Protein AF-0000000068389082 (afdb_homodimer)

Foldseek 3Di:
DPPPPPQPPVSVVVVVVCVVVVVVVVVVVVVVVVVVVCLVVVLVVQLLVLLLFFALDPVVSVQSSVLSSVLVVQLVVLVVVLVVCVVVDPDSVVSNVVSVVVSVVSCCVRRVVGTDNVLVVLQPDQCVVVVPQPVSVQAGRLVLQAVLLQCLLQLLLVLLLVVLQVLLLCLLPDDDPCSVVVLVVLVVLLPDDCLVCLVVLQVVCVVVVNFQHSVSVSVVLSVSLNSVLNNQLNVQLNPDDPCQLVVCVVVPDDSVCSCVPPRCVSSVLSSLQSSLVSSVCSLQDDSNQPRRNPRNSNHHLNPVLVSLQPRPPRRSSNNSSSSVVVSCVVNVVSCVVNVVSNVPDDDDDPPD/DPPPPPQPPVSVVVVVVCVVVVVVVVVVVVVVVVVVVCLVVVLVVQLLVLLLFFALDPVVSVLSSVLSSVLVVQLVVLVVVLVVCVVVDPDSVVSNVVSVVVSVVSCCVRRVVGTDNVLVVLQPDQCVVVVPQPVSVQAGRLVLQAVLLQCLLQLLLVLLLVVLQVLLLCLLPDDDPCSVVVLVVLVVLLPDDCLVCLVVLQVVCVVVVNFQHSVSVSVVLSVSLNSVLNNQLNVQLNPDDPCQLVVVVVVPDDSVCSCVPTRCVSSVLSSLQSSLVSSVCSLQDDSNQPRRNPRNSNHHLNPVLVSLQPRPPRRSSNNSSSSVVVSCVVNVVSCVVNVVSNVPDDDDDPPD

Sequence (704 aa):
MSLSHPATSADWKRLESRGFANRAGFLTAIILFLTVVSVPVLLPYLWLAVKSLTSSDDAVSRLVLWRSTGIAGVAYLGAIVIAILADRLRRPVFAWAALGLVVVILGGIGLFPHLTFENYRFLWNRDIAGTGTTRMDLLPSIWTALGSSLVFAISQTLIVTLVATPAAYALSRFAFAGRENFLRGLLLLHAFPALALTVAIFIQLHYMGLLNSLTGVVLVMSALELPFAIFVLKGFFDNVPWDIEMSAVTDGATRSQAFRMVVLPQVRGGLIAVATFTFLRGWEEYVFVQTLLIDKSHMTMSLYLFFVAQDNMGADYGMIAAVGVVYLLPVLILYTFTQKYITQMSFGGIKGMSLSHPATSADWKRLESRGFANRAGFLTAIILFLTVVSVPVLLPYLWLAVKSLTSSDDAVSRLVLWRSTGIAGVAYLGAIVIAILADRLRRPVFAWAALGLVVVILGGIGLFPHLTFENYRFLWNRDIAGTGTTRMDLLPSIWTALGSSLVFAISQTLIVTLVATPAAYALSRFAFAGRENFLRGLLLLHAFPALALTVAIFIQLHYMGLLNSLTGVVLVMSALELPFAIFVLKGFFDNVPWDIEMSAVTDGATRSQAFRMVVLPQVRGGLIAVATFTFLRGWEEYVFVQTLLIDKSHMTMSLYLFFVAQDNMGADYGMIAAVGVVYLLPVLILYTFTQKYITQMSFGGIKG

Solvent-accessible surface area (backbone atoms only — not comparable to full-atom values): 36382 Å² total; per-residue (Å²): 133,82,75,77,73,75,77,50,74,65,52,50,49,49,52,46,47,52,49,48,51,51,43,51,54,46,47,50,50,46,50,50,48,54,47,61,54,44,45,72,49,47,50,29,54,51,38,30,60,52,34,20,36,23,54,46,48,68,73,47,49,56,48,47,45,55,51,50,49,52,50,48,48,50,50,49,53,49,50,51,51,46,61,70,37,35,86,75,37,91,54,51,65,58,56,50,52,48,50,50,48,51,47,50,51,52,40,47,70,73,45,47,86,42,54,37,68,69,33,53,44,51,79,79,39,57,64,45,41,81,72,51,32,80,80,32,77,60,49,57,41,58,64,53,15,45,49,38,26,49,52,41,10,50,50,26,20,52,52,29,47,64,55,19,48,62,51,9,45,47,61,48,70,48,86,52,95,56,46,66,60,47,54,50,49,34,46,51,62,46,65,46,60,60,74,55,32,48,63,39,46,48,54,52,28,51,77,69,70,34,53,55,34,69,66,38,53,30,53,53,53,24,38,56,46,28,38,54,44,20,53,50,39,18,27,28,44,58,67,52,60,63,65,62,46,50,50,37,40,73,74,67,39,48,71,69,49,21,39,65,69,54,49,46,66,72,31,43,49,46,52,52,41,46,35,48,52,40,26,50,50,46,48,56,48,38,67,64,52,62,70,41,34,71,61,49,82,67,33,30,43,42,49,50,51,49,54,58,63,60,34,69,82,65,65,52,53,8,36,41,20,27,52,28,52,61,67,40,46,62,51,52,56,50,42,74,74,41,47,73,41,51,72,34,49,28,37,34,68,52,80,123,133,82,75,76,72,75,78,50,76,66,53,50,48,50,53,46,48,52,49,48,51,51,44,50,54,46,47,50,51,48,50,49,49,54,47,62,53,42,45,70,48,48,50,29,52,51,38,30,60,51,34,21,36,23,54,46,47,68,73,46,48,56,50,48,43,54,50,51,49,48,48,49,48,51,49,50,52,49,49,50,53,47,60,71,38,35,86,73,38,91,54,52,65,58,56,50,51,49,50,49,49,50,48,49,50,51,39,48,69,73,44,48,86,40,53,38,68,69,32,53,45,54,80,78,38,58,63,43,44,81,70,54,32,80,81,32,77,60,49,57,41,59,65,52,14,45,49,38,27,47,51,42,10,51,50,26,21,50,52,30,49,64,54,19,48,61,51,10,46,46,60,48,72,47,86,53,100,56,47,67,59,47,52,50,50,33,48,50,62,48,64,45,58,62,75,55,33,48,64,39,45,46,53,53,28,52,77,69,70,34,52,55,36,71,66,38,51,31,52,52,52,24,37,55,44,28,37,53,44,20,53,50,39,18,26,28,44,60,68,51,60,64,66,62,46,50,50,36,39,70,74,66,41,49,70,67,49,22,40,64,69,54,48,46,66,72,29,43,48,45,52,52,40,46,35,49,53,41,26,51,50,46,48,57,48,38,67,63,53,62,68,40,34,70,62,48,80,68,34,30,42,40,49,49,52,51,54,61,63,60,34,71,83,64,62,52,51,7,37,43,20,26,52,28,50,62,67,42,45,63,53,53,56,50,42,72,74,42,45,71,41,51,72,34,49,27,38,35,68,52,81,123

Organism: Agrobacterium fabrum (strain C58 / ATCC 33970) (NCBI:txid176299)

Secondary structure (DSSP, 8-state):
--------HHHHHHHHHHHHHHHHHHHHHHHHHHHHHHHHHHHHHHHHHHHTTB---HHHHHHHHHHHHHHHHHHHHHHHHHHHHTTT-S-HHHHHHHHHHHHHHHHHHHTGGGB-SGGGGGGT---GGGGT-GGGGGPPPHHHHHHHHHHHHHHHHHHHHHHHHHHHHHHHH---TTHHHHHHHHHHHHHS-GGGGHHHHHHHHHHHT-TT-HHHHHHHHHHHHHHHHHHHHHHHHHTS-HHHHHHHHHTT--HHHHIIIIIHHHTHHHHHHHHHHHHHHHHH--HHHHHH--SGGG--HHHHHHHHHH--SS--HHHHHHHHHHHHHHHHHHHHHHHHHHHTEEEEE---/--------HHHHHHHHHHHHHHHHHHHHHHHHHHHHHHHHHHHHHHHHHHHTTB---HHHHHHHHHHHHHHHHHHHHHHHHHHHHTTT-S-HHHHHHHHHHHHHHHHHHHTGGGB-SGGGGGGT---GGGGT-GGGGGPPPHHHHHHHHHHHHHHHHHHHHHHHHHHHHHHHH---TTHHHHHHHHHHHHHS-GGGGHHHHHHHHHHHT-TT-HHHHHHHHHHHHHHHHHHHHHHHHHTS-HHHHHHHHHTT--HHHHIIIIIHHHTHHHHHHHHHHHHHHHHH--HHHHHH--SGGG--HHHHHHHHHH--SS--HHHHHHHHHHHHHHHHHHHHHHHHHHHTEEEEE---

pLDDT: mean 79.7, std 14.55, range [27.28, 98.0]

Radius of gyration: 28.68 Å; Cα contacts (8 Å, |Δi|>4): 847; chains: 2; bounding box: 85×90×73 Å

InterPro domains:
  IPR000515 ABC transporter type 1, transmembrane domain MetI-like [PF00528] (182-342)
  IPR000515 ABC transporter type 1, transmembrane domain MetI-like [PS50928] (146-338)
  IPR000515 ABC transporter type 1, transmembrane domain MetI-like [cd06261] (146-332)
  IPR035906 MetI-like superfamily [G3DSA:1.10.3720.10] (89-340)
  IPR035906 MetI-like superfamily [SSF161098] (25-352)
  IPR050901 Binding-protein-dependent ABC transporter permease [PTHR32243] (28-352)

Nearest PDB structures (foldseek):
  8ja7-assembly1_B  TM=8.355E-01  e=4.838E-11  Mycobacterium tuberculosis H37Rv
  7cad-assembly1_B  TM=8.677E-01  e=1.241E-10  Mycolicibacterium smegmatis MC2 155
  3puv-assembly1_G  TM=8.610E-01  e=3.049E-10  Escherichia coli K-12
  8hpn-assembly1_B  TM=8.505E-01  e=1.551E-09  Mycolicibacterium smegmatis MC2 155
  8y5f-assembly1_C  TM=8.837E-01  e=1.812E-06  Escherichia coli

Structure (mmCIF, N/CA/C/O backbone):
data_AF-0000000068389082-model_v1
#
loop_
_entity.id
_entity.type
_entity.pdbx_description
1 polymer 'Maltose/maltodextrin transport system permease protein MalG'
#
loop_
_atom_site.group_PDB
_atom_site.id
_atom_site.type_symbol
_atom_site.label_atom_id
_atom_site.label_alt_id
_atom_site.label_comp_id
_atom_site.label_asym_id
_atom_site.label_entity_id
_atom_site.label_seq_id
_atom_site.pdbx_PDB_ins_code
_atom_site.Cartn_x
_atom_site.Cartn_y
_atom_site.Cartn_z
_atom_site.occupancy
_atom_site.B_iso_or_equiv
_atom_site.auth_seq_id
_atom_site.auth_comp_id
_atom_site.auth_asym_id
_atom_site.auth_atom_id
_atom_site.pdbx_PDB_model_num
ATOM 1 N N . MET A 1 1 ? -5.387 61.031 -9.57 1 27.34 1 MET A N 1
ATOM 2 C CA . MET A 1 1 ? -5.113 60.531 -8.227 1 27.34 1 MET A CA 1
ATOM 3 C C . MET A 1 1 ? -6.402 60.156 -7.508 1 27.34 1 MET A C 1
ATOM 5 O O . MET A 1 1 ? -7.008 61 -6.832 1 27.34 1 MET A O 1
ATOM 9 N N . SER A 1 2 ? -7.355 59.562 -8.18 1 34.84 2 SER A N 1
ATOM 10 C CA . SER A 1 2 ? -8.664 59.188 -7.652 1 34.84 2 SER A CA 1
ATOM 11 C C . SER A 1 2 ? -8.539 58.375 -6.371 1 34.84 2 SER A C 1
ATOM 13 O O . SER A 1 2 ? -7.879 57.344 -6.355 1 34.84 2 SER A O 1
ATOM 15 N N . LEU A 1 3 ? -8.578 59.031 -5.191 1 35.25 3 LEU A N 1
ATOM 16 C CA . LEU A 1 3 ? -8.625 58.531 -3.826 1 35.25 3 LEU A CA 1
ATOM 17 C C . LEU A 1 3 ? -9.641 57.406 -3.695 1 35.25 3 LEU A C 1
ATOM 19 O O . LEU A 1 3 ? -10.82 57.594 -4.016 1 35.25 3 LEU A O 1
ATOM 23 N N . SER A 1 4 ? -9.25 56.156 -3.982 1 42.22 4 SER A N 1
ATOM 24 C CA . SER A 1 4 ? -10.062 54.969 -3.621 1 42.22 4 SER A CA 1
ATOM 25 C C . SER A 1 4 ? -10.75 55.188 -2.275 1 42.22 4 SER A C 1
ATOM 27 O O . SER A 1 4 ? -10.102 55.5 -1.28 1 42.22 4 SER A O 1
ATOM 29 N N . HIS A 1 5 ? -11.969 55.688 -2.227 1 46.06 5 HIS A N 1
ATOM 30 C CA . HIS A 1 5 ? -12.82 55.875 -1.058 1 46.06 5 HIS A CA 1
ATOM 31 C C . HIS A 1 5 ? -12.703 54.719 -0.095 1 46.06 5 HIS A C 1
ATOM 33 O O . HIS A 1 5 ? -12.695 53.562 -0.521 1 46.06 5 HIS A O 1
ATOM 39 N N . PRO A 1 6 ? -12.188 54.906 1.162 1 48.5 6 PRO A N 1
ATOM 40 C CA . PRO A 1 6 ? -12.125 53.875 2.207 1 48.5 6 PRO A CA 1
ATOM 41 C C . PRO A 1 6 ? -13.43 53.094 2.342 1 48.5 6 PRO A C 1
ATOM 43 O O . PRO A 1 6 ? -14.516 53.688 2.172 1 48.5 6 PRO A O 1
ATOM 46 N N . ALA A 1 7 ? -13.43 51.844 2.021 1 54.16 7 ALA A N 1
ATOM 47 C CA . ALA A 1 7 ? -14.602 51 2.217 1 54.16 7 ALA A CA 1
ATOM 48 C C . ALA A 1 7 ? -15.367 51.406 3.471 1 54.16 7 ALA A C 1
ATOM 50 O O . ALA A 1 7 ? -14.773 51.594 4.535 1 54.16 7 ALA A O 1
ATOM 51 N N . THR A 1 8 ? -16.516 52 3.434 1 53.84 8 THR A N 1
ATOM 52 C CA . THR A 1 8 ? -17.375 52.375 4.539 1 53.84 8 THR A CA 1
ATOM 53 C C . THR A 1 8 ? -17.703 51.156 5.422 1 53.84 8 THR A C 1
ATOM 55 O O . THR A 1 8 ? -17.516 50.031 5 1 53.84 8 THR A O 1
ATOM 58 N N . SER A 1 9 ? -18.031 51.312 6.793 1 55.94 9 SER A N 1
ATOM 59 C CA . SER A 1 9 ? -18.391 50.312 7.793 1 55.94 9 SER A CA 1
ATOM 60 C C . SER A 1 9 ? -19.406 49.312 7.234 1 55.94 9 SER A C 1
ATOM 62 O O . SER A 1 9 ? -19.375 48.125 7.562 1 55.94 9 SER A O 1
ATOM 64 N N . ALA A 1 10 ? -20.297 49.844 6.457 1 59.59 10 ALA A N 1
ATOM 65 C CA . ALA A 1 10 ? -21.328 49 5.859 1 59.59 10 ALA A CA 1
ATOM 66 C C . ALA A 1 10 ? -20.734 48.062 4.824 1 59.59 10 ALA A C 1
ATOM 68 O O . ALA A 1 10 ? -21.156 46.906 4.707 1 59.59 10 ALA A O 1
ATOM 69 N N . ASP A 1 11 ? -19.781 48.531 4.121 1 52.41 11 ASP A N 1
ATOM 70 C CA . ASP A 1 11 ? -19.125 47.719 3.104 1 52.41 11 ASP A CA 1
ATOM 71 C C . ASP A 1 11 ? -18.312 46.594 3.742 1 52.41 11 ASP A C 1
ATOM 73 O O . ASP A 1 11 ? -18.297 45.469 3.234 1 52.41 11 ASP A O 1
ATOM 77 N N . TRP A 1 12 ? -17.719 46.938 4.859 1 52.19 12 TRP A N 1
ATOM 78 C CA . TRP A 1 12 ? -16.969 45.906 5.594 1 52.19 12 TRP A CA 1
ATOM 79 C C . TRP A 1 12 ? -17.906 44.844 6.141 1 52.19 12 TRP A C 1
ATOM 81 O O . TRP A 1 12 ? -17.578 43.656 6.117 1 52.19 12 TRP A O 1
ATOM 91 N N . LYS A 1 13 ? -19.047 45.312 6.648 1 53.75 13 LYS A N 1
ATOM 92 C CA . LYS A 1 13 ? -20 44.344 7.172 1 53.75 13 LYS A CA 1
ATOM 93 C C . LYS A 1 13 ? -20.516 43.406 6.07 1 53.75 13 LYS A C 1
ATOM 95 O O . LYS A 1 13 ? -20.703 42.219 6.297 1 53.75 13 LYS A O 1
ATOM 100 N N . ARG A 1 14 ? -20.812 43.938 4.953 1 53.16 14 ARG A N 1
ATOM 101 C CA . ARG A 1 14 ? -21.266 43.094 3.834 1 53.16 14 ARG A CA 1
ATOM 102 C C . ARG A 1 14 ? -20.156 42.156 3.391 1 53.16 14 ARG A C 1
ATOM 104 O O . ARG A 1 14 ? -20.438 41 3.066 1 53.16 14 ARG A O 1
ATOM 111 N N . LEU A 1 15 ? -18.969 42.656 3.328 1 50.78 15 LEU A N 1
ATOM 112 C CA . LEU A 1 15 ? -17.844 41.812 2.965 1 50.78 15 LEU A CA 1
ATOM 113 C C . LEU A 1 15 ? -17.625 40.719 4.012 1 50.78 15 LEU A C 1
ATOM 115 O O . LEU A 1 15 ? -17.328 39.562 3.674 1 50.78 15 LEU A O 1
ATOM 119 N N . GLU A 1 16 ? -17.891 41.094 5.242 1 51.22 16 GLU A N 1
ATOM 120 C CA . GLU A 1 16 ? -17.797 40.125 6.316 1 51.22 16 GLU A CA 1
ATOM 121 C C . GLU A 1 16 ? -18.922 39.094 6.215 1 51.22 16 GLU A C 1
ATOM 123 O O . GLU A 1 16 ? -18.703 37.906 6.426 1 51.22 16 GLU A O 1
ATOM 128 N N . SER A 1 17 ? -20.141 39.625 6.07 1 50.88 17 SER A N 1
ATOM 129 C CA . SER A 1 17 ? -21.281 38.688 5.965 1 50.88 17 SER A CA 1
ATOM 130 C C . SER A 1 17 ? -21.125 37.781 4.766 1 50.88 17 SER A C 1
ATOM 132 O O . SER A 1 17 ? -21.469 36.594 4.848 1 50.88 17 SER A O 1
ATOM 134 N N . ARG A 1 18 ? -20.844 38.25 3.635 1 49.91 18 ARG A N 1
ATOM 135 C CA . ARG A 1 18 ? -20.562 37.438 2.465 1 49.91 18 ARG A CA 1
ATOM 136 C C . ARG A 1 18 ? -19.422 36.469 2.742 1 49.91 18 ARG A C 1
ATOM 138 O O . ARG A 1 18 ? -19.406 35.344 2.229 1 49.91 18 ARG A O 1
ATOM 145 N N . GLY A 1 19 ? -18.562 36.906 3.514 1 50.09 19 GLY A N 1
ATOM 146 C CA . GLY A 1 19 ? -17.469 36.062 3.957 1 50.09 19 GLY A CA 1
ATOM 147 C C . GLY A 1 19 ? -17.938 34.875 4.777 1 50.09 19 GLY A C 1
ATOM 148 O O . GLY A 1 19 ? -17.5 33.75 4.551 1 50.09 19 GLY A O 1
ATOM 149 N N . PHE A 1 20 ? -18.891 35.25 5.691 1 50.97 20 PHE A N 1
ATOM 150 C CA . PHE A 1 20 ? -19.438 34.219 6.551 1 50.97 20 PHE A CA 1
ATOM 151 C C . PHE A 1 20 ? -20.344 33.281 5.754 1 50.97 20 PHE A C 1
ATOM 153 O O . PHE A 1 20 ? -20.297 32.062 5.953 1 50.97 20 PHE A O 1
ATOM 160 N N . ALA A 1 21 ? -21.281 33.875 4.973 1 49 21 ALA A N 1
ATOM 161 C CA . ALA A 1 21 ? -22.188 33.062 4.152 1 49 21 ALA A CA 1
ATOM 162 C C . ALA A 1 21 ? -21.406 32.156 3.205 1 49 21 ALA A C 1
ATOM 164 O O . ALA A 1 21 ? -21.766 31 2.998 1 49 21 ALA A O 1
ATOM 165 N N . ASN A 1 22 ? -20.406 32.656 2.633 1 55.09 22 ASN A N 1
ATOM 166 C CA . ASN A 1 22 ? -19.531 31.906 1.734 1 55.09 22 ASN A CA 1
ATOM 167 C C . ASN A 1 22 ? -18.781 30.812 2.477 1 55.09 22 ASN A C 1
ATOM 169 O O . ASN A 1 22 ? -18.609 29.703 1.954 1 55.09 22 ASN A O 1
ATOM 173 N N . ARG A 1 23 ? -18.672 31.172 3.695 1 58.38 23 ARG A N 1
ATOM 174 C CA . ARG A 1 23 ? -18.047 30.156 4.531 1 58.38 23 ARG A CA 1
ATOM 175 C C . ARG A 1 23 ? -19.016 29.016 4.836 1 58.38 23 ARG A C 1
ATOM 177 O O . ARG A 1 23 ? -18.641 27.844 4.777 1 58.38 23 ARG A O 1
ATOM 184 N N . ALA A 1 24 ? -20.312 29.516 5.137 1 58.16 24 ALA A N 1
ATOM 185 C CA . ALA A 1 24 ? -21.328 28.516 5.473 1 58.16 24 ALA A CA 1
ATOM 186 C C . ALA A 1 24 ? -21.625 27.625 4.27 1 58.16 24 ALA A C 1
ATOM 188 O O . ALA A 1 24 ? -21.75 26.406 4.41 1 58.16 24 ALA A O 1
ATOM 189 N N . GLY A 1 25 ? -21.812 28.281 3.131 1 58.28 25 GLY A N 1
ATOM 190 C CA . GLY A 1 25 ? -22.062 27.516 1.926 1 58.28 25 GLY A CA 1
ATOM 191 C C . GLY A 1 25 ? -20.906 26.594 1.564 1 58.28 25 GLY A C 1
ATOM 192 O O . GLY A 1 25 ? -21.125 25.438 1.205 1 58.28 25 GLY A O 1
ATOM 193 N N . PHE A 1 26 ? -19.844 27.062 1.808 1 62.34 26 PHE A N 1
ATOM 194 C CA . PHE A 1 26 ? -18.656 26.281 1.497 1 62.34 26 PHE A CA 1
ATOM 195 C C . PHE A 1 26 ? -18.516 25.109 2.467 1 62.34 26 PHE A C 1
ATOM 197 O O . PHE A 1 26 ? -18.203 23.984 2.057 1 62.34 26 PHE A O 1
ATOM 204 N N . LEU A 1 27 ? -18.828 25.422 3.648 1 64.44 27 LEU A N 1
ATOM 205 C CA . LEU A 1 27 ? -18.781 24.344 4.645 1 64.44 27 LEU A CA 1
ATOM 206 C C . LEU A 1 27 ? -19.797 23.266 4.328 1 64.44 27 LEU A C 1
ATOM 208 O O . LEU A 1 27 ? -19.5 22.062 4.445 1 64.44 27 LEU A O 1
ATOM 212 N N . THR A 1 28 ? -20.953 23.719 3.932 1 63.44 28 THR A N 1
ATOM 213 C CA . THR A 1 28 ? -21.969 22.75 3.572 1 63.44 28 THR A CA 1
ATOM 214 C C . THR A 1 28 ? -21.531 21.922 2.369 1 63.44 28 THR A C 1
ATOM 216 O O . THR A 1 28 ? -21.719 20.703 2.348 1 63.44 28 THR A O 1
ATOM 219 N N . ALA A 1 29 ? -21.016 22.562 1.498 1 63.97 29 ALA A N 1
ATOM 220 C CA . ALA A 1 29 ? -20.562 21.875 0.291 1 63.97 29 ALA A CA 1
ATOM 221 C C . ALA A 1 29 ? -19.453 20.891 0.606 1 63.97 29 ALA A C 1
ATOM 223 O O . ALA A 1 29 ? -19.438 19.781 0.073 1 63.97 29 ALA A O 1
ATOM 224 N N . ILE A 1 30 ? -18.672 21.266 1.533 1 67.75 30 ILE A N 1
ATOM 225 C CA . ILE A 1 30 ? -17.547 20.422 1.874 1 67.75 30 ILE A CA 1
ATOM 226 C C . ILE A 1 30 ? -18.016 19.203 2.66 1 67.75 30 ILE A C 1
ATOM 228 O O . ILE A 1 30 ? -17.547 18.078 2.432 1 67.75 30 ILE A O 1
ATOM 232 N N . ILE A 1 31 ? -18.891 19.5 3.467 1 65.5 31 ILE A N 1
ATOM 233 C CA . ILE A 1 31 ? -19.438 18.391 4.258 1 65.5 31 ILE A CA 1
ATOM 234 C C . ILE A 1 31 ? -20.172 17.406 3.346 1 65.5 31 ILE A C 1
ATOM 236 O O . ILE A 1 31 ? -20.016 16.203 3.484 1 65.5 31 ILE A O 1
ATOM 240 N N . LEU A 1 32 ? -20.859 17.953 2.447 1 66.44 32 LEU A N 1
ATOM 241 C CA . LEU A 1 32 ? -21.562 17.109 1.482 1 66.44 32 LEU A CA 1
ATOM 242 C C . LEU A 1 32 ? -20.562 16.312 0.643 1 66.44 32 LEU A C 1
ATOM 244 O O . LEU A 1 32 ? -20.781 15.125 0.394 1 66.44 32 LEU A O 1
ATOM 248 N N . PHE A 1 33 ? -19.625 16.984 0.322 1 67.5 33 PHE A N 1
ATOM 249 C CA . PHE A 1 33 ? -18.609 16.344 -0.507 1 67.5 33 PHE A CA 1
ATOM 250 C C . PHE A 1 33 ? -17.922 15.211 0.254 1 67.5 33 PHE A C 1
ATOM 252 O O . PHE A 1 33 ? -17.797 14.094 -0.254 1 67.5 33 PHE A O 1
ATOM 259 N N . LEU A 1 34 ? -17.578 15.516 1.453 1 66.94 34 LEU A N 1
ATOM 260 C CA . LEU A 1 34 ? -16.891 14.523 2.266 1 66.94 34 LEU A CA 1
ATOM 261 C C . LEU A 1 34 ? -17.828 13.344 2.58 1 66.94 34 LEU A C 1
ATOM 263 O O . LEU A 1 34 ? -17.375 12.195 2.633 1 66.94 34 LEU A O 1
ATOM 267 N N . THR A 1 35 ? -19.031 13.703 2.672 1 68.62 35 THR A N 1
ATOM 268 C CA . THR A 1 35 ? -20.016 12.664 2.918 1 68.62 35 THR A CA 1
ATOM 269 C C . THR A 1 35 ? -20.156 11.75 1.703 1 68.62 35 THR A C 1
ATOM 271 O O . THR A 1 35 ? -20.141 10.523 1.835 1 68.62 35 THR A O 1
ATOM 274 N N . VAL A 1 36 ? -20.25 12.289 0.607 1 69.75 36 VAL A N 1
ATOM 275 C CA . VAL A 1 36 ? -20.453 11.531 -0.624 1 69.75 36 VAL A CA 1
ATOM 276 C C . VAL A 1 36 ? -19.25 10.633 -0.878 1 69.75 36 VAL A C 1
ATOM 278 O O . VAL A 1 36 ? -19.391 9.484 -1.287 1 69.75 36 VAL A O 1
ATOM 281 N N . VAL A 1 37 ? -18.156 11.141 -0.496 1 68.44 37 VAL A N 1
ATOM 282 C CA . VAL A 1 37 ? -16.922 10.422 -0.757 1 68.44 37 VAL A CA 1
ATOM 283 C C . VAL A 1 37 ? -16.781 9.25 0.216 1 68.44 37 VAL A C 1
ATOM 285 O O . VAL A 1 37 ? -16.203 8.219 -0.123 1 68.44 37 VAL A O 1
ATOM 288 N N . SER A 1 38 ? -17.375 9.375 1.342 1 73.06 38 SER A N 1
ATOM 289 C CA . SER A 1 38 ? -17.203 8.367 2.383 1 73.06 38 SER A CA 1
ATOM 290 C C . SER A 1 38 ? -18.234 7.246 2.242 1 73.06 38 SER A C 1
ATOM 292 O O . SER A 1 38 ? -18.016 6.137 2.734 1 73.06 38 SER A O 1
ATOM 294 N N . VAL A 1 39 ? -19.344 7.492 1.562 1 75.12 39 VAL A N 1
ATOM 295 C CA . VAL A 1 39 ? -20.469 6.566 1.502 1 75.12 39 VAL A CA 1
ATOM 296 C C . VAL A 1 39 ? -20.047 5.27 0.823 1 75.12 39 VAL A C 1
ATOM 298 O O . VAL A 1 39 ? -20.281 4.18 1.351 1 75.12 39 VAL A O 1
ATOM 301 N N . PRO A 1 40 ? -19.391 5.375 -0.252 1 75.88 40 PRO A N 1
ATOM 302 C CA . PRO A 1 40 ? -19.047 4.121 -0.925 1 75.88 40 PRO A CA 1
ATOM 303 C C . PRO A 1 40 ? -18.078 3.264 -0.105 1 75.88 40 PRO A C 1
ATOM 305 O O . PRO A 1 40 ? -18.031 2.045 -0.289 1 75.88 40 PRO A O 1
ATOM 308 N N . VAL A 1 41 ? -17.344 3.811 0.741 1 76.12 41 VAL A N 1
ATOM 309 C CA . VAL A 1 41 ? -16.391 3.076 1.568 1 76.12 41 VAL A CA 1
ATOM 310 C C . VAL A 1 41 ? -17.109 2.502 2.791 1 76.12 41 VAL A C 1
ATOM 312 O O . VAL A 1 41 ? -16.844 1.365 3.193 1 76.12 41 VAL A O 1
ATOM 315 N N . LEU A 1 42 ? -18.047 3.225 3.324 1 81.06 42 LEU A N 1
ATOM 316 C CA . LEU A 1 42 ? -18.688 2.857 4.578 1 81.06 42 LEU A CA 1
ATOM 317 C C . LEU A 1 42 ? -19.75 1.786 4.352 1 81.06 42 LEU A C 1
ATOM 319 O O . LEU A 1 42 ? -19.984 0.938 5.215 1 81.06 42 LEU A O 1
ATOM 323 N N . LEU A 1 43 ? -20.312 1.758 3.217 1 83.38 43 LEU A N 1
ATOM 324 C CA . LEU A 1 43 ? -21.422 0.853 2.951 1 83.38 43 LEU A CA 1
ATOM 325 C C . LEU A 1 43 ? -20.969 -0.602 3.025 1 83.38 43 LEU A C 1
ATOM 327 O O . LEU A 1 43 ? -21.609 -1.424 3.684 1 83.38 43 LEU A O 1
ATOM 331 N N . PRO A 1 44 ? -19.844 -0.925 2.375 1 86.25 44 PRO A N 1
ATOM 332 C CA . PRO A 1 44 ? -19.406 -2.318 2.477 1 86.25 44 PRO A CA 1
ATOM 333 C C . PRO A 1 44 ? -19.062 -2.725 3.908 1 86.25 44 PRO A C 1
ATOM 335 O O . PRO A 1 44 ? -19.297 -3.869 4.305 1 86.25 44 PRO A O 1
ATOM 338 N N . TYR A 1 45 ? -18.531 -1.84 4.617 1 86.12 45 TYR A N 1
ATOM 339 C CA . TYR A 1 45 ? -18.203 -2.152 6.004 1 86.12 45 TYR A CA 1
ATOM 340 C C . TYR A 1 45 ? -19.469 -2.365 6.828 1 86.12 45 TYR A C 1
ATOM 342 O O . TYR A 1 45 ? -19.531 -3.264 7.672 1 86.12 45 TYR A O 1
ATOM 350 N N . LEU A 1 46 ? -20.391 -1.5 6.613 1 85.38 46 LEU A N 1
ATOM 351 C CA . LEU A 1 46 ? -21.672 -1.637 7.316 1 85.38 46 LEU A CA 1
ATOM 352 C C . LEU A 1 46 ? -22.344 -2.959 6.965 1 85.38 46 LEU A C 1
ATOM 354 O O . LEU A 1 46 ? -22.859 -3.645 7.844 1 85.38 46 LEU A O 1
ATOM 358 N N . TRP A 1 47 ? -22.328 -3.287 5.766 1 86.5 47 TRP A N 1
ATOM 359 C CA . TRP A 1 47 ? -22.906 -4.555 5.336 1 86.5 47 TRP A CA 1
ATOM 360 C C . TRP A 1 47 ? -22.219 -5.73 6.016 1 86.5 47 TRP A C 1
ATOM 362 O O . TRP A 1 47 ? -22.875 -6.664 6.48 1 86.5 47 TRP A O 1
ATOM 372 N N . LEU A 1 48 ? -20.969 -5.637 5.977 1 87.94 48 LEU A N 1
ATOM 373 C CA . LEU A 1 48 ? -20.172 -6.703 6.578 1 87.94 48 LEU A CA 1
ATOM 374 C C . LEU A 1 48 ? -20.531 -6.883 8.047 1 87.94 48 LEU A C 1
ATOM 376 O O . LEU A 1 48 ? -20.734 -8.008 8.508 1 87.94 48 LEU A O 1
ATOM 380 N N . ALA A 1 49 ? -20.641 -5.844 8.773 1 88.38 49 ALA A N 1
ATOM 381 C CA . ALA A 1 49 ? -20.938 -5.887 10.203 1 88.38 49 ALA A CA 1
ATOM 382 C C . ALA A 1 49 ? -22.344 -6.422 10.453 1 88.38 49 ALA A C 1
ATOM 384 O O . ALA A 1 49 ? -22.547 -7.281 11.312 1 88.38 49 ALA A O 1
ATOM 385 N N . VAL A 1 50 ? -23.297 -5.988 9.695 1 88.56 50 VAL A N 1
ATOM 386 C CA . VAL A 1 50 ? -24.688 -6.367 9.898 1 88.56 50 VAL A CA 1
ATOM 387 C C . VAL A 1 50 ? -24.906 -7.797 9.406 1 88.56 50 VAL A C 1
ATOM 389 O O . VAL A 1 50 ? -25.578 -8.594 10.078 1 88.56 50 VAL A O 1
ATOM 392 N N . LYS A 1 51 ? -24.328 -8.102 8.297 1 89 51 LYS A N 1
ATOM 393 C CA . LYS A 1 51 ? -24.5 -9.438 7.73 1 89 51 LYS A CA 1
ATOM 394 C C . LYS A 1 51 ? -23.875 -10.5 8.617 1 89 51 LYS A C 1
ATOM 396 O O . LYS A 1 51 ? -24.359 -11.633 8.68 1 89 51 LYS A O 1
ATOM 401 N N . SER A 1 52 ? -22.812 -10.195 9.234 1 90.94 52 SER A N 1
ATOM 402 C CA . SER A 1 52 ? -22.172 -11.156 10.125 1 90.94 52 SER A CA 1
ATOM 403 C C . SER A 1 52 ? -23.094 -11.555 11.273 1 90.94 52 SER A C 1
ATOM 405 O O . SER A 1 52 ? -22.906 -12.609 11.891 1 90.94 52 SER A O 1
ATOM 407 N N . LEU A 1 53 ? -24.141 -10.719 11.523 1 91.81 53 LEU A N 1
ATOM 408 C CA . LEU A 1 53 ? -25.031 -10.953 12.656 1 91.81 53 LEU A CA 1
ATOM 409 C C . LEU A 1 53 ? -26.438 -11.297 12.188 1 91.81 53 LEU A C 1
ATOM 411 O O . LEU A 1 53 ? -27.375 -11.297 12.977 1 91.81 53 LEU A O 1
ATOM 415 N N . THR A 1 54 ? -26.562 -11.523 10.906 1 89.44 54 THR A N 1
ATOM 416 C CA . THR A 1 54 ? -27.891 -11.867 10.391 1 89.44 54 THR A CA 1
ATOM 417 C C . THR A 1 54 ? -27.844 -13.188 9.625 1 89.44 54 THR A C 1
ATOM 419 O O . THR A 1 54 ? -26.766 -13.68 9.281 1 89.44 54 THR A O 1
ATOM 422 N N . SER A 1 55 ? -29.016 -13.688 9.359 1 85.56 55 SER A N 1
ATOM 423 C CA . SER A 1 55 ? -29.125 -14.992 8.711 1 85.56 55 SER A CA 1
ATOM 424 C C . SER A 1 55 ? -28.531 -14.969 7.309 1 85.56 55 SER A C 1
ATOM 426 O O . SER A 1 55 ? -28.562 -13.938 6.637 1 85.56 55 SER A O 1
ATOM 428 N N . SER A 1 56 ? -27.984 -16.062 6.863 1 78.31 56 SER A N 1
ATOM 429 C CA . SER A 1 56 ? -27.219 -16.188 5.629 1 78.31 56 SER A CA 1
ATOM 430 C C . SER A 1 56 ? -28.141 -16.375 4.426 1 78.31 56 SER A C 1
ATOM 432 O O . SER A 1 56 ? -27.672 -16.484 3.291 1 78.31 56 SER A O 1
ATOM 434 N N . ASP A 1 57 ? -29.312 -16.25 4.621 1 75.19 57 ASP A N 1
ATOM 435 C CA . ASP A 1 57 ? -30.25 -16.422 3.516 1 75.19 57 ASP A CA 1
ATOM 436 C C . ASP A 1 57 ? -30.109 -15.289 2.502 1 75.19 57 ASP A C 1
ATOM 438 O O . ASP A 1 57 ? -29.922 -14.133 2.877 1 75.19 57 ASP A O 1
ATOM 442 N N . ASP A 1 58 ? -30.109 -15.641 1.231 1 72.44 58 ASP A N 1
ATOM 443 C CA . ASP A 1 58 ? -29.906 -14.703 0.137 1 72.44 58 ASP A CA 1
ATOM 444 C C . ASP A 1 58 ? -30.922 -13.555 0.207 1 72.44 58 ASP A C 1
ATOM 446 O O . ASP A 1 58 ? -30.562 -12.391 0.003 1 72.44 58 ASP A O 1
ATOM 450 N N . ALA A 1 59 ? -32.125 -13.945 0.453 1 70.94 59 ALA A N 1
ATOM 451 C CA . ALA A 1 59 ? -33.156 -12.922 0.536 1 70.94 59 ALA A CA 1
ATOM 452 C C . ALA A 1 59 ? -32.875 -11.938 1.666 1 70.94 59 ALA A C 1
ATOM 454 O O . ALA A 1 59 ? -33.094 -10.734 1.52 1 70.94 59 ALA A O 1
ATOM 455 N N . VAL A 1 60 ? -32.312 -12.414 2.631 1 74.44 60 VAL A N 1
ATOM 456 C CA . VAL A 1 60 ? -32 -11.586 3.793 1 74.44 60 VAL A CA 1
ATOM 457 C C . VAL A 1 60 ? -30.797 -10.703 3.492 1 74.44 60 VAL A C 1
ATOM 459 O O . VAL A 1 60 ? -30.719 -9.562 3.959 1 74.44 60 VAL A O 1
ATOM 462 N N . SER A 1 61 ? -29.984 -11.219 2.643 1 74.81 61 SER A N 1
ATOM 463 C CA . SER A 1 61 ? -28.781 -10.445 2.324 1 74.81 61 SER A CA 1
ATOM 464 C C . SER A 1 61 ? -29.141 -9.172 1.562 1 74.81 61 SER A C 1
ATOM 466 O O . SER A 1 61 ? -28.562 -8.109 1.806 1 74.81 61 SER A O 1
ATOM 468 N N . ARG A 1 62 ? -30.016 -9.281 0.701 1 76.25 62 ARG A N 1
ATOM 469 C CA . ARG A 1 62 ? -30.469 -8.109 -0.039 1 76.25 62 ARG A CA 1
ATOM 470 C C . ARG A 1 62 ? -31.188 -7.129 0.879 1 76.25 62 ARG A C 1
ATOM 472 O O . ARG A 1 62 ? -30.953 -5.922 0.815 1 76.25 62 ARG A O 1
ATOM 479 N N . LEU A 1 63 ? -31.953 -7.684 1.655 1 76.06 63 LEU A N 1
ATOM 480 C CA . LEU A 1 63 ? -32.719 -6.871 2.586 1 76.06 63 LEU A CA 1
ATOM 481 C C . LEU A 1 63 ? -31.812 -6.145 3.562 1 76.06 63 LEU A C 1
ATOM 483 O O . LEU A 1 63 ? -32 -4.953 3.824 1 76.06 63 LEU A O 1
ATOM 487 N N . VAL A 1 64 ? -30.844 -6.824 3.998 1 78.06 64 VAL A N 1
ATOM 488 C CA . VAL A 1 64 ? -29.938 -6.277 4.992 1 78.06 64 VAL A CA 1
ATOM 489 C C . VAL A 1 64 ? -29.109 -5.145 4.371 1 78.06 64 VAL A C 1
ATOM 491 O O . VAL A 1 64 ? -28.859 -4.129 5.023 1 78.06 64 VAL A O 1
ATOM 494 N N . LEU A 1 65 ? -28.766 -5.316 3.139 1 78.12 65 LEU A N 1
ATOM 495 C CA . LEU A 1 65 ? -28.016 -4.27 2.467 1 78.12 65 LEU A CA 1
ATOM 496 C C . LEU A 1 65 ? -28.812 -2.98 2.383 1 78.12 65 LEU A C 1
ATOM 498 O O . LEU A 1 65 ? -28.344 -1.918 2.789 1 78.12 65 LEU A O 1
ATOM 502 N N . TRP A 1 66 ? -29.953 -3.053 1.934 1 82.06 66 TRP A N 1
ATOM 503 C CA . TRP A 1 66 ? -30.781 -1.868 1.71 1 82.06 66 TRP A CA 1
ATOM 504 C C . TRP A 1 66 ? -31.25 -1.273 3.033 1 82.06 66 TRP A C 1
ATOM 506 O O . TRP A 1 66 ? -31.25 -0.053 3.207 1 82.06 66 TRP A O 1
ATOM 516 N N . ARG A 1 67 ? -31.594 -2.133 3.92 1 82.06 67 ARG A N 1
ATOM 517 C CA . ARG A 1 67 ? -32.062 -1.636 5.203 1 82.06 67 ARG A CA 1
ATOM 518 C C . ARG A 1 67 ? -30.953 -1.006 6.012 1 82.06 67 ARG A C 1
ATOM 520 O O . ARG A 1 67 ? -31.141 0.036 6.645 1 82.06 67 ARG A O 1
ATOM 527 N N . SER A 1 68 ? -29.859 -1.66 5.992 1 82.94 68 SER A N 1
ATOM 528 C CA . SER A 1 68 ? -28.734 -1.079 6.719 1 82.94 68 SER A CA 1
ATOM 529 C C . SER A 1 68 ? -28.312 0.251 6.105 1 82.94 68 SER A C 1
ATOM 531 O O . SER A 1 68 ? -27.969 1.193 6.824 1 82.94 68 SER A O 1
ATOM 533 N N . THR A 1 69 ? -28.312 0.317 4.836 1 81.5 69 THR A N 1
ATOM 534 C CA . THR A 1 69 ? -27.984 1.564 4.156 1 81.5 69 THR A CA 1
ATOM 535 C C . THR A 1 69 ? -29 2.652 4.5 1 81.5 69 THR A C 1
ATOM 537 O O . THR A 1 69 ? -28.625 3.805 4.73 1 81.5 69 THR A O 1
ATOM 540 N N . GLY A 1 70 ? -30.203 2.27 4.457 1 83.12 70 GLY A N 1
ATOM 541 C CA . GLY A 1 70 ? -31.234 3.219 4.84 1 83.12 70 GLY A CA 1
ATOM 542 C C . GLY A 1 70 ? -31.078 3.736 6.258 1 83.12 70 GLY A C 1
ATOM 543 O O . GLY A 1 70 ? -31.203 4.938 6.5 1 83.12 70 GLY A O 1
ATOM 544 N N . ILE A 1 71 ? -30.859 2.887 7.137 1 84.38 71 ILE A N 1
ATOM 545 C CA . ILE A 1 71 ? -30.672 3.254 8.539 1 84.38 71 ILE A CA 1
ATOM 546 C C . ILE A 1 71 ? -29.438 4.145 8.68 1 84.38 71 ILE A C 1
ATOM 548 O O . ILE A 1 71 ? -29.469 5.145 9.398 1 84.38 71 ILE A O 1
ATOM 552 N N . ALA A 1 72 ? -28.406 3.748 8.023 1 81.62 72 ALA A N 1
ATOM 553 C CA . ALA A 1 72 ? -27.188 4.562 8.055 1 81.62 72 ALA A CA 1
ATOM 554 C C . ALA A 1 72 ? -27.453 5.957 7.496 1 81.62 72 ALA A C 1
ATOM 556 O O . ALA A 1 72 ? -26.891 6.945 7.988 1 81.62 72 ALA A O 1
ATOM 557 N N . GLY A 1 73 ? -28.219 5.953 6.496 1 81.81 73 GLY A N 1
ATOM 558 C CA . GLY A 1 73 ? -28.594 7.238 5.938 1 81.81 73 GLY A CA 1
ATOM 559 C C . GLY A 1 73 ? -29.328 8.125 6.93 1 81.81 73 GLY A C 1
ATOM 560 O O . GLY A 1 73 ? -29.047 9.312 7.039 1 81.81 73 GLY A O 1
ATOM 561 N N . VAL A 1 74 ? -30.234 7.535 7.637 1 82.62 74 VAL A N 1
ATOM 562 C CA . VAL A 1 74 ? -30.984 8.258 8.656 1 82.62 74 VAL A CA 1
ATOM 563 C C . VAL A 1 74 ? -30.047 8.734 9.758 1 82.62 74 VAL A C 1
ATOM 565 O O . VAL A 1 74 ? -30.141 9.883 10.203 1 82.62 74 VAL A O 1
ATOM 568 N N . ALA A 1 75 ? -29.219 7.863 10.148 1 81.56 75 ALA A N 1
ATOM 569 C CA . ALA A 1 75 ? -28.25 8.211 11.188 1 81.56 75 ALA A CA 1
ATOM 570 C C . ALA A 1 75 ? -27.359 9.359 10.742 1 81.56 75 ALA A C 1
ATOM 572 O O . ALA A 1 75 ? -27.125 10.305 11.508 1 81.56 75 ALA A O 1
ATOM 573 N N . TYR A 1 76 ? -26.906 9.266 9.609 1 77 76 TYR A N 1
ATOM 574 C CA . TYR A 1 76 ? -26 10.281 9.094 1 77 76 TYR A CA 1
ATOM 575 C C . TYR A 1 76 ? -26.719 11.625 8.945 1 77 76 TYR A C 1
ATOM 577 O O . TYR A 1 76 ? -26.188 12.656 9.359 1 77 76 TYR A O 1
ATOM 585 N N . LEU A 1 77 ? -27.828 11.609 8.297 1 79.25 77 LEU A N 1
ATOM 586 C CA . LEU A 1 77 ? -28.609 12.82 8.133 1 79.25 77 LEU A CA 1
ATOM 587 C C . LEU A 1 77 ? -28.984 13.414 9.484 1 79.25 77 LEU A C 1
ATOM 589 O O . LEU A 1 77 ? -28.953 14.633 9.672 1 79.25 77 LEU A O 1
ATOM 593 N N . GLY A 1 78 ? -29.406 12.531 10.352 1 79.94 78 GLY A N 1
ATOM 594 C CA . GLY A 1 78 ? -29.719 12.992 11.695 1 79.94 78 GLY A CA 1
ATOM 595 C C . GLY A 1 78 ? -28.531 13.656 12.375 1 79.94 78 GLY A C 1
ATOM 596 O O . GLY A 1 78 ? -28.688 14.688 13.039 1 79.94 78 GLY A O 1
ATOM 597 N N . ALA A 1 79 ? -27.391 13.078 12.234 1 76.62 79 ALA A N 1
ATOM 598 C CA . ALA A 1 79 ? -26.188 13.625 12.836 1 76.62 79 ALA A CA 1
ATOM 599 C C . ALA A 1 79 ? -25.859 15 12.258 1 76.62 79 ALA A C 1
ATOM 601 O O . ALA A 1 79 ? -25.453 15.906 12.984 1 76.62 79 ALA A O 1
ATOM 602 N N . ILE A 1 80 ? -26.031 15.156 11.023 1 73.12 80 ILE A N 1
ATOM 603 C CA . ILE A 1 80 ? -25.766 16.422 10.352 1 73.12 80 ILE A CA 1
ATOM 604 C C . ILE A 1 80 ? -26.734 17.484 10.883 1 73.12 80 ILE A C 1
ATOM 606 O O . ILE A 1 80 ? -26.328 18.609 11.172 1 73.12 80 ILE A O 1
ATOM 610 N N . VAL A 1 81 ? -27.938 17.078 10.969 1 76.38 81 VAL A N 1
ATOM 611 C CA . VAL A 1 81 ? -28.953 18 11.453 1 76.38 81 VAL A CA 1
ATOM 612 C C . VAL A 1 81 ? -28.625 18.438 12.875 1 76.38 81 VAL A C 1
ATOM 614 O O . VAL A 1 81 ? -28.703 19.625 13.203 1 76.38 81 VAL A O 1
ATOM 617 N N . ILE A 1 82 ? -28.25 17.547 13.688 1 77.94 82 ILE A N 1
ATOM 618 C CA . ILE A 1 82 ? -27.922 17.859 15.07 1 77.94 82 ILE A CA 1
ATOM 619 C C . ILE A 1 82 ? -26.688 18.766 15.109 1 77.94 82 ILE A C 1
ATOM 621 O O . ILE A 1 82 ? -26.625 19.703 15.898 1 77.94 82 ILE A O 1
ATOM 625 N N . ALA A 1 83 ? -25.75 18.469 14.312 1 70.31 83 ALA A N 1
ATOM 626 C CA . ALA A 1 83 ? -24.516 19.25 14.281 1 70.31 83 ALA A CA 1
ATOM 627 C C . ALA A 1 83 ? -24.797 20.688 13.852 1 70.31 83 ALA A C 1
ATOM 629 O O . ALA A 1 83 ? -24.203 21.641 14.375 1 70.31 83 ALA A O 1
ATOM 630 N N . ILE A 1 84 ? -25.641 20.844 12.953 1 69.56 84 ILE A N 1
ATOM 631 C CA . ILE A 1 84 ? -26 22.156 12.438 1 69.56 84 ILE A CA 1
ATOM 632 C C . ILE A 1 84 ? -26.781 22.922 13.492 1 69.56 84 ILE A C 1
ATOM 634 O O . ILE A 1 84 ? -26.578 24.125 13.688 1 69.56 84 ILE A O 1
ATOM 638 N N . LEU A 1 85 ? -27.562 22.141 14.156 1 73.12 85 LEU A N 1
ATOM 639 C CA . LEU A 1 85 ? -28.438 22.781 15.117 1 73.12 85 LEU A CA 1
ATOM 640 C C . LEU A 1 85 ? -27.812 22.812 16.5 1 73.12 85 LEU A C 1
ATOM 642 O O . LEU A 1 85 ? -28.453 23.234 17.469 1 73.12 85 LEU A O 1
ATOM 646 N N . ALA A 1 86 ? -26.656 22.234 16.562 1 68.62 86 ALA A N 1
ATOM 647 C CA . ALA A 1 86 ? -26.016 22.047 17.859 1 68.62 86 ALA A CA 1
ATOM 648 C C . ALA A 1 86 ? -25.984 23.344 18.656 1 68.62 86 ALA A C 1
ATOM 650 O O . ALA A 1 86 ? -26.188 23.328 19.875 1 68.62 86 ALA A O 1
ATOM 651 N N . ASP A 1 87 ? -25.672 24.484 17.953 1 67.44 87 ASP A N 1
ATOM 652 C CA . ASP A 1 87 ? -25.578 25.75 18.656 1 67.44 87 ASP A CA 1
ATOM 653 C C . ASP A 1 87 ? -26.953 26.188 19.172 1 67.44 87 ASP A C 1
ATOM 655 O O . ASP A 1 87 ? -27.047 26.938 20.156 1 67.44 87 ASP A O 1
ATOM 659 N N . ARG A 1 88 ? -27.922 25.703 18.5 1 70.25 88 ARG A N 1
ATOM 660 C CA . ARG A 1 88 ? -29.266 26.125 18.859 1 70.25 88 ARG A CA 1
ATOM 661 C C . ARG A 1 88 ? -29.891 25.172 19.891 1 70.25 88 ARG A C 1
ATOM 663 O O . ARG A 1 88 ? -30.859 25.516 20.547 1 70.25 88 ARG A O 1
ATOM 670 N N . LEU A 1 89 ? -29.266 24.016 19.891 1 70.31 89 LEU A N 1
ATOM 671 C CA . LEU A 1 89 ? -29.828 22.984 20.766 1 70.31 89 LEU A CA 1
ATOM 672 C C . LEU A 1 89 ? -29.359 23.188 22.203 1 70.31 89 LEU A C 1
ATOM 674 O O . LEU A 1 89 ? -28.188 23.516 22.438 1 70.31 89 LEU A O 1
ATOM 678 N N . ARG A 1 90 ? -30.234 23.438 23.125 1 66.88 90 ARG A N 1
ATOM 679 C CA . ARG A 1 90 ? -29.953 23.656 24.547 1 66.88 90 ARG A CA 1
ATOM 680 C C . ARG A 1 90 ? -29.094 22.516 25.109 1 66.88 90 ARG A C 1
ATOM 682 O O . ARG A 1 90 ? -28.172 22.766 25.891 1 66.88 90 ARG A O 1
ATOM 689 N N . ARG A 1 91 ? -29.469 21.297 24.766 1 78.44 91 ARG A N 1
ATOM 690 C CA . ARG A 1 91 ? -28.734 20.125 25.266 1 78.44 91 ARG A CA 1
ATOM 691 C C . ARG A 1 9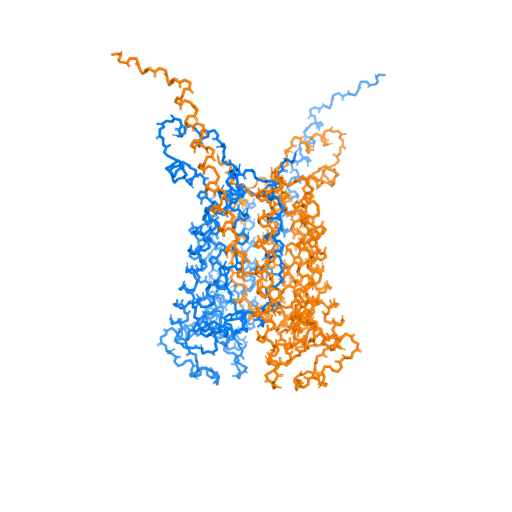1 ? -28.406 19.172 24.125 1 78.44 91 ARG A C 1
ATOM 693 O O . ARG A 1 91 ? -29.125 18.203 23.891 1 78.44 91 ARG A O 1
ATOM 700 N N . PRO A 1 92 ? -27.375 19.328 23.453 1 79.38 92 PRO A N 1
ATOM 701 C CA . PRO A 1 92 ? -27.031 18.5 22.297 1 79.38 92 PRO A CA 1
ATOM 702 C C . PRO A 1 92 ? -26.844 17.031 22.625 1 79.38 92 PRO A C 1
ATOM 704 O O . PRO A 1 92 ? -27.062 16.156 21.781 1 79.38 92 PRO A O 1
ATOM 707 N N . VAL A 1 93 ? -26.656 16.797 23.906 1 80.88 93 VAL A N 1
ATOM 708 C CA . VAL A 1 93 ? -26.453 15.414 24.312 1 80.88 93 VAL A CA 1
ATOM 709 C C . VAL A 1 93 ? -27.766 14.648 24.188 1 80.88 93 VAL A C 1
ATOM 711 O O . VAL A 1 93 ? -27.781 13.477 23.781 1 80.88 93 VAL A O 1
ATOM 714 N N . PHE A 1 94 ? -28.797 15.352 24.5 1 85.69 94 PHE A N 1
ATOM 715 C CA . PHE A 1 94 ? -30.094 14.688 24.422 1 85.69 94 PHE A CA 1
ATOM 716 C C . PHE A 1 94 ? -30.484 14.422 22.969 1 85.69 94 PHE A C 1
ATOM 718 O O . PHE A 1 94 ? -31.109 13.406 22.672 1 85.69 94 PHE A O 1
ATOM 725 N N . ALA A 1 95 ? -30.109 15.297 22.078 1 85.06 95 ALA A N 1
ATOM 726 C CA . ALA A 1 95 ? -30.391 15.102 20.656 1 85.06 95 ALA A CA 1
ATOM 727 C C . ALA A 1 95 ? -29.594 13.914 20.109 1 85.06 95 ALA A C 1
ATOM 729 O O . ALA A 1 95 ? -30.125 13.133 19.312 1 85.06 95 ALA A O 1
ATOM 730 N N . TRP A 1 96 ? -28.469 13.758 20.594 1 85.69 96 TRP A N 1
ATOM 731 C CA . TRP A 1 96 ? -27.656 12.625 20.172 1 85.69 96 TRP A CA 1
ATOM 732 C C . TRP A 1 96 ? -28.219 11.312 20.703 1 85.69 96 TRP A C 1
ATOM 734 O O . TRP A 1 96 ? -28.234 10.305 19.984 1 85.69 96 TRP A O 1
ATOM 744 N N . ALA A 1 97 ? -28.609 11.367 21.906 1 88.19 97 ALA A N 1
ATOM 745 C CA . ALA A 1 97 ? -29.203 10.18 22.5 1 88.19 97 ALA A CA 1
ATOM 746 C C . ALA A 1 97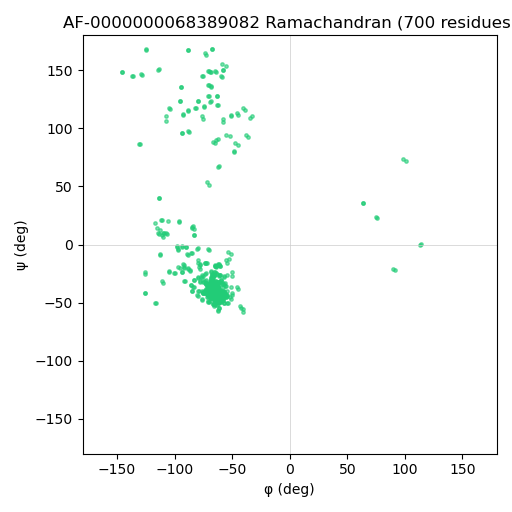 ? -30.484 9.789 21.766 1 88.19 97 ALA A C 1
ATOM 748 O O . ALA A 1 97 ? -30.75 8.602 21.562 1 88.19 97 ALA A O 1
ATOM 749 N N . ALA A 1 98 ? -31.25 10.797 21.406 1 89.25 98 ALA A N 1
ATOM 750 C CA . ALA A 1 98 ? -32.469 10.539 20.672 1 89.25 98 ALA A CA 1
ATOM 751 C C . ALA A 1 98 ? -32.188 9.922 19.312 1 89.25 98 ALA A C 1
ATOM 753 O O . ALA A 1 98 ? -32.875 8.984 18.875 1 89.25 98 ALA A O 1
ATOM 754 N N . LEU A 1 99 ? -31.25 10.414 18.688 1 87.88 99 LEU A N 1
ATOM 755 C CA . LEU A 1 99 ? -30.844 9.844 17.406 1 87.88 99 LEU A CA 1
ATOM 756 C C . LEU A 1 99 ? -30.391 8.398 17.562 1 87.88 99 LEU A C 1
ATOM 758 O O . LEU A 1 99 ? -30.719 7.543 16.75 1 87.88 99 LEU A O 1
ATOM 762 N N . GLY A 1 100 ? -29.594 8.211 18.562 1 87.69 100 GLY A N 1
ATOM 763 C CA . GLY A 1 100 ? -29.172 6.848 18.844 1 87.69 100 GLY A CA 1
ATOM 764 C C . GLY A 1 100 ? -30.344 5.895 19.062 1 87.69 100 GLY A C 1
ATOM 765 O O . GLY A 1 100 ? -30.328 4.77 18.547 1 87.69 100 GLY A O 1
ATOM 766 N N . LEU A 1 101 ? -31.25 6.418 19.781 1 89 101 LEU A N 1
ATOM 767 C CA . LEU A 1 101 ? -32.438 5.613 20.047 1 89 101 LEU A CA 1
ATOM 768 C C . LEU A 1 101 ? -33.188 5.316 18.766 1 89 101 LEU A C 1
ATOM 770 O O . LEU A 1 101 ? -33.688 4.203 18.562 1 89 101 LEU A O 1
ATOM 774 N N . VAL A 1 102 ? -33.344 6.258 17.938 1 89.31 102 VAL A N 1
ATOM 775 C CA . VAL A 1 102 ? -34.031 6.078 16.656 1 89.31 102 VAL A CA 1
ATOM 776 C C . VAL A 1 102 ? -33.312 5.016 15.836 1 89.31 102 VAL A C 1
ATOM 778 O O . VAL A 1 102 ? -33.938 4.148 15.227 1 89.31 102 VAL A O 1
ATOM 781 N N . VAL A 1 103 ? -32.062 5.066 15.836 1 87.62 103 VAL A N 1
ATOM 782 C CA . VAL A 1 103 ? -31.266 4.133 15.062 1 87.62 103 VAL A CA 1
ATOM 783 C C . VAL A 1 103 ? -31.422 2.721 15.617 1 87.62 103 VAL A C 1
ATOM 785 O O . VAL A 1 103 ? -31.562 1.761 14.852 1 87.62 103 VAL A O 1
ATOM 788 N N . VAL A 1 104 ? -31.438 2.645 16.891 1 86 104 VAL A N 1
ATOM 789 C CA . VAL A 1 104 ? -31.594 1.35 17.547 1 86 104 VAL A CA 1
ATOM 790 C C . VAL A 1 104 ? -32.969 0.777 17.234 1 86 104 VAL A C 1
ATOM 792 O O . VAL A 1 104 ? -33.125 -0.421 16.984 1 86 104 VAL A O 1
ATOM 795 N N . ILE A 1 105 ? -33.938 1.607 17.281 1 88.56 105 ILE A N 1
ATOM 796 C CA . ILE A 1 105 ? -35.312 1.184 17.016 1 88.56 105 ILE A CA 1
ATOM 797 C C . ILE A 1 105 ? -35.438 0.739 15.555 1 88.56 105 ILE A C 1
ATOM 799 O O . ILE A 1 105 ? -36 -0.312 15.266 1 88.56 105 ILE A O 1
ATOM 803 N N . LEU A 1 106 ? -34.906 1.521 14.695 1 87.12 106 LEU A N 1
ATOM 804 C CA . LEU A 1 106 ? -34.938 1.148 13.281 1 87.12 106 LEU A CA 1
ATOM 805 C C . LEU A 1 106 ? -34.188 -0.161 13.055 1 87.12 106 LEU A C 1
ATOM 807 O O . LEU A 1 106 ? -34.625 -1.008 12.273 1 87.12 106 LEU A O 1
ATOM 811 N N . GLY A 1 107 ? -33.094 -0.313 13.68 1 83.88 107 GLY A N 1
ATOM 812 C CA . GLY A 1 107 ? -32.344 -1.558 13.617 1 83.88 107 GLY A CA 1
ATOM 813 C C . GLY A 1 107 ? -33.094 -2.738 14.195 1 83.88 107 GLY A C 1
ATOM 814 O O . GLY A 1 107 ? -33.062 -3.84 13.641 1 83.88 107 GLY A O 1
ATOM 815 N N . GLY A 1 108 ? -33.688 -2.463 15.305 1 81.81 108 GLY A N 1
ATOM 816 C CA . GLY A 1 108 ? -34.469 -3.488 15.953 1 81.81 108 GLY A CA 1
ATOM 817 C C . GLY A 1 108 ? -35.594 -4.004 15.078 1 81.81 108 GLY A C 1
ATOM 818 O O . GLY A 1 108 ? -35.812 -5.215 14.984 1 81.81 108 GLY A O 1
ATOM 819 N N . ILE A 1 109 ? -36.219 -3.092 14.375 1 81.31 109 ILE A N 1
ATOM 820 C CA . ILE A 1 109 ? -37.375 -3.443 13.523 1 81.31 109 ILE A CA 1
ATOM 821 C C . ILE A 1 109 ? -36.844 -4.055 12.219 1 81.31 109 ILE A C 1
ATOM 823 O O . ILE A 1 109 ? -37.406 -5.051 11.742 1 81.31 109 ILE A O 1
ATOM 827 N N . GLY A 1 110 ? -35.906 -3.564 11.766 1 80.75 110 GLY A N 1
ATOM 828 C CA . GLY A 1 110 ? -35.5 -3.928 10.422 1 80.75 110 GLY A CA 1
ATOM 829 C C . GLY A 1 110 ? -34.469 -5.055 10.398 1 80.75 110 GLY A C 1
ATOM 830 O O . GLY A 1 110 ? -34.438 -5.84 9.453 1 80.75 110 GLY A O 1
ATOM 831 N N . LEU A 1 111 ? -33.719 -5.242 11.492 1 84 111 LEU A N 1
ATOM 832 C CA . LEU A 1 111 ? -32.594 -6.148 11.422 1 84 111 LEU A CA 1
ATOM 833 C C . LEU A 1 111 ? -32.656 -7.215 12.516 1 84 111 LEU A C 1
ATOM 835 O O . LEU A 1 111 ? -32.25 -8.352 12.305 1 84 111 LEU A O 1
ATOM 839 N N . PHE A 1 112 ? -33.312 -6.969 13.555 1 81.81 112 PHE A N 1
ATOM 840 C CA . PHE A 1 112 ? -33.281 -7.82 14.734 1 81.81 112 PHE A CA 1
ATOM 841 C C . PHE A 1 112 ? -34 -9.141 14.469 1 81.81 112 PHE A C 1
ATOM 843 O O . PHE A 1 112 ? -33.562 -10.188 14.953 1 81.81 112 PHE A O 1
ATOM 850 N N . PRO A 1 113 ? -35.062 -9.141 13.688 1 82.56 113 PRO A N 1
ATOM 851 C CA . PRO A 1 113 ? -35.719 -10.422 13.422 1 82.56 113 PRO A CA 1
ATOM 852 C C . PRO A 1 113 ? -34.812 -11.414 12.703 1 82.56 113 PRO A C 1
ATOM 854 O O . PRO A 1 113 ? -35.062 -12.625 12.742 1 82.56 113 PRO A O 1
ATOM 857 N N . HIS A 1 114 ? -33.844 -10.969 12.172 1 86 114 HIS A N 1
ATOM 858 C CA . HIS A 1 114 ? -32.938 -11.828 11.406 1 86 114 HIS A CA 1
ATOM 859 C C . HIS A 1 114 ? -31.609 -12.023 12.125 1 86 114 HIS A C 1
ATOM 861 O O . HIS A 1 114 ? -30.656 -12.562 11.555 1 86 114 HIS A O 1
ATOM 867 N N . LEU A 1 115 ? -31.547 -11.594 13.352 1 88.62 115 LEU A N 1
ATOM 868 C CA . LEU A 1 115 ? -30.297 -11.664 14.102 1 88.62 115 LEU A CA 1
ATOM 869 C C . LEU A 1 115 ? -29.953 -13.109 14.445 1 88.62 115 LEU A C 1
ATOM 871 O O . LEU A 1 115 ? -30.828 -13.898 14.805 1 88.62 115 LEU A O 1
ATOM 875 N N . THR A 1 116 ? -28.781 -13.523 14.133 1 89.81 116 THR A N 1
ATOM 876 C CA . THR A 1 116 ? -28.266 -14.844 14.492 1 89.81 116 THR A CA 1
ATOM 877 C C . THR A 1 116 ? -26.766 -14.789 14.773 1 89.81 116 THR A C 1
ATOM 879 O O . THR A 1 116 ? -26.062 -13.93 14.242 1 89.81 116 THR A O 1
ATOM 882 N N . PHE A 1 117 ? -26.344 -15.633 15.664 1 90.38 117 PHE A N 1
ATOM 883 C CA . PHE A 1 117 ? -24.922 -15.734 15.969 1 90.38 117 PHE A CA 1
ATOM 884 C C . PHE A 1 117 ? -24.328 -17.016 15.398 1 90.38 117 PHE A C 1
ATOM 886 O O . PHE A 1 117 ? -23.156 -17.344 15.641 1 90.38 117 PHE A O 1
ATOM 893 N N . GLU A 1 118 ? -25.125 -17.672 14.602 1 88.19 118 GLU A N 1
ATOM 894 C CA . GLU A 1 118 ? -24.719 -18.969 14.039 1 88.19 118 GLU A CA 1
ATOM 895 C C . GLU A 1 118 ? -23.578 -18.781 13.047 1 88.19 118 GLU A C 1
ATOM 897 O O . GLU A 1 118 ? -22.812 -19.719 12.789 1 88.19 118 GLU A O 1
ATOM 902 N N . ASN A 1 119 ? -23.5 -17.547 12.5 1 89.25 119 ASN A N 1
ATOM 903 C CA . ASN A 1 119 ? -22.438 -17.281 11.531 1 89.25 119 ASN A CA 1
ATOM 904 C C . ASN A 1 119 ? -21.047 -17.391 12.164 1 89.25 119 ASN A C 1
ATOM 906 O O . ASN A 1 119 ? -20.047 -17.531 11.453 1 89.25 119 ASN A O 1
ATOM 910 N N . TYR A 1 120 ? -21.031 -17.297 13.5 1 91 120 TYR A N 1
ATOM 911 C CA . TYR A 1 120 ? -19.75 -17.312 14.211 1 91 120 TYR A CA 1
ATOM 912 C C . TYR A 1 120 ? -19.422 -18.719 14.703 1 91 120 TYR A C 1
ATOM 914 O O . TYR A 1 120 ? -18.547 -18.906 15.547 1 91 120 TYR A O 1
ATOM 922 N N . ARG A 1 121 ? -19.984 -19.734 14.172 1 86.94 121 ARG A N 1
ATOM 923 C CA . ARG A 1 121 ? -19.797 -21.125 14.578 1 86.94 121 ARG A CA 1
ATOM 924 C C . ARG A 1 121 ? -18.391 -21.594 14.273 1 86.94 121 ARG A C 1
ATOM 926 O O . ARG A 1 121 ? -17.891 -22.516 14.922 1 86.94 121 ARG A O 1
ATOM 933 N N . PHE A 1 122 ? -17.766 -20.953 13.266 1 85.12 122 PHE A N 1
ATOM 934 C CA . PHE A 1 122 ? -16.422 -21.359 12.852 1 85.12 122 PHE A CA 1
ATOM 935 C C . PHE A 1 122 ? -15.422 -21.125 13.969 1 85.12 122 PHE A C 1
ATOM 937 O O . PHE A 1 122 ? -14.32 -21.672 13.945 1 85.12 122 PHE A O 1
ATOM 944 N N . LEU A 1 123 ? -15.703 -20.312 14.945 1 87.81 123 LEU A N 1
ATOM 945 C CA . LEU A 1 123 ? -14.812 -20.031 16.062 1 87.81 123 LEU A CA 1
ATOM 946 C C . LEU A 1 123 ? -14.641 -21.266 16.953 1 87.81 123 LEU A C 1
ATOM 948 O O . LEU A 1 123 ? -13.602 -21.438 17.578 1 87.81 123 LEU A O 1
ATOM 952 N N . TRP A 1 124 ? -15.617 -22.031 17 1 83.19 124 TRP A N 1
ATOM 953 C CA . TRP A 1 124 ? -15.586 -23.188 17.906 1 83.19 124 TRP A CA 1
ATOM 954 C C . TRP A 1 124 ? -15.5 -24.484 17.109 1 83.19 124 TRP A C 1
ATOM 956 O O . TRP A 1 124 ? -15.047 -25.5 17.641 1 83.19 124 TRP A O 1
ATOM 966 N N . ASN A 1 125 ? -16.047 -24.594 15.922 1 72 125 ASN A N 1
ATOM 967 C CA . ASN A 1 125 ? -16.047 -25.812 15.125 1 72 125 ASN A CA 1
ATOM 968 C C . ASN A 1 125 ? -15.086 -25.703 13.938 1 72 125 ASN A C 1
ATOM 970 O O . ASN A 1 125 ? -15.086 -24.703 13.219 1 72 125 ASN A O 1
ATOM 974 N N . ARG A 1 126 ? -14.008 -26.469 14.031 1 62.69 126 ARG A N 1
ATOM 975 C CA . ARG A 1 126 ? -13.055 -26.469 12.922 1 62.69 126 ARG A CA 1
ATOM 976 C C . ARG A 1 126 ? -13.742 -26.797 11.602 1 62.69 126 ARG A C 1
ATOM 978 O O . ARG A 1 126 ? -13.273 -26.406 10.539 1 62.69 126 ARG A O 1
ATOM 985 N N . ASP A 1 127 ? -14.727 -27.828 11.781 1 51.81 127 ASP A N 1
ATOM 986 C CA . ASP A 1 127 ? -15.328 -28.391 10.578 1 51.81 127 ASP A CA 1
ATOM 987 C C . ASP A 1 127 ? -16.078 -27.328 9.789 1 51.81 127 ASP A C 1
ATOM 989 O O . ASP A 1 127 ? -17.281 -27.109 10 1 51.81 127 ASP A O 1
ATOM 993 N N . ILE A 1 128 ? -15.32 -26.516 9.328 1 51.69 128 ILE A N 1
ATOM 994 C CA . ILE A 1 128 ? -16.047 -25.688 8.383 1 51.69 128 ILE A CA 1
ATOM 995 C C . ILE A 1 128 ? -16.719 -26.562 7.324 1 51.69 128 ILE A C 1
ATOM 997 O O . ILE A 1 128 ? -17.297 -26.047 6.363 1 51.69 128 ILE A O 1
ATOM 1001 N N . ALA A 1 129 ? -16.312 -27.906 7.262 1 46.09 129 ALA A N 1
ATOM 1002 C CA . ALA A 1 129 ? -16.969 -28.906 6.418 1 46.09 129 ALA A CA 1
ATOM 1003 C C . ALA A 1 129 ? -18.484 -28.734 6.438 1 46.09 129 ALA A C 1
ATOM 1005 O O . ALA A 1 129 ? -19.156 -28.953 5.426 1 46.09 129 ALA A O 1
ATOM 1006 N N . GLY A 1 130 ? -18.969 -28.766 7.574 1 43.09 130 GLY A N 1
ATOM 1007 C CA . GLY A 1 130 ? -20.422 -28.641 7.543 1 43.09 130 GLY A CA 1
ATOM 1008 C C . GLY A 1 130 ? -20.891 -27.469 6.719 1 43.09 130 GLY A C 1
ATOM 1009 O O . GLY A 1 130 ? -22.109 -27.266 6.555 1 43.09 130 GLY A O 1
ATOM 1010 N N . THR A 1 131 ? -20.094 -26.578 6.652 1 42.16 131 THR A N 1
ATOM 1011 C CA . THR A 1 131 ? -20.672 -25.391 6.023 1 42.16 131 THR A CA 1
ATOM 1012 C C . THR A 1 131 ? -20.594 -25.484 4.504 1 42.16 131 THR A C 1
ATOM 1014 O O . THR A 1 131 ? -20.906 -24.531 3.795 1 42.16 131 THR A O 1
ATOM 1017 N N . GLY A 1 132 ? -20.344 -26.75 3.951 1 41.75 132 GLY A N 1
ATOM 1018 C CA . GLY A 1 132 ? -20.516 -27.047 2.541 1 41.75 132 GLY A CA 1
ATOM 1019 C C . GLY A 1 132 ? -19.25 -26.844 1.725 1 41.75 132 GLY A C 1
ATOM 1020 O O . GLY A 1 132 ? -19.281 -26.859 0.493 1 41.75 132 GLY A O 1
ATOM 1021 N N . THR A 1 133 ? -18.359 -26.109 2.158 1 45.81 133 THR A N 1
ATOM 1022 C CA . THR A 1 133 ? -17.328 -25.844 1.154 1 45.81 133 THR A CA 1
ATOM 1023 C C . THR A 1 133 ? -16.422 -27.047 0.98 1 45.81 133 THR A C 1
ATOM 1025 O O . THR A 1 133 ? -16.047 -27.703 1.96 1 45.81 133 THR A O 1
ATOM 1028 N N . THR A 1 134 ? -16.469 -27.812 -0.109 1 45.66 134 THR A N 1
ATOM 1029 C CA . THR A 1 134 ? -15.617 -28.938 -0.492 1 45.66 134 THR A CA 1
ATOM 1030 C C . THR A 1 134 ? -14.156 -28.625 -0.203 1 45.66 134 THR A C 1
ATOM 1032 O O . THR A 1 134 ? -13.359 -29.531 0.036 1 45.66 134 THR A O 1
ATOM 1035 N N . ARG A 1 135 ? -13.578 -27.625 -0.633 1 47.91 135 ARG A N 1
ATOM 1036 C CA . ARG A 1 135 ? -12.148 -27.359 -0.509 1 47.91 135 ARG A CA 1
ATOM 1037 C C . ARG A 1 135 ? -11.773 -27.062 0.937 1 47.91 135 ARG A C 1
ATOM 1039 O O . ARG A 1 135 ? -10.594 -26.859 1.249 1 47.91 135 ARG A O 1
ATOM 1046 N N . MET A 1 136 ? -12.703 -26.969 1.909 1 49.22 136 MET A N 1
ATOM 1047 C CA . MET A 1 136 ? -12.695 -26.625 3.324 1 49.22 136 MET A CA 1
ATOM 1048 C C . MET A 1 136 ? -12.07 -27.734 4.164 1 49.22 136 MET A C 1
ATOM 1050 O O . MET A 1 136 ? -11.594 -27.484 5.273 1 49.22 136 MET A O 1
ATOM 1054 N N . ASP A 1 137 ? -12.289 -28.891 3.686 1 53.09 137 ASP A N 1
ATOM 1055 C CA . ASP A 1 137 ? -11.695 -29.938 4.504 1 53.09 137 ASP A CA 1
ATOM 1056 C C . ASP A 1 137 ? -10.211 -29.672 4.734 1 53.09 137 ASP A C 1
ATOM 1058 O O . ASP A 1 137 ? -9.617 -30.219 5.668 1 53.09 137 ASP A O 1
ATOM 1062 N N . LEU A 1 138 ? -9.859 -28.641 4.004 1 62.19 138 LEU A N 1
ATOM 1063 C CA . LEU A 1 138 ? -8.414 -28.469 4.082 1 62.19 138 LEU A CA 1
ATOM 1064 C C . LEU A 1 138 ? -8.062 -27.141 4.766 1 62.19 138 LEU A C 1
ATOM 1066 O O . LEU A 1 138 ? -6.887 -26.797 4.895 1 62.19 138 LEU A O 1
ATOM 1070 N N . LEU A 1 139 ? -9.219 -26.594 5.43 1 75.44 139 LEU A N 1
ATOM 1071 C CA . LEU A 1 139 ? -8.867 -25.328 6.062 1 75.44 139 LEU A CA 1
ATOM 1072 C C . LEU A 1 139 ? -8.484 -25.547 7.523 1 75.44 139 LEU A C 1
ATOM 1074 O O . LEU A 1 139 ? -9.133 -26.328 8.234 1 75.44 139 LEU A O 1
ATOM 1078 N N . PRO A 1 140 ? -7.461 -24.953 7.965 1 80.31 140 PRO A N 1
ATOM 1079 C CA . PRO A 1 140 ? -7.121 -24.984 9.391 1 80.31 140 PRO A CA 1
ATOM 1080 C C . PRO A 1 140 ? -8.125 -24.219 10.258 1 80.31 140 PRO A C 1
ATOM 1082 O O . PRO A 1 140 ? -9.07 -23.625 9.734 1 80.31 140 PRO A O 1
ATOM 1085 N N . SER A 1 141 ? -7.984 -24.438 11.602 1 84.25 141 SER A N 1
ATOM 1086 C CA . SER A 1 141 ? -8.789 -23.609 12.5 1 84.25 141 SER A CA 1
ATOM 1087 C C . SER A 1 141 ? -8.523 -22.125 12.289 1 84.25 141 SER A C 1
ATOM 1089 O O . SER A 1 141 ? -7.43 -21.75 11.859 1 84.25 141 SER A O 1
ATOM 1091 N N . ILE A 1 142 ? -9.57 -21.375 12.555 1 89.31 142 ILE A N 1
ATOM 1092 C CA . ILE A 1 142 ? -9.43 -19.922 12.406 1 89.31 142 ILE A CA 1
ATOM 1093 C C . ILE A 1 142 ? -8.328 -19.422 13.328 1 89.31 142 ILE A C 1
ATOM 1095 O O . ILE A 1 142 ? -7.613 -18.469 12.984 1 89.31 142 ILE A O 1
ATOM 1099 N N . TRP A 1 143 ? -8.141 -20.062 14.406 1 90.5 143 TRP A N 1
ATOM 1100 C CA . TRP A 1 143 ? -7.141 -19.641 15.375 1 90.5 143 TRP A CA 1
ATOM 1101 C C . TRP A 1 143 ? -5.73 -19.891 14.852 1 90.5 143 TRP A C 1
ATOM 1103 O O . TRP A 1 143 ? -4.812 -19.109 15.125 1 90.5 143 TRP A O 1
ATOM 1113 N N . THR A 1 144 ? -5.586 -20.984 14.133 1 88.94 144 THR A N 1
ATOM 1114 C CA . THR A 1 144 ? -4.301 -21.25 13.5 1 88.94 144 THR A CA 1
ATOM 1115 C C . THR A 1 144 ? -3.994 -20.203 12.438 1 88.94 144 THR A C 1
ATOM 1117 O O . THR A 1 144 ? -2.865 -19.719 12.344 1 88.94 144 THR A O 1
ATOM 1120 N N . ALA A 1 145 ? -4.996 -19.875 11.648 1 91.75 145 ALA A N 1
ATOM 1121 C CA . ALA A 1 145 ? -4.824 -18.859 10.617 1 91.75 145 ALA A CA 1
ATOM 1122 C C . ALA A 1 145 ? -4.512 -17.5 11.234 1 91.75 145 ALA A C 1
ATOM 1124 O O . ALA A 1 145 ? -3.639 -16.781 10.75 1 91.75 145 ALA A O 1
ATOM 1125 N N . LEU A 1 146 ? -5.242 -17.203 12.305 1 94 146 LEU A N 1
ATOM 1126 C CA . LEU A 1 146 ? -5.008 -15.961 13.016 1 94 146 LEU A CA 1
ATOM 1127 C C . LEU A 1 146 ? -3.598 -15.922 13.602 1 94 146 LEU A C 1
ATOM 1129 O O . LEU A 1 146 ? -2.9 -14.914 13.492 1 94 146 LEU A O 1
ATOM 1133 N N . GLY A 1 147 ? -3.217 -16.984 14.203 1 94 147 GLY A N 1
ATOM 1134 C CA . GLY A 1 147 ? -1.881 -17.078 14.766 1 94 147 GLY A CA 1
ATOM 1135 C C . GLY A 1 147 ? -0.783 -16.922 13.734 1 94 147 GLY A C 1
ATOM 1136 O O . GLY A 1 147 ? 0.179 -16.188 13.945 1 94 147 GLY A O 1
ATOM 1137 N N . SER A 1 148 ? -0.936 -17.609 12.617 1 93.94 148 SER A N 1
ATOM 1138 C CA . SER A 1 148 ? 0.045 -17.5 11.539 1 93.94 148 SER A CA 1
ATOM 1139 C C . SER A 1 148 ? 0.141 -16.078 11.008 1 93.94 148 SER A C 1
ATOM 1141 O O . SER A 1 148 ? 1.237 -15.586 10.734 1 93.94 148 SER A O 1
ATOM 1143 N N . SER A 1 149 ? -1.006 -15.445 10.867 1 96.12 149 SER A N 1
ATOM 1144 C CA . SER A 1 149 ? -1.031 -14.07 10.383 1 96.12 149 SER A CA 1
ATOM 1145 C C . SER A 1 149 ? -0.339 -13.125 11.359 1 96.12 149 SER A C 1
ATOM 1147 O O . SER A 1 149 ? 0.413 -12.242 10.945 1 96.12 149 SER A O 1
ATOM 1149 N N . LEU A 1 150 ? -0.616 -13.336 12.641 1 96.69 150 LEU A N 1
ATOM 1150 C CA . LEU A 1 150 ? -0.017 -12.469 13.648 1 96.69 150 LEU A CA 1
ATOM 1151 C C . LEU A 1 150 ? 1.492 -12.672 13.719 1 96.69 150 LEU A C 1
ATOM 1153 O O . LEU A 1 150 ? 2.252 -11.703 13.766 1 96.69 150 LEU A O 1
ATOM 1157 N N . VAL A 1 151 ? 1.871 -13.891 13.711 1 96.38 151 VAL A N 1
ATOM 1158 C CA . VAL A 1 151 ? 3.301 -14.18 13.734 1 96.38 151 VAL A CA 1
ATOM 1159 C C . VAL A 1 151 ? 3.975 -13.562 12.508 1 96.38 151 VAL A C 1
ATOM 1161 O O . VAL A 1 151 ? 5.031 -12.945 12.617 1 96.38 151 VAL A O 1
ATOM 1164 N N . PHE A 1 152 ? 3.357 -13.711 11.383 1 96.75 152 PHE A N 1
ATOM 1165 C CA . PHE A 1 152 ? 3.871 -13.172 10.133 1 96.75 152 PHE A CA 1
ATOM 1166 C C . PHE A 1 152 ? 3.979 -11.648 10.195 1 96.75 152 PHE A C 1
ATOM 1168 O O . PHE A 1 152 ? 5.059 -11.086 10.016 1 96.75 152 PHE A O 1
ATOM 1175 N N . ALA A 1 153 ? 2.934 -11.016 10.516 1 97.25 153 ALA A N 1
ATOM 1176 C CA . ALA A 1 153 ? 2.879 -9.555 10.484 1 97.25 153 ALA A CA 1
ATOM 1177 C C . ALA A 1 153 ? 3.785 -8.953 11.555 1 97.25 153 ALA A C 1
ATOM 1179 O O . ALA A 1 153 ? 4.473 -7.961 11.297 1 97.25 153 ALA A O 1
ATOM 1180 N N . ILE A 1 154 ? 3.822 -9.539 12.727 1 97.69 154 ILE A N 1
ATOM 1181 C CA . ILE A 1 154 ? 4.641 -9.016 13.82 1 97.69 154 ILE A CA 1
ATOM 1182 C C . ILE A 1 154 ? 6.117 -9.227 13.5 1 97.69 154 ILE A C 1
ATOM 1184 O O . ILE A 1 154 ? 6.938 -8.328 13.711 1 97.69 154 ILE A O 1
ATOM 1188 N N . SER A 1 155 ? 6.441 -10.406 13.023 1 98 155 SER A N 1
ATOM 1189 C CA . SER A 1 155 ? 7.832 -10.695 12.695 1 98 155 SER A CA 1
ATOM 1190 C C . SER A 1 155 ? 8.352 -9.758 11.609 1 98 155 SER A C 1
ATOM 1192 O O . SER A 1 155 ? 9.438 -9.195 11.734 1 98 155 SER A O 1
ATOM 1194 N N . GLN A 1 156 ? 7.586 -9.625 10.586 1 97.12 156 GLN A N 1
ATOM 1195 C CA . GLN A 1 156 ? 7.988 -8.719 9.516 1 97.12 156 GLN A CA 1
ATOM 1196 C C . GLN A 1 156 ? 8.156 -7.293 10.031 1 97.12 156 GLN A C 1
ATOM 1198 O O . GLN A 1 156 ? 9.094 -6.594 9.641 1 97.12 156 GLN A O 1
ATOM 1203 N N . THR A 1 157 ? 7.207 -6.863 10.859 1 97.81 157 THR A N 1
ATOM 1204 C CA . THR A 1 157 ? 7.254 -5.516 11.406 1 97.81 157 THR A CA 1
ATOM 1205 C C . THR A 1 157 ? 8.523 -5.312 12.234 1 97.81 157 THR A C 1
ATOM 1207 O O . THR A 1 157 ? 9.203 -4.289 12.094 1 97.81 157 THR A O 1
ATOM 1210 N N . LEU A 1 158 ? 8.867 -6.266 13.039 1 98 158 LEU A N 1
ATOM 1211 C CA . LEU A 1 158 ? 10.062 -6.188 13.875 1 98 158 LEU A CA 1
ATOM 1212 C C . LEU A 1 158 ? 11.32 -6.133 13.023 1 98 158 LEU A C 1
ATOM 1214 O O . LEU A 1 158 ? 12.188 -5.285 13.242 1 98 158 LEU A O 1
ATOM 1218 N N . ILE A 1 159 ? 11.398 -6.941 12.07 1 96.06 159 ILE A N 1
ATOM 1219 C CA . ILE A 1 159 ? 12.586 -7.004 11.219 1 96.06 159 ILE A CA 1
ATOM 1220 C C . ILE A 1 159 ? 12.742 -5.691 10.453 1 96.06 159 ILE A C 1
ATOM 1222 O O . ILE A 1 159 ? 13.82 -5.094 10.445 1 96.06 159 ILE A O 1
ATOM 1226 N N . VAL A 1 160 ? 11.656 -5.242 9.836 1 96 160 VAL A N 1
ATOM 1227 C CA . VAL A 1 160 ? 11.703 -4.051 9 1 96 160 VAL A CA 1
ATOM 1228 C C . VAL A 1 160 ? 12.039 -2.83 9.852 1 96 160 VAL A C 1
ATOM 1230 O O . VAL A 1 160 ? 12.891 -2.023 9.484 1 96 160 VAL A O 1
ATOM 1233 N N . THR A 1 161 ? 11.398 -2.701 11.008 1 96.69 161 THR A N 1
ATOM 1234 C CA . THR A 1 161 ? 11.633 -1.547 11.867 1 96.69 161 THR A CA 1
ATOM 1235 C C . THR A 1 161 ? 13.055 -1.565 12.422 1 96.69 161 THR A C 1
ATOM 1237 O O . THR A 1 161 ? 13.742 -0.539 12.422 1 96.69 161 THR A O 1
ATOM 1240 N N . LEU A 1 162 ? 13.539 -2.691 12.82 1 94.19 162 LEU A N 1
ATOM 1241 C CA . LEU A 1 162 ? 14.867 -2.816 13.422 1 94.19 162 LEU A CA 1
ATOM 1242 C C . LEU A 1 162 ? 15.953 -2.562 12.383 1 94.19 162 LEU A C 1
ATOM 1244 O O . LEU A 1 162 ? 16.984 -1.969 12.695 1 94.19 162 LEU A O 1
ATOM 1248 N N . VAL A 1 163 ? 15.719 -2.975 11.195 1 91.69 163 VAL A N 1
ATOM 1249 C CA . VAL A 1 163 ? 16.734 -2.836 10.156 1 91.69 163 VAL A CA 1
ATOM 1250 C C . VAL A 1 163 ? 16.641 -1.444 9.531 1 91.69 163 VAL A C 1
ATOM 1252 O O . VAL A 1 163 ? 17.672 -0.813 9.266 1 91.69 163 VAL A O 1
ATOM 1255 N N . ALA A 1 164 ? 15.453 -0.975 9.336 1 93.25 164 ALA A N 1
ATOM 1256 C CA . ALA A 1 164 ? 15.266 0.311 8.664 1 93.25 164 ALA A CA 1
ATOM 1257 C C . ALA A 1 164 ? 15.75 1.461 9.547 1 93.25 164 ALA A C 1
ATOM 1259 O O . ALA A 1 164 ? 16.219 2.48 9.039 1 93.25 164 ALA A O 1
ATOM 1260 N N . THR A 1 165 ? 15.609 1.325 10.844 1 93.69 165 THR A N 1
ATOM 1261 C CA . THR A 1 165 ? 15.906 2.42 11.758 1 93.69 165 THR A CA 1
ATOM 1262 C C . THR A 1 165 ? 17.375 2.814 11.672 1 93.69 165 THR A C 1
ATOM 1264 O O . THR A 1 165 ? 17.703 3.963 11.359 1 93.69 165 THR A O 1
ATOM 1267 N N . PRO A 1 166 ? 18.344 1.935 11.898 1 88.62 166 PRO A N 1
ATOM 1268 C CA . PRO A 1 166 ? 19.734 2.35 11.758 1 88.62 166 PRO A CA 1
ATOM 1269 C C . PRO A 1 166 ? 20.094 2.76 10.328 1 88.62 166 PRO A C 1
ATOM 1271 O O . PRO A 1 166 ? 20.938 3.639 10.133 1 88.62 166 PRO A O 1
ATOM 1274 N N . ALA A 1 167 ? 19.469 2.137 9.32 1 87.06 167 ALA A N 1
ATOM 1275 C CA . ALA A 1 167 ? 19.734 2.502 7.93 1 87.06 167 ALA A CA 1
ATOM 1276 C C . ALA A 1 167 ? 19.281 3.928 7.645 1 87.06 167 ALA A C 1
ATOM 1278 O O . ALA A 1 167 ? 20.016 4.711 7.035 1 87.06 167 ALA A O 1
ATOM 1279 N N . ALA A 1 168 ? 18.094 4.207 8.07 1 89.62 168 ALA A N 1
ATOM 1280 C CA . ALA A 1 168 ? 17.547 5.543 7.867 1 89.62 168 ALA A CA 1
ATOM 1281 C C . ALA A 1 168 ? 18.359 6.594 8.609 1 89.62 168 ALA A C 1
ATOM 1283 O O . ALA A 1 168 ? 18.609 7.684 8.086 1 89.62 168 ALA A O 1
ATOM 1284 N N . TYR A 1 169 ? 18.766 6.305 9.805 1 88.81 169 TYR A N 1
ATOM 1285 C CA . TYR A 1 169 ? 19.609 7.195 10.594 1 88.81 169 TYR A CA 1
ATOM 1286 C C . TYR A 1 169 ? 20.922 7.488 9.867 1 88.81 169 TYR A C 1
ATOM 1288 O O . TYR A 1 169 ? 21.344 8.641 9.781 1 88.81 169 TYR A O 1
ATOM 1296 N N . ALA A 1 170 ? 21.484 6.453 9.414 1 83.94 170 ALA A N 1
ATOM 1297 C CA . ALA A 1 170 ? 22.75 6.602 8.703 1 83.94 170 ALA A CA 1
ATOM 1298 C C . ALA A 1 170 ? 22.578 7.453 7.445 1 83.94 170 ALA A C 1
ATOM 1300 O O . ALA A 1 170 ? 23.406 8.312 7.148 1 83.94 170 ALA A O 1
ATOM 1301 N N . LEU A 1 171 ? 21.562 7.242 6.766 1 83.69 171 LEU A N 1
ATOM 1302 C CA . LEU A 1 171 ? 21.312 7.973 5.527 1 83.69 171 LEU A CA 1
ATOM 1303 C C . LEU A 1 171 ? 21 9.438 5.816 1 83.69 171 LEU A C 1
ATOM 1305 O O . LEU A 1 171 ? 21.281 10.312 4.992 1 83.69 171 LEU A O 1
ATOM 1309 N N . SER A 1 172 ? 20.406 9.633 6.914 1 85.69 172 SER A N 1
ATOM 1310 C CA . SER A 1 172 ? 20.094 11.008 7.312 1 85.69 172 SER A CA 1
ATOM 1311 C C . SER A 1 172 ? 21.344 11.75 7.75 1 85.69 172 SER A C 1
ATOM 1313 O O . SER A 1 172 ? 21.516 12.93 7.418 1 85.69 172 SER A O 1
ATOM 1315 N N . ARG A 1 173 ? 22.203 11.18 8.461 1 82.44 173 ARG A N 1
ATOM 1316 C CA . ARG A 1 173 ? 23.297 11.859 9.125 1 82.44 173 ARG A CA 1
ATOM 1317 C C . ARG A 1 173 ? 24.547 11.883 8.25 1 82.44 173 ARG A C 1
ATOM 1319 O O . ARG A 1 173 ? 25.359 12.812 8.328 1 82.44 173 ARG A O 1
ATOM 1326 N N . PHE A 1 174 ? 24.656 10.922 7.52 1 73.69 174 PHE A N 1
ATOM 1327 C CA . PHE A 1 174 ? 25.906 10.852 6.797 1 73.69 174 PHE A CA 1
ATOM 1328 C C . PHE A 1 174 ? 25.719 11.266 5.34 1 73.69 174 PHE A C 1
ATOM 1330 O O . PHE A 1 174 ? 24.844 10.75 4.656 1 73.69 174 PHE A O 1
ATOM 1337 N N . ALA A 1 175 ? 26.375 12.32 5.035 1 66.81 175 ALA A N 1
ATOM 1338 C CA . ALA A 1 175 ? 26.328 12.828 3.668 1 66.81 175 ALA A CA 1
ATOM 1339 C C . ALA A 1 175 ? 27.406 12.18 2.801 1 66.81 175 ALA A C 1
ATOM 1341 O O . ALA A 1 175 ? 28.594 12.219 3.133 1 66.81 175 ALA A O 1
ATOM 1342 N N . PHE A 1 176 ? 27.062 11.211 2.1 1 64.5 176 PHE A N 1
ATOM 1343 C CA . PHE A 1 176 ? 28.016 10.688 1.137 1 64.5 176 PHE A CA 1
ATOM 1344 C C . PHE A 1 176 ? 27.531 10.914 -0.29 1 64.5 176 PHE A C 1
ATOM 1346 O O . PHE A 1 176 ? 26.359 11.195 -0.513 1 64.5 176 PHE A O 1
ATOM 1353 N N . ALA A 1 177 ? 28.359 11.07 -1.371 1 60.44 177 ALA A N 1
ATOM 1354 C CA . ALA A 1 177 ? 28.109 11.484 -2.748 1 60.44 177 ALA A CA 1
ATOM 1355 C C . ALA A 1 177 ? 27.031 10.633 -3.393 1 60.44 177 ALA A C 1
ATOM 1357 O O . ALA A 1 177 ? 26.234 11.125 -4.199 1 60.44 177 ALA A O 1
ATOM 1358 N N . GLY A 1 178 ? 26.797 9.422 -2.992 1 66.56 178 GLY A N 1
ATOM 1359 C CA . GLY A 1 178 ? 25.828 8.531 -3.619 1 66.56 178 GLY A CA 1
ATOM 1360 C C . GLY A 1 178 ? 24.562 8.344 -2.793 1 66.56 178 GLY A C 1
ATOM 1361 O O . GLY A 1 178 ? 23.719 7.516 -3.129 1 66.56 178 GLY A O 1
ATOM 1362 N N . ARG A 1 179 ? 24.391 9.281 -1.935 1 73 179 ARG A N 1
ATOM 1363 C CA . ARG A 1 179 ? 23.297 9.117 -0.997 1 73 179 ARG A CA 1
ATOM 1364 C C . ARG A 1 179 ? 21.953 9.312 -1.693 1 73 179 ARG A C 1
ATOM 1366 O O . ARG A 1 179 ? 21.031 8.5 -1.547 1 73 179 ARG A O 1
ATOM 1373 N N . GLU A 1 180 ? 21.938 10.32 -2.461 1 72.44 180 GLU A N 1
ATOM 1374 C CA . GLU A 1 180 ? 20.688 10.641 -3.152 1 72.44 180 GLU A CA 1
ATOM 1375 C C . GLU A 1 180 ? 20.344 9.562 -4.18 1 72.44 180 GLU A C 1
ATOM 1377 O O . GLU A 1 180 ? 19.172 9.18 -4.312 1 72.44 180 GLU A O 1
ATOM 1382 N N . ASN A 1 181 ? 21.344 9.141 -4.848 1 72.81 181 ASN A N 1
ATOM 1383 C CA . ASN A 1 181 ? 21.109 8.086 -5.84 1 72.81 181 ASN A CA 1
ATOM 1384 C C . ASN A 1 181 ? 20.688 6.781 -5.18 1 72.81 181 ASN A C 1
ATOM 1386 O O . ASN A 1 181 ? 19.859 6.043 -5.738 1 72.81 181 ASN A O 1
ATOM 1390 N N . PHE A 1 182 ? 21.219 6.57 -4.09 1 73.75 182 PHE A N 1
ATOM 1391 C CA . PHE A 1 182 ? 20.828 5.367 -3.363 1 73.75 182 PHE A CA 1
ATOM 1392 C C . PHE A 1 182 ? 19.375 5.438 -2.922 1 73.75 182 PHE A C 1
ATOM 1394 O O . PHE A 1 182 ? 18.625 4.477 -3.084 1 73.75 182 PHE A O 1
ATOM 1401 N N . LEU A 1 183 ? 19.047 6.547 -2.43 1 74.44 183 LEU A N 1
ATOM 1402 C CA . LEU A 1 183 ? 17.688 6.719 -1.967 1 74.44 183 LEU A CA 1
ATOM 1403 C C . LEU A 1 183 ? 16.703 6.602 -3.125 1 74.44 183 LEU A C 1
ATOM 1405 O O . LEU A 1 183 ? 15.664 5.941 -3.002 1 74.44 183 LEU A O 1
ATOM 1409 N N . ARG A 1 184 ? 17.062 7.141 -4.199 1 76.62 184 ARG A N 1
ATOM 1410 C CA . ARG A 1 184 ? 16.219 7.055 -5.398 1 76.62 184 ARG A CA 1
ATOM 1411 C C . ARG A 1 184 ? 16.109 5.609 -5.879 1 76.62 184 ARG A C 1
ATOM 1413 O O . ARG A 1 184 ? 15.031 5.176 -6.293 1 76.62 184 ARG A O 1
ATOM 1420 N N . GLY A 1 185 ? 17.188 4.961 -5.836 1 77.75 185 GLY A N 1
ATOM 1421 C CA . GLY A 1 185 ? 17.188 3.562 -6.23 1 77.75 185 GLY A CA 1
ATOM 1422 C C . GLY A 1 185 ? 16.312 2.691 -5.344 1 77.75 185 GLY A C 1
ATOM 1423 O O . GLY A 1 185 ? 15.594 1.822 -5.84 1 77.75 185 GLY A O 1
ATOM 1424 N N . LEU A 1 186 ? 16.391 3.004 -4.082 1 74.19 186 LEU A N 1
ATOM 1425 C CA . LEU A 1 186 ? 15.57 2.248 -3.139 1 74.19 186 LEU A CA 1
ATOM 1426 C C . LEU A 1 186 ? 14.086 2.447 -3.424 1 74.19 186 LEU A C 1
ATOM 1428 O O . LEU A 1 186 ? 13.32 1.483 -3.439 1 74.19 186 LEU A O 1
ATOM 1432 N N . LEU A 1 187 ? 13.727 3.611 -3.705 1 75.44 187 LEU A N 1
ATOM 1433 C CA . LEU A 1 187 ? 12.328 3.93 -3.941 1 75.44 187 LEU A CA 1
ATOM 1434 C C . LEU A 1 187 ? 11.844 3.332 -5.262 1 75.44 187 LEU A C 1
ATOM 1436 O O . LEU A 1 187 ? 10.695 2.914 -5.375 1 75.44 187 LEU A O 1
ATOM 1440 N N . LEU A 1 188 ? 12.789 3.322 -6.176 1 77.31 188 LEU A N 1
ATOM 1441 C CA . LEU A 1 188 ? 12.461 2.689 -7.449 1 77.31 188 LEU A CA 1
ATOM 1442 C C . LEU A 1 188 ? 12.172 1.203 -7.258 1 77.31 188 LEU A C 1
ATOM 1444 O O . LEU A 1 188 ? 11.203 0.679 -7.812 1 77.31 188 LEU A O 1
ATOM 1448 N N . LEU A 1 189 ? 12.969 0.646 -6.465 1 74.69 189 LEU A N 1
ATOM 1449 C CA . LEU A 1 189 ? 12.805 -0.782 -6.219 1 74.69 189 LEU A CA 1
ATOM 1450 C C . LEU A 1 189 ? 11.484 -1.057 -5.504 1 74.69 189 LEU A C 1
ATOM 1452 O O . LEU A 1 189 ? 10.836 -2.076 -5.754 1 74.69 189 LEU A O 1
ATOM 1456 N N . HIS A 1 190 ? 11.086 -0.189 -4.672 1 75.38 190 HIS A N 1
ATOM 1457 C CA . HIS A 1 190 ? 9.836 -0.363 -3.939 1 75.38 190 HIS A CA 1
ATOM 1458 C C . HIS A 1 190 ? 8.633 -0.099 -4.836 1 75.38 190 HIS A C 1
ATOM 1460 O O . HIS A 1 190 ? 7.582 -0.731 -4.68 1 75.38 190 HIS A O 1
ATOM 1466 N N . ALA A 1 191 ? 8.812 0.804 -5.77 1 75.19 191 ALA A N 1
ATOM 1467 C CA . ALA A 1 191 ? 7.711 1.195 -6.648 1 75.19 191 ALA A CA 1
ATOM 1468 C C . ALA A 1 191 ? 7.387 0.087 -7.645 1 75.19 191 ALA A C 1
ATOM 1470 O O . ALA A 1 191 ? 6.293 0.058 -8.211 1 75.19 191 ALA A O 1
ATOM 1471 N N . PHE A 1 192 ? 8.266 -0.819 -7.785 1 79.69 192 PHE A N 1
ATOM 1472 C CA . PHE A 1 192 ? 8.062 -1.908 -8.734 1 79.69 192 PHE A CA 1
ATOM 1473 C C . PHE A 1 192 ? 6.973 -2.852 -8.25 1 79.69 192 PHE A C 1
ATOM 1475 O O . PHE A 1 192 ? 6.883 -3.146 -7.055 1 79.69 192 PHE A O 1
ATOM 1482 N N . PRO A 1 193 ? 6.137 -3.248 -9.172 1 83.06 193 PRO A N 1
ATOM 1483 C CA . PRO A 1 193 ? 5.062 -4.172 -8.805 1 83.06 193 PRO A CA 1
ATOM 1484 C C . PRO A 1 193 ? 5.586 -5.52 -8.312 1 83.06 193 PRO A C 1
ATOM 1486 O O . PRO A 1 193 ? 6.223 -6.254 -9.07 1 83.06 193 PRO A O 1
ATOM 1489 N N . ALA A 1 194 ? 5.25 -5.793 -7.18 1 83 194 ALA A N 1
ATOM 1490 C CA . ALA A 1 194 ? 5.773 -6.984 -6.516 1 83 194 ALA A CA 1
ATOM 1491 C C . ALA A 1 194 ? 5.23 -8.258 -7.16 1 83 194 ALA A C 1
ATOM 1493 O O . ALA A 1 194 ? 5.887 -9.297 -7.141 1 83 194 ALA A O 1
ATOM 1494 N N . LEU A 1 195 ? 4.047 -8.117 -7.73 1 85.12 195 LEU A N 1
ATOM 1495 C CA . LEU A 1 195 ? 3.441 -9.281 -8.359 1 85.12 195 LEU A CA 1
ATOM 1496 C C . LEU A 1 195 ? 4.355 -9.852 -9.445 1 85.12 195 LEU A C 1
ATOM 1498 O O . LEU A 1 195 ? 4.406 -11.07 -9.641 1 85.12 195 LEU A O 1
ATOM 1502 N N . ALA A 1 196 ? 5.043 -8.984 -10.07 1 85.75 196 ALA A N 1
ATOM 1503 C CA . ALA A 1 196 ? 5.934 -9.398 -11.148 1 85.75 196 ALA A CA 1
ATOM 1504 C C . ALA A 1 196 ? 7.066 -10.273 -10.625 1 85.75 196 ALA A C 1
ATOM 1506 O O . ALA A 1 196 ? 7.672 -11.039 -11.375 1 85.75 196 ALA A O 1
ATOM 1507 N N . LEU A 1 197 ? 7.258 -10.203 -9.383 1 88.94 197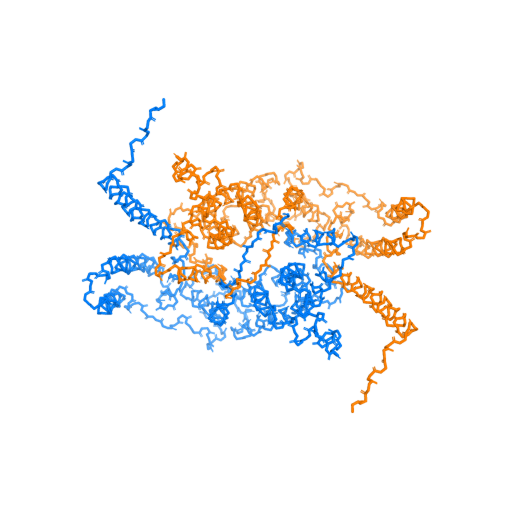 LEU A N 1
ATOM 1508 C CA . LEU A 1 197 ? 8.414 -10.867 -8.797 1 88.94 197 LEU A CA 1
ATOM 1509 C C . LEU A 1 197 ? 8.023 -12.227 -8.219 1 88.94 197 LEU A C 1
ATOM 1511 O O . LEU A 1 197 ? 8.883 -12.977 -7.75 1 88.94 197 LEU A O 1
ATOM 1515 N N . THR A 1 198 ? 6.793 -12.508 -8.305 1 87.5 198 THR A N 1
ATOM 1516 C CA . THR A 1 198 ? 6.281 -13.68 -7.602 1 87.5 198 THR A CA 1
ATOM 1517 C C . THR A 1 198 ? 6.988 -14.945 -8.078 1 87.5 198 THR A C 1
ATOM 1519 O O . THR A 1 198 ? 7.469 -15.734 -7.258 1 87.5 198 THR A O 1
ATOM 1522 N N . VAL A 1 199 ? 7.121 -15.086 -9.336 1 83.38 199 VAL A N 1
ATOM 1523 C CA . VAL A 1 199 ? 7.707 -16.312 -9.875 1 83.38 199 VAL A CA 1
ATOM 1524 C C . VAL A 1 199 ? 9.203 -16.344 -9.586 1 83.38 199 VAL A C 1
ATOM 1526 O O . VAL A 1 199 ? 9.75 -17.375 -9.203 1 83.38 199 VAL A O 1
ATOM 1529 N N . ALA A 1 200 ? 9.828 -15.203 -9.773 1 85.12 200 ALA A N 1
ATOM 1530 C CA . ALA A 1 200 ? 11.258 -15.125 -9.477 1 85.12 200 ALA A CA 1
ATOM 1531 C C . ALA A 1 200 ? 11.531 -15.453 -8.008 1 85.12 200 ALA A C 1
ATOM 1533 O O . ALA A 1 200 ? 12.461 -16.203 -7.699 1 85.12 200 ALA A O 1
ATOM 1534 N N . ILE A 1 201 ? 10.75 -14.953 -7.176 1 89.12 201 ILE A N 1
ATOM 1535 C CA . ILE A 1 201 ? 10.906 -15.188 -5.742 1 89.12 201 ILE A CA 1
ATOM 1536 C C . ILE A 1 201 ? 10.625 -16.656 -5.426 1 89.12 201 ILE A C 1
ATOM 1538 O O . ILE A 1 201 ? 11.305 -17.25 -4.59 1 89.12 201 ILE A O 1
ATOM 1542 N N . PHE A 1 202 ? 9.641 -17.203 -6.098 1 87.94 202 PHE A N 1
ATOM 1543 C CA . PHE A 1 202 ? 9.328 -18.625 -5.934 1 87.94 202 PHE A CA 1
ATOM 1544 C C . PHE A 1 202 ? 10.539 -19.484 -6.242 1 87.94 202 PHE A C 1
ATOM 1546 O O . PHE A 1 202 ? 10.914 -20.359 -5.449 1 87.94 202 PHE A O 1
ATOM 1553 N N . ILE A 1 203 ? 11.094 -19.219 -7.34 1 82.69 203 ILE A N 1
ATOM 1554 C CA . ILE A 1 203 ? 12.242 -20 -7.793 1 82.69 203 ILE A CA 1
ATOM 1555 C C . ILE A 1 203 ? 13.414 -19.797 -6.84 1 82.69 203 ILE A C 1
ATOM 1557 O O . ILE A 1 203 ? 14.086 -20.75 -6.461 1 82.69 203 ILE A O 1
ATOM 1561 N N . GLN A 1 204 ? 13.633 -18.594 -6.441 1 83.62 204 GLN A N 1
ATOM 1562 C CA . GLN A 1 204 ? 14.719 -18.297 -5.512 1 83.62 204 GLN A CA 1
ATOM 1563 C C . GLN A 1 204 ? 14.523 -19.047 -4.191 1 83.62 204 GLN A C 1
ATOM 1565 O O . GLN A 1 204 ? 15.453 -19.672 -3.686 1 83.62 204 GLN A O 1
ATOM 1570 N N . LEU A 1 205 ? 13.383 -18.953 -3.654 1 87.94 205 LEU A N 1
ATOM 1571 C CA . LEU A 1 205 ? 13.117 -19.609 -2.377 1 87.94 205 LEU A CA 1
ATOM 1572 C C . LEU A 1 205 ? 13.188 -21.125 -2.516 1 87.94 205 LEU A C 1
ATOM 1574 O O . LEU A 1 205 ? 13.602 -21.812 -1.586 1 87.94 205 LEU A O 1
ATOM 1578 N N . HIS A 1 206 ? 12.703 -21.578 -3.674 1 85.56 206 HIS A N 1
ATOM 1579 C CA . HIS A 1 206 ? 12.805 -23.016 -3.941 1 85.56 206 HIS A CA 1
ATOM 1580 C C . HIS A 1 206 ? 14.242 -23.5 -3.83 1 85.56 206 HIS A C 1
ATOM 1582 O O . HIS A 1 206 ? 14.523 -24.469 -3.113 1 85.56 206 HIS A O 1
ATOM 1588 N N . TYR A 1 207 ? 15.156 -22.766 -4.398 1 80.44 207 TYR A N 1
ATOM 1589 C CA . TYR A 1 207 ? 16.547 -23.188 -4.422 1 80.44 207 TYR A CA 1
ATOM 1590 C C . TYR A 1 207 ? 17.219 -22.922 -3.076 1 80.44 207 TYR A C 1
ATOM 1592 O O . TYR A 1 207 ? 18.203 -23.594 -2.729 1 80.44 207 TYR A O 1
ATOM 1600 N N . MET A 1 208 ? 16.703 -22.062 -2.232 1 84.31 208 MET A N 1
ATOM 1601 C CA . MET A 1 208 ? 17.25 -21.766 -0.911 1 84.31 208 MET A CA 1
ATOM 1602 C C . MET A 1 208 ? 16.656 -22.703 0.141 1 84.31 208 MET A C 1
ATOM 1604 O O . MET A 1 208 ? 17.094 -22.703 1.292 1 84.31 208 MET A O 1
ATOM 1608 N N . GLY A 1 209 ? 15.688 -23.469 -0.208 1 89.12 209 GLY A N 1
ATOM 1609 C CA . GLY A 1 209 ? 15.023 -24.375 0.72 1 89.12 209 GLY A CA 1
ATOM 1610 C C . GLY A 1 209 ? 14.094 -23.656 1.682 1 89.12 209 GLY A C 1
ATOM 1611 O O . GLY A 1 209 ? 13.844 -24.156 2.787 1 89.12 209 GLY A O 1
ATOM 1612 N N . LEU A 1 210 ? 13.648 -22.5 1.27 1 91.06 210 LEU A N 1
ATOM 1613 C CA . LEU A 1 210 ? 12.797 -21.719 2.148 1 91.06 210 LEU A CA 1
ATOM 1614 C C . LEU A 1 210 ? 11.367 -21.656 1.614 1 91.06 210 LEU A C 1
ATOM 1616 O O . LEU A 1 210 ? 10.523 -20.953 2.164 1 91.06 210 LEU A O 1
ATOM 1620 N N . LEU A 1 211 ? 11.094 -22.438 0.562 1 90 211 LEU A N 1
ATOM 1621 C CA . LEU A 1 211 ? 9.742 -22.516 0.028 1 90 211 LEU A CA 1
ATOM 1622 C C . LEU A 1 211 ? 8.805 -23.219 1.001 1 90 211 LEU A C 1
ATOM 1624 O O . LEU A 1 211 ? 9.25 -24.062 1.786 1 90 211 LEU A O 1
ATOM 1628 N N . ASN A 1 212 ? 7.566 -22.828 0.984 1 91.25 212 ASN A N 1
ATOM 1629 C CA . ASN A 1 212 ? 6.527 -23.438 1.816 1 91.25 212 ASN A CA 1
ATOM 1630 C C . ASN A 1 212 ? 6.816 -23.234 3.303 1 91.25 212 ASN A C 1
ATOM 1632 O O . ASN A 1 212 ? 6.703 -24.172 4.09 1 91.25 212 ASN A O 1
ATOM 1636 N N . SER A 1 213 ? 7.328 -22.156 3.582 1 91.25 213 SER A N 1
ATOM 1637 C CA . SER A 1 213 ? 7.59 -21.797 4.973 1 91.25 213 SER A CA 1
ATOM 1638 C C . SER A 1 213 ? 7.203 -20.359 5.25 1 91.25 213 SER A C 1
ATOM 1640 O O . SER A 1 213 ? 7.414 -19.469 4.41 1 91.25 213 SER A O 1
ATOM 1642 N N . LEU A 1 214 ? 6.711 -20.188 6.492 1 91.81 214 LEU A N 1
ATOM 1643 C CA . LEU A 1 214 ? 6.332 -18.828 6.895 1 91.81 214 LEU A CA 1
ATOM 1644 C C . LEU A 1 214 ? 7.559 -17.938 6.992 1 91.81 214 LEU A C 1
ATOM 1646 O O . LEU A 1 214 ? 7.484 -16.734 6.691 1 91.81 214 LEU A O 1
ATOM 1650 N N . THR A 1 215 ? 8.664 -18.516 7.348 1 92.62 215 THR A N 1
ATOM 1651 C CA . THR A 1 215 ? 9.906 -17.75 7.461 1 92.62 215 THR A CA 1
ATOM 1652 C C . THR A 1 215 ? 10.32 -17.188 6.102 1 92.62 215 THR A C 1
ATOM 1654 O O . THR A 1 215 ? 10.766 -16.047 6.012 1 92.62 215 THR A O 1
ATOM 1657 N N . GLY A 1 216 ? 10.164 -18.016 5.082 1 92.12 216 GLY A N 1
ATOM 1658 C CA . GLY A 1 216 ? 10.469 -17.531 3.744 1 92.12 216 GLY A CA 1
ATOM 1659 C C . GLY A 1 216 ? 9.625 -16.344 3.33 1 92.12 216 GLY A C 1
ATOM 1660 O O . GLY A 1 216 ? 10.148 -15.359 2.793 1 92.12 216 GLY A O 1
ATOM 1661 N N . VAL A 1 217 ? 8.367 -16.406 3.631 1 93.06 217 VAL A N 1
ATOM 1662 C CA . VAL A 1 217 ? 7.453 -15.328 3.27 1 93.06 217 VAL A CA 1
ATOM 1663 C C . VAL A 1 217 ? 7.797 -14.078 4.07 1 93.06 217 VAL A C 1
ATOM 1665 O O . VAL A 1 217 ? 7.816 -12.969 3.523 1 93.06 217 VAL A O 1
ATOM 1668 N N . VAL A 1 218 ? 8.109 -14.258 5.336 1 95.25 218 VAL A N 1
ATOM 1669 C CA . VAL A 1 218 ? 8.461 -13.141 6.211 1 95.25 218 VAL A CA 1
ATOM 1670 C C . VAL A 1 218 ? 9.695 -12.43 5.664 1 95.25 218 VAL A C 1
ATOM 1672 O O . VAL A 1 218 ? 9.719 -11.195 5.578 1 95.25 218 VAL A O 1
ATOM 1675 N N . LEU A 1 219 ? 10.633 -13.156 5.281 1 92.19 219 LEU A N 1
ATOM 1676 C CA . LEU A 1 219 ? 11.883 -12.586 4.797 1 92.19 219 LEU A CA 1
ATOM 1677 C C . LEU A 1 219 ? 11.656 -11.828 3.49 1 92.19 219 LEU A C 1
ATOM 1679 O O . LEU A 1 219 ? 12.18 -10.727 3.311 1 92.19 219 LEU A O 1
ATOM 1683 N N . VAL A 1 220 ? 10.898 -12.422 2.635 1 90.94 220 VAL A N 1
ATOM 1684 C CA . VAL A 1 220 ? 10.609 -11.805 1.344 1 90.94 220 VAL A CA 1
ATOM 1685 C C . VAL A 1 220 ? 9.867 -10.484 1.554 1 90.94 220 VAL A C 1
ATOM 1687 O O . VAL A 1 220 ? 10.273 -9.445 1.026 1 90.94 220 VAL A O 1
ATOM 1690 N N . MET A 1 221 ? 8.859 -10.539 2.354 1 93.25 221 MET A N 1
ATOM 1691 C CA . MET A 1 221 ? 8.023 -9.359 2.566 1 93.25 221 MET A CA 1
ATOM 1692 C C . MET A 1 221 ? 8.797 -8.281 3.316 1 93.25 221 MET A C 1
ATOM 1694 O O . MET A 1 221 ? 8.594 -7.086 3.082 1 93.25 221 MET A O 1
ATOM 1698 N N . SER A 1 222 ? 9.633 -8.68 4.203 1 93.88 222 SER A N 1
ATOM 1699 C CA . SER A 1 222 ? 10.477 -7.715 4.898 1 93.88 222 SER A CA 1
ATOM 1700 C C . SER A 1 222 ? 11.406 -6.996 3.928 1 93.88 222 SER A C 1
ATOM 1702 O O . SER A 1 222 ? 11.531 -5.77 3.967 1 93.88 222 SER A O 1
ATOM 1704 N N . ALA A 1 223 ? 12.008 -7.762 3.094 1 89.44 223 ALA A N 1
ATOM 1705 C CA . ALA A 1 223 ? 12.938 -7.188 2.123 1 89.44 223 ALA A CA 1
ATOM 1706 C C . ALA A 1 223 ? 12.227 -6.191 1.207 1 89.44 223 ALA A C 1
ATOM 1708 O O . ALA A 1 223 ? 12.766 -5.121 0.908 1 89.44 223 ALA A O 1
ATOM 1709 N N . LEU A 1 224 ? 11.062 -6.535 0.833 1 89.25 224 LEU A N 1
ATOM 1710 C CA . LEU A 1 224 ? 10.32 -5.711 -0.118 1 89.25 224 LEU A CA 1
ATOM 1711 C C . LEU A 1 224 ? 9.82 -4.43 0.544 1 89.25 224 LEU A C 1
ATOM 1713 O O . LEU A 1 224 ? 9.609 -3.42 -0.129 1 89.25 224 LEU A O 1
ATOM 1717 N N . GLU A 1 225 ? 9.656 -4.465 1.842 1 91.5 225 GLU A N 1
ATOM 1718 C CA . GLU A 1 225 ? 9.102 -3.32 2.561 1 91.5 225 GLU A CA 1
ATOM 1719 C C . GLU A 1 225 ? 10.211 -2.396 3.061 1 91.5 225 GLU A C 1
ATOM 1721 O O . GLU A 1 225 ? 9.961 -1.23 3.371 1 91.5 225 GLU A O 1
ATOM 1726 N N . LEU A 1 226 ? 11.414 -2.797 3.117 1 90.12 226 LEU A N 1
ATOM 1727 C CA . LEU A 1 226 ? 12.523 -2.088 3.742 1 90.12 226 LEU A CA 1
ATOM 1728 C C . LEU A 1 226 ? 12.781 -0.758 3.043 1 90.12 226 LEU A C 1
ATOM 1730 O O . LEU A 1 226 ? 12.945 0.273 3.701 1 90.12 226 LEU A O 1
ATOM 1734 N N . PRO A 1 227 ? 12.82 -0.746 1.703 1 85.69 227 PRO A N 1
ATOM 1735 C CA . PRO A 1 227 ? 13.117 0.529 1.045 1 85.69 227 PRO A CA 1
ATOM 1736 C C . PRO A 1 227 ? 12.141 1.637 1.438 1 85.69 227 PRO A C 1
ATOM 1738 O O . PRO A 1 227 ? 12.562 2.762 1.724 1 85.69 227 PRO A O 1
ATOM 1741 N N . PHE A 1 228 ? 10.938 1.326 1.521 1 85.94 228 PHE A N 1
ATOM 1742 C CA . PHE A 1 228 ? 9.938 2.316 1.899 1 85.94 228 PHE A CA 1
ATOM 1743 C C . PHE A 1 228 ? 10.109 2.738 3.354 1 85.94 228 PHE A C 1
ATOM 1745 O O . PHE A 1 228 ? 10.039 3.926 3.672 1 85.94 228 PHE A O 1
ATOM 1752 N N . ALA A 1 229 ? 10.289 1.788 4.18 1 90.62 229 ALA A N 1
ATOM 1753 C CA . ALA A 1 229 ? 10.469 2.078 5.598 1 90.62 229 ALA A CA 1
ATOM 1754 C C . ALA A 1 229 ? 11.695 2.967 5.824 1 90.62 229 ALA A C 1
ATOM 1756 O O . ALA A 1 229 ? 11.641 3.914 6.613 1 90.62 229 ALA A O 1
ATOM 1757 N N . ILE A 1 230 ? 12.758 2.662 5.168 1 88.19 230 ILE A N 1
ATOM 1758 C CA . ILE A 1 230 ? 13.977 3.445 5.293 1 88.19 230 ILE A CA 1
ATOM 1759 C C . ILE A 1 230 ? 13.727 4.875 4.816 1 88.19 230 ILE A C 1
ATOM 1761 O O . ILE A 1 230 ? 14.133 5.836 5.473 1 88.19 230 ILE A O 1
ATOM 1765 N N . PHE A 1 231 ? 13.086 4.934 3.77 1 83.94 231 PHE A N 1
ATOM 1766 C CA . PHE A 1 231 ? 12.805 6.234 3.178 1 83.94 231 PHE A CA 1
ATOM 1767 C C . PHE A 1 231 ? 11.977 7.094 4.125 1 83.94 231 PHE A C 1
ATOM 1769 O O . PHE A 1 231 ? 12.289 8.258 4.355 1 83.94 231 PHE A O 1
ATOM 1776 N N . VAL A 1 232 ? 10.906 6.562 4.648 1 84.81 232 VAL A N 1
ATOM 1777 C CA . VAL A 1 232 ? 10.008 7.293 5.539 1 84.81 232 VAL A CA 1
ATOM 1778 C C . VAL A 1 232 ? 10.75 7.691 6.812 1 84.81 232 VAL A C 1
ATOM 1780 O O . VAL A 1 232 ? 10.703 8.852 7.23 1 84.81 232 VAL A O 1
ATOM 1783 N N . LEU A 1 233 ? 11.484 6.793 7.383 1 90.25 233 LEU A N 1
ATOM 1784 C CA . LEU A 1 233 ? 12.188 7.062 8.633 1 90.25 233 LEU A CA 1
ATOM 1785 C C . LEU A 1 233 ? 13.312 8.078 8.414 1 90.25 233 LEU A C 1
ATOM 1787 O O . LEU A 1 233 ? 13.602 8.883 9.305 1 90.25 233 LEU A O 1
ATOM 1791 N N . LYS A 1 234 ? 13.93 7.949 7.316 1 88.06 234 LYS A N 1
ATOM 1792 C CA . LYS A 1 234 ? 14.945 8.953 7.008 1 88.06 234 LYS A CA 1
ATOM 1793 C C . LYS A 1 234 ? 14.359 10.359 7.066 1 88.06 234 LYS A C 1
ATOM 1795 O O . LYS A 1 234 ? 15 11.281 7.566 1 88.06 234 LYS A O 1
ATOM 1800 N N . GLY A 1 235 ? 13.18 10.492 6.516 1 84.44 235 GLY A N 1
ATOM 1801 C CA . GLY A 1 235 ? 12.508 11.781 6.59 1 84.44 235 GLY A CA 1
ATOM 1802 C C . GLY A 1 235 ? 12.305 12.266 8.016 1 84.44 235 GLY A C 1
ATOM 1803 O O . GLY A 1 235 ? 12.516 13.438 8.312 1 84.44 235 GLY A O 1
ATOM 1804 N N . PHE A 1 236 ? 11.969 11.406 8.859 1 87.5 236 PHE A N 1
ATOM 1805 C CA . PHE A 1 236 ? 11.781 11.75 10.266 1 87.5 236 PHE A CA 1
ATOM 1806 C C . PHE A 1 236 ? 13.109 12.109 10.914 1 87.5 236 PHE A C 1
ATOM 1808 O O . PHE A 1 236 ? 13.18 13.047 11.711 1 87.5 236 PHE A O 1
ATOM 1815 N N . PHE A 1 237 ? 14.125 11.406 10.586 1 90.31 237 PHE A N 1
ATOM 1816 C CA . PHE A 1 237 ? 15.438 11.688 11.148 1 90.31 237 PHE A CA 1
ATOM 1817 C C . PHE A 1 237 ? 15.969 13.023 10.648 1 90.31 237 PHE A C 1
ATOM 1819 O O . PHE A 1 237 ? 16.641 13.75 11.383 1 90.31 237 PHE A O 1
ATOM 1826 N N . ASP A 1 238 ? 15.672 13.312 9.453 1 86.44 238 ASP A N 1
ATOM 1827 C CA . ASP A 1 238 ? 16.109 14.586 8.883 1 86.44 238 ASP A CA 1
ATOM 1828 C C . ASP A 1 238 ? 15.531 15.758 9.664 1 86.44 238 ASP A C 1
ATOM 1830 O O . ASP A 1 238 ? 16.141 16.828 9.727 1 86.44 238 ASP A O 1
ATOM 1834 N N . ASN A 1 239 ? 14.469 15.539 10.266 1 85.19 239 ASN A N 1
ATOM 1835 C CA . ASN A 1 239 ? 13.773 16.609 10.977 1 85.19 239 ASN A CA 1
ATOM 1836 C C . ASN A 1 239 ? 14.328 16.797 12.391 1 85.19 239 ASN A C 1
ATOM 1838 O O . ASN A 1 239 ? 13.953 17.734 13.094 1 85.19 239 ASN A O 1
ATOM 1842 N N . VAL A 1 240 ? 15.172 15.914 12.75 1 88.12 240 VAL A N 1
ATOM 1843 C CA . VAL A 1 240 ? 15.828 16.062 14.047 1 88.12 240 VAL A CA 1
ATOM 1844 C C . VAL A 1 240 ? 17.094 16.906 13.883 1 88.12 240 VAL A C 1
ATOM 1846 O O . VAL A 1 240 ? 18.047 16.484 13.219 1 88.12 240 VAL A O 1
ATOM 1849 N N . PRO A 1 241 ? 17.078 18.047 14.492 1 90.31 241 PRO A N 1
ATOM 1850 C CA . PRO A 1 241 ? 18.25 18.922 14.336 1 90.31 241 PRO A CA 1
ATOM 1851 C C . PRO A 1 241 ? 19.547 18.266 14.82 1 90.31 241 PRO A C 1
ATOM 1853 O O . PRO A 1 241 ? 19.547 17.578 15.844 1 90.31 241 PRO A O 1
ATOM 1856 N N . TRP A 1 242 ? 20.547 18.562 14.141 1 86.06 242 TRP A N 1
ATOM 1857 C CA . TRP A 1 242 ? 21.875 18.062 14.453 1 86.06 242 TRP A CA 1
ATOM 1858 C C . TRP A 1 242 ? 22.359 18.578 15.812 1 86.06 242 TRP A C 1
ATOM 1860 O O . TRP A 1 24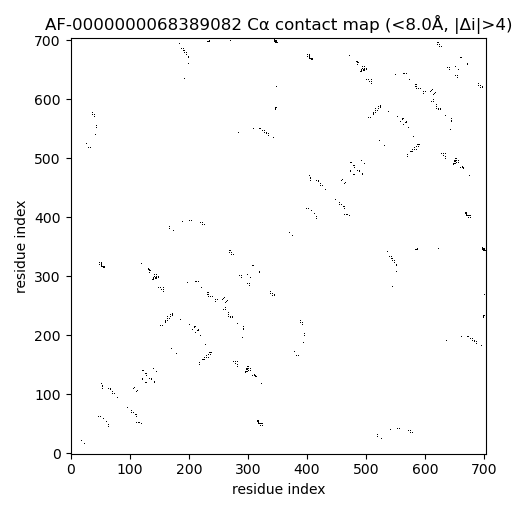2 ? 23.062 17.875 16.531 1 86.06 242 TRP A O 1
ATOM 1870 N N . ASP A 1 243 ? 21.906 19.734 16.094 1 89.31 243 ASP A N 1
ATOM 1871 C CA . ASP A 1 243 ? 22.359 20.422 17.297 1 89.31 243 ASP A CA 1
ATOM 1872 C C . ASP A 1 243 ? 21.984 19.625 18.547 1 89.31 243 ASP A C 1
ATOM 1874 O O . ASP A 1 243 ? 22.75 19.609 19.516 1 89.31 243 ASP A O 1
ATOM 1878 N N . ILE A 1 244 ? 20.906 18.953 18.469 1 89.19 244 ILE A N 1
ATOM 1879 C CA . ILE A 1 244 ? 20.438 18.188 19.625 1 89.19 244 ILE A CA 1
ATOM 1880 C C . ILE A 1 244 ? 21.344 16.969 19.828 1 89.19 244 ILE A C 1
ATOM 1882 O O . ILE A 1 244 ? 21.703 16.641 20.953 1 89.19 244 ILE A O 1
ATOM 1886 N N . GLU A 1 245 ? 21.672 16.359 18.781 1 88.75 245 GLU A N 1
ATOM 1887 C CA . GLU A 1 245 ? 22.531 15.18 18.828 1 88.75 245 GLU A CA 1
ATOM 1888 C C . GLU A 1 245 ? 23.969 15.555 19.219 1 88.75 245 GLU A C 1
ATOM 1890 O O . GLU A 1 245 ? 24.578 14.898 20.062 1 88.75 245 GLU A O 1
ATOM 1895 N N . MET A 1 246 ? 24.469 16.609 18.75 1 87.62 246 MET A N 1
ATOM 1896 C CA . MET A 1 246 ? 25.828 17.062 19.016 1 87.62 246 MET A CA 1
ATOM 1897 C C . MET A 1 246 ? 25.969 17.578 20.438 1 87.62 246 MET A C 1
ATOM 1899 O O . MET A 1 246 ? 27.031 17.453 21.047 1 87.62 246 MET A O 1
ATOM 1903 N N . SER A 1 247 ? 24.891 18.156 20.859 1 91 247 SER A N 1
ATOM 1904 C CA . SER A 1 247 ? 24.906 18.625 22.234 1 91 247 SER A CA 1
ATOM 1905 C C . SER A 1 247 ? 25.078 17.469 23.219 1 91 247 SER A C 1
ATOM 1907 O O . SER A 1 247 ? 25.812 17.578 24.203 1 91 247 SER A O 1
ATOM 1909 N N . ALA A 1 248 ? 24.484 16.391 22.922 1 90.62 248 ALA A N 1
ATOM 1910 C CA . ALA A 1 248 ? 24.609 15.203 23.766 1 90.62 248 ALA A CA 1
ATOM 1911 C C . ALA A 1 248 ? 26.016 14.633 23.719 1 90.62 248 ALA A C 1
ATOM 1913 O O . ALA A 1 248 ? 26.562 14.227 24.75 1 90.62 248 ALA A O 1
ATOM 1914 N N . VAL A 1 249 ? 26.547 14.688 22.594 1 87.5 249 VAL A N 1
ATOM 1915 C CA . VAL A 1 249 ? 27.906 14.195 22.422 1 87.5 249 VAL A CA 1
ATOM 1916 C C . VAL A 1 249 ? 28.891 15.117 23.141 1 87.5 249 VAL A C 1
ATOM 1918 O O . VAL A 1 249 ? 29.844 14.648 23.781 1 87.5 249 VAL A O 1
ATOM 1921 N N . THR A 1 250 ? 28.609 16.312 23.062 1 90.12 250 THR A N 1
ATOM 1922 C CA . THR A 1 250 ? 29.453 17.297 23.75 1 90.12 250 THR A CA 1
ATOM 1923 C C . THR A 1 250 ? 29.344 17.141 25.25 1 90.12 250 THR A C 1
ATOM 1925 O O . THR A 1 250 ? 30.312 17.406 25.984 1 90.12 250 THR A O 1
ATOM 1928 N N . ASP A 1 251 ? 28.219 16.672 25.75 1 92.38 251 ASP A N 1
ATOM 1929 C CA . ASP A 1 251 ? 28 16.453 27.172 1 92.38 251 ASP A CA 1
ATOM 1930 C C . ASP A 1 251 ? 28.625 15.125 27.625 1 92.38 251 ASP A C 1
ATOM 1932 O O . ASP A 1 251 ? 28.531 14.758 28.797 1 92.38 251 ASP A O 1
ATOM 1936 N N . GLY A 1 252 ? 29.172 14.391 26.688 1 90.56 252 GLY A N 1
ATOM 1937 C CA . GLY A 1 252 ? 29.938 13.211 27.078 1 90.56 252 GLY A CA 1
ATOM 1938 C C . GLY A 1 252 ? 29.297 11.914 26.625 1 90.56 252 GLY A C 1
ATOM 1939 O O . GLY A 1 252 ? 29.828 10.828 26.875 1 90.56 252 GLY A O 1
ATOM 1940 N N . ALA A 1 253 ? 28.188 12.016 25.969 1 90.25 253 ALA A N 1
ATOM 1941 C CA . ALA A 1 253 ? 27.516 10.805 25.5 1 90.25 253 ALA A CA 1
ATOM 1942 C C . ALA A 1 253 ? 28.219 10.219 24.281 1 90.25 253 ALA A C 1
ATOM 1944 O O . ALA A 1 253 ? 28.781 10.961 23.469 1 90.25 253 ALA A O 1
ATOM 1945 N N . THR A 1 254 ? 28.188 8.883 24.25 1 89.38 254 THR A N 1
ATOM 1946 C CA . THR A 1 254 ? 28.672 8.242 23.031 1 89.38 254 THR A CA 1
ATOM 1947 C C . THR A 1 254 ? 27.656 8.414 21.906 1 89.38 254 THR A C 1
ATOM 1949 O O . THR A 1 254 ? 26.5 8.773 22.141 1 89.38 254 THR A O 1
ATOM 1952 N N . ARG A 1 255 ? 28.078 8.18 20.75 1 83.12 255 ARG A N 1
ATOM 1953 C CA . ARG A 1 255 ? 27.203 8.32 19.594 1 83.12 255 ARG A CA 1
ATOM 1954 C C . ARG A 1 255 ? 26.016 7.359 19.688 1 83.12 255 ARG A C 1
ATOM 1956 O O . ARG A 1 255 ? 24.891 7.707 19.328 1 83.12 255 ARG A O 1
ATOM 1963 N N . SER A 1 256 ? 26.312 6.195 20.156 1 87.31 256 SER A N 1
ATOM 1964 C CA . SER A 1 256 ? 25.25 5.211 20.312 1 87.31 256 SER A CA 1
ATOM 1965 C C . SER A 1 256 ? 24.266 5.629 21.406 1 87.31 256 SER A C 1
ATOM 1967 O O . SER A 1 256 ? 23.062 5.402 21.281 1 87.31 256 SER A O 1
ATOM 1969 N N . GLN A 1 257 ? 24.797 6.227 22.406 1 91.19 257 GLN A N 1
ATOM 1970 C CA . GLN A 1 257 ? 23.953 6.738 23.469 1 91.19 257 GLN A CA 1
ATOM 1971 C C . GLN A 1 257 ? 23.109 7.914 22.984 1 91.19 257 GLN A C 1
ATOM 1973 O O . GLN A 1 257 ? 21.922 8.008 23.312 1 91.19 257 GLN A O 1
ATOM 1978 N N . ALA A 1 258 ? 23.781 8.773 22.234 1 91.69 258 ALA A N 1
ATOM 1979 C CA . ALA A 1 258 ? 23.062 9.922 21.688 1 91.69 258 ALA A CA 1
ATOM 1980 C C . ALA A 1 258 ? 21.938 9.469 20.75 1 91.69 258 ALA A C 1
ATOM 1982 O O . ALA A 1 258 ? 20.844 10.031 20.781 1 91.69 258 ALA A O 1
ATOM 1983 N N . PHE A 1 259 ? 22.266 8.453 20.047 1 91.75 259 PHE A N 1
ATOM 1984 C CA . PHE A 1 259 ? 21.25 7.906 19.141 1 91.75 259 PHE A CA 1
ATOM 1985 C C . PHE A 1 259 ? 20.078 7.32 19.938 1 91.75 259 PHE A C 1
ATOM 1987 O O . PHE A 1 259 ? 18.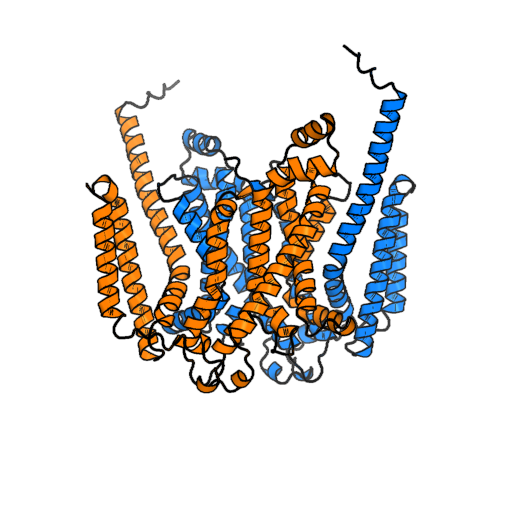922 7.652 19.672 1 91.75 259 PHE A O 1
ATOM 1994 N N . ARG A 1 260 ? 20.328 6.469 20.859 1 92.5 260 ARG A N 1
ATOM 1995 C CA . ARG A 1 260 ? 19.297 5.703 21.578 1 92.5 260 ARG A CA 1
ATOM 1996 C C . ARG A 1 260 ? 18.531 6.594 22.547 1 92.5 260 ARG A C 1
ATOM 1998 O O . ARG A 1 260 ? 17.312 6.441 22.688 1 92.5 260 ARG A O 1
ATOM 2005 N N . MET A 1 261 ? 19.188 7.633 23.094 1 93.5 261 MET A N 1
ATOM 2006 C CA . MET A 1 261 ? 18.578 8.367 24.203 1 93.5 261 MET A CA 1
ATOM 2007 C C . MET A 1 261 ? 18.047 9.719 23.734 1 93.5 261 MET A C 1
ATOM 2009 O O . MET A 1 261 ? 17.141 10.281 24.344 1 93.5 261 MET A O 1
ATOM 2013 N N . VAL A 1 262 ? 18.594 10.227 22.656 1 93 262 VAL A N 1
ATOM 2014 C CA . VAL A 1 262 ? 18.234 11.594 22.266 1 93 262 VAL A CA 1
ATOM 2015 C C . VAL A 1 262 ? 17.516 11.586 20.922 1 93 262 VAL A C 1
ATOM 2017 O O . VAL A 1 262 ? 16.422 12.125 20.797 1 93 262 VAL A O 1
ATOM 2020 N N . VAL A 1 263 ? 18.078 10.938 19.984 1 93.56 263 VAL A N 1
ATOM 2021 C CA . VAL A 1 263 ? 17.562 11.023 18.625 1 93.56 263 VAL A CA 1
ATOM 2022 C C . VAL A 1 263 ? 16.359 10.109 18.453 1 93.56 263 VAL A C 1
ATOM 2024 O O . VAL A 1 263 ? 15.312 10.531 17.953 1 93.56 263 VAL A O 1
ATOM 2027 N N . LEU A 1 264 ? 16.406 8.891 18.953 1 94.25 264 LEU A N 1
ATOM 2028 C CA . LEU A 1 264 ? 15.398 7.867 18.734 1 94.25 264 LEU A CA 1
ATOM 2029 C C . LEU A 1 264 ? 14.062 8.289 19.344 1 94.25 264 LEU A C 1
ATOM 2031 O O . LEU A 1 264 ? 13.016 8.133 18.703 1 94.25 264 LEU A O 1
ATOM 2035 N N . PRO A 1 265 ? 14.086 8.859 20.5 1 93.56 265 PRO A N 1
ATOM 2036 C CA . PRO A 1 265 ? 12.805 9.305 21.078 1 93.56 265 PRO A CA 1
ATOM 2037 C C . PRO A 1 265 ? 12.141 10.398 20.25 1 93.56 265 PRO A C 1
ATOM 2039 O O . PRO A 1 265 ? 10.922 10.539 20.281 1 93.56 265 PRO A O 1
ATOM 2042 N N . GLN A 1 266 ? 12.945 11.109 19.516 1 91 266 GLN A N 1
ATOM 2043 C CA . GLN A 1 266 ? 12.406 12.211 18.719 1 91 266 GLN A CA 1
ATOM 2044 C C . GLN A 1 266 ? 11.727 11.703 17.469 1 91 266 GLN A C 1
ATOM 2046 O O . GLN A 1 266 ? 10.93 12.414 16.844 1 91 266 GLN A O 1
ATOM 2051 N N . VAL A 1 267 ? 11.992 10.508 17.109 1 91.5 267 VAL A N 1
ATOM 2052 C CA . VAL A 1 267 ? 11.398 9.977 15.883 1 91.5 267 VAL A CA 1
ATOM 2053 C C . VAL A 1 267 ? 10.391 8.883 16.234 1 91.5 267 VAL A C 1
ATOM 2055 O O . VAL A 1 267 ? 10.062 8.047 15.391 1 91.5 267 VAL A O 1
ATOM 2058 N N . ARG A 1 268 ? 9.914 8.867 17.422 1 90.44 268 ARG A N 1
ATOM 2059 C CA . ARG A 1 268 ? 8.984 7.852 17.906 1 90.44 268 ARG A CA 1
ATOM 2060 C C . ARG A 1 268 ? 7.73 7.809 17.031 1 90.44 268 ARG A C 1
ATOM 2062 O O . ARG A 1 268 ? 7.203 6.73 16.75 1 90.44 268 ARG A O 1
ATOM 2069 N N . GLY A 1 269 ? 7.238 8.914 16.672 1 87 269 GLY A N 1
ATOM 2070 C CA . GLY A 1 269 ? 6.078 8.961 15.797 1 87 269 GLY A CA 1
ATOM 2071 C C . GLY A 1 269 ? 6.305 8.266 14.461 1 87 269 GLY A C 1
ATOM 2072 O O . GLY A 1 269 ? 5.438 7.535 13.977 1 87 269 GLY A O 1
ATOM 2073 N N . GLY A 1 270 ? 7.473 8.539 13.922 1 88.5 270 GLY A N 1
ATOM 2074 C CA . GLY A 1 270 ? 7.82 7.883 12.672 1 88.5 270 GLY A CA 1
ATOM 2075 C C . GLY A 1 270 ? 7.977 6.379 12.805 1 88.5 270 GLY A C 1
ATOM 2076 O O . GLY A 1 270 ? 7.555 5.625 11.93 1 88.5 270 GLY A O 1
ATOM 2077 N N . LEU A 1 271 ? 8.516 5.973 13.945 1 93.44 271 LEU A N 1
ATOM 2078 C CA . LEU A 1 271 ? 8.711 4.547 14.203 1 93.44 271 LEU A CA 1
ATOM 2079 C C . LEU A 1 271 ? 7.367 3.836 14.336 1 93.44 271 LEU A C 1
ATOM 2081 O O . LEU A 1 271 ? 7.168 2.768 13.75 1 93.44 271 LEU A O 1
ATOM 2085 N N . ILE A 1 272 ? 6.469 4.438 15.016 1 91.5 272 ILE A N 1
ATOM 2086 C CA . ILE A 1 272 ? 5.145 3.85 15.211 1 91.5 272 ILE A CA 1
ATOM 2087 C C . ILE A 1 272 ? 4.395 3.812 13.883 1 91.5 272 ILE A C 1
ATOM 2089 O O . ILE A 1 272 ? 3.721 2.826 13.57 1 91.5 272 ILE A O 1
ATOM 2093 N N . ALA A 1 273 ? 4.531 4.848 13.125 1 86.31 273 ALA A N 1
ATOM 2094 C CA . ALA A 1 273 ? 3.863 4.898 11.828 1 86.31 273 ALA A CA 1
ATOM 2095 C C . ALA A 1 273 ? 4.371 3.795 10.898 1 86.31 273 ALA A C 1
ATOM 2097 O O . ALA A 1 273 ? 3.578 3.059 10.312 1 86.31 273 ALA A O 1
ATOM 2098 N N . VAL A 1 274 ? 5.695 3.699 10.812 1 90.81 274 VAL A N 1
ATOM 2099 C CA . VAL A 1 274 ? 6.297 2.693 9.945 1 90.81 274 VAL A CA 1
ATOM 2100 C C . VAL A 1 274 ? 5.926 1.297 10.43 1 90.81 274 VAL A C 1
ATOM 2102 O O . VAL A 1 274 ? 5.613 0.414 9.633 1 90.81 274 VAL A O 1
ATOM 2105 N N . ALA A 1 275 ? 5.996 1.126 11.719 1 94.69 275 ALA A N 1
ATOM 2106 C CA . ALA A 1 275 ? 5.621 -0.165 12.289 1 94.69 275 ALA A CA 1
ATOM 2107 C C . ALA A 1 275 ? 4.168 -0.503 11.961 1 94.69 275 ALA A C 1
ATOM 2109 O O . ALA A 1 275 ? 3.854 -1.64 11.602 1 94.69 275 ALA A O 1
ATOM 2110 N N . THR A 1 276 ? 3.342 0.441 12.07 1 91.19 276 THR A N 1
ATOM 2111 C CA . THR A 1 276 ? 1.92 0.239 11.82 1 91.19 276 THR A CA 1
ATOM 2112 C C . THR A 1 276 ? 1.68 -0.108 10.352 1 91.19 276 THR A C 1
ATOM 2114 O O . THR A 1 276 ? 1 -1.089 10.039 1 91.19 276 THR A O 1
ATOM 2117 N N . PHE A 1 277 ? 2.254 0.63 9.516 1 87.69 277 PHE A N 1
ATOM 2118 C CA . PHE A 1 277 ? 2.057 0.398 8.094 1 87.69 277 PHE A CA 1
ATOM 2119 C C . PHE A 1 277 ? 2.637 -0.95 7.676 1 87.69 277 PHE A C 1
ATOM 2121 O O . PHE A 1 277 ? 2.059 -1.652 6.844 1 87.69 277 PHE A O 1
ATOM 2128 N N . THR A 1 278 ? 3.764 -1.254 8.219 1 94.25 278 THR A N 1
ATOM 2129 C CA . THR A 1 278 ? 4.387 -2.537 7.914 1 94.25 278 THR A CA 1
ATOM 2130 C C . THR A 1 278 ? 3.518 -3.691 8.406 1 94.25 278 THR A C 1
ATOM 2132 O O . THR A 1 278 ? 3.342 -4.688 7.695 1 94.25 278 THR A O 1
ATOM 2135 N N . PHE A 1 279 ? 3.016 -3.521 9.609 1 95 279 PHE A N 1
ATOM 2136 C CA . PHE A 1 279 ? 2.121 -4.543 10.141 1 95 279 PHE A CA 1
ATOM 2137 C C . PHE A 1 279 ? 0.914 -4.734 9.234 1 95 279 PHE A C 1
ATOM 2139 O O . PHE A 1 279 ? 0.554 -5.867 8.898 1 95 279 PHE A O 1
ATOM 2146 N N . LEU A 1 280 ? 0.31 -3.658 8.844 1 91.94 280 LEU A N 1
ATOM 2147 C CA . LEU A 1 280 ? -0.882 -3.723 8.008 1 91.94 280 LEU A CA 1
ATOM 2148 C C . LEU A 1 280 ? -0.571 -4.391 6.668 1 91.94 280 LEU A C 1
ATOM 2150 O O . LEU A 1 280 ? -1.373 -5.18 6.164 1 91.94 280 LEU A O 1
ATOM 2154 N N . ARG A 1 281 ? 0.544 -4.098 6.156 1 91.19 281 ARG A N 1
ATOM 2155 C CA . ARG A 1 281 ? 0.958 -4.703 4.891 1 91.19 281 ARG A CA 1
ATOM 2156 C C . ARG A 1 281 ? 1.104 -6.215 5.031 1 91.19 281 ARG A C 1
ATOM 2158 O O . ARG A 1 281 ? 0.661 -6.965 4.16 1 91.19 281 ARG A O 1
ATOM 2165 N N . GLY A 1 282 ? 1.736 -6.602 6.062 1 94.62 282 GLY A N 1
ATOM 2166 C CA . GLY A 1 282 ? 1.872 -8.031 6.32 1 94.62 282 GLY A CA 1
ATOM 2167 C C . GLY A 1 282 ? 0.548 -8.711 6.605 1 94.62 282 GLY A C 1
ATOM 2168 O O . GLY A 1 282 ? 0.304 -9.828 6.137 1 94.62 282 GLY A O 1
ATOM 2169 N N . TRP A 1 283 ? -0.261 -8.039 7.316 1 94.56 283 TRP A N 1
ATOM 2170 C CA . TRP A 1 283 ? -1.562 -8.578 7.707 1 94.56 283 TRP A CA 1
ATOM 2171 C C . TRP A 1 283 ? -2.436 -8.828 6.484 1 94.56 283 TRP A C 1
ATOM 2173 O O . TRP A 1 283 ? -3.162 -9.82 6.426 1 94.56 283 TRP A O 1
ATOM 2183 N N . GLU A 1 284 ? -2.299 -7.996 5.48 1 91.81 284 GLU A N 1
ATOM 2184 C CA . GLU A 1 284 ? -3.193 -8.047 4.328 1 91.81 284 GLU A CA 1
ATOM 2185 C C . GLU A 1 284 ? -2.576 -8.844 3.182 1 91.81 284 GLU A C 1
ATOM 2187 O O . GLU A 1 284 ? -3.234 -9.102 2.172 1 91.81 284 GLU A O 1
ATOM 2192 N N . GLU A 1 285 ? -1.415 -9.242 3.375 1 91.5 285 GLU A N 1
ATOM 2193 C CA . GLU A 1 285 ? -0.695 -9.906 2.293 1 91.5 285 GLU A CA 1
ATOM 2194 C C . GLU A 1 285 ? -1.379 -11.211 1.899 1 91.5 285 GLU A C 1
ATOM 2196 O O . GLU A 1 285 ? -1.64 -12.062 2.75 1 91.5 285 GLU A O 1
ATOM 2201 N N . TYR A 1 286 ? -1.66 -11.375 0.646 1 87.94 286 TYR A N 1
ATOM 2202 C CA . TYR A 1 286 ? -2.354 -12.555 0.135 1 87.94 286 TYR A CA 1
ATOM 2203 C C . TYR A 1 286 ? -1.555 -13.219 -0.98 1 87.94 286 TYR A C 1
ATOM 2205 O O . TYR A 1 286 ? -1.384 -14.438 -0.987 1 87.94 286 TYR A O 1
ATOM 2213 N N . VAL A 1 287 ? -1.016 -12.461 -1.82 1 84.75 287 VAL A N 1
ATOM 2214 C CA . VAL A 1 287 ? -0.461 -12.961 -3.076 1 84.75 287 VAL A CA 1
ATOM 2215 C C . VAL A 1 287 ? 0.751 -13.844 -2.793 1 84.75 287 VAL A C 1
ATOM 2217 O O . VAL A 1 287 ? 0.808 -14.992 -3.238 1 84.75 287 VAL A O 1
ATOM 2220 N N . PHE A 1 288 ? 1.665 -13.383 -2.035 1 89.44 288 PHE A N 1
ATOM 2221 C CA . PHE A 1 288 ? 2.881 -14.148 -1.779 1 89.44 288 PHE A CA 1
ATOM 2222 C C . PHE A 1 288 ? 2.594 -15.328 -0.858 1 89.44 288 PHE A C 1
ATOM 2224 O O . PHE A 1 288 ? 3.211 -16.391 -0.987 1 89.44 288 PHE A O 1
ATOM 2231 N N . VAL A 1 289 ? 1.67 -15.109 0.043 1 89.56 289 VAL A N 1
ATOM 2232 C CA . VAL A 1 289 ? 1.32 -16.219 0.93 1 89.56 289 VAL A CA 1
ATOM 2233 C C . VAL A 1 289 ? 0.671 -17.344 0.125 1 89.56 289 VAL A C 1
ATOM 2235 O O . VAL A 1 289 ? 0.993 -18.516 0.316 1 89.56 289 VAL A O 1
ATOM 2238 N N . GLN A 1 290 ? -0.214 -17 -0.768 1 85.62 290 GLN A N 1
ATOM 2239 C CA . GLN A 1 290 ? -0.883 -17.984 -1.605 1 85.62 290 GLN A CA 1
ATOM 2240 C C . GLN A 1 290 ? 0.116 -18.719 -2.5 1 85.62 290 GLN A C 1
ATOM 2242 O O . GLN A 1 290 ? -0.023 -19.922 -2.746 1 85.62 290 GLN A O 1
ATOM 2247 N N . THR A 1 291 ? 1.078 -18.016 -2.951 1 85.38 291 THR A N 1
ATOM 2248 C CA . THR A 1 291 ? 2.002 -18.562 -3.938 1 85.38 291 THR A CA 1
ATOM 2249 C C . THR A 1 291 ? 3.129 -19.328 -3.252 1 85.38 291 THR A C 1
ATOM 2251 O O . THR A 1 291 ? 3.574 -20.375 -3.75 1 85.38 291 THR A O 1
ATOM 2254 N N . LEU A 1 292 ? 3.551 -18.891 -2.111 1 89.81 292 LEU A N 1
ATOM 2255 C CA . LEU A 1 292 ? 4.781 -19.422 -1.538 1 89.81 292 LEU A CA 1
ATOM 2256 C C . LEU A 1 292 ? 4.48 -20.453 -0.463 1 89.81 292 LEU A C 1
ATOM 2258 O O . LEU A 1 292 ? 5.348 -21.25 -0.104 1 89.81 292 LEU A O 1
ATOM 2262 N N . LEU A 1 293 ? 3.295 -20.344 0.132 1 87.31 293 LEU A N 1
ATOM 2263 C CA . LEU A 1 293 ? 2.859 -21.359 1.074 1 87.31 293 LEU A CA 1
ATOM 2264 C C . LEU A 1 293 ? 2.023 -22.422 0.373 1 87.31 293 LEU A C 1
ATOM 2266 O O . LEU A 1 293 ? 0.805 -22.281 0.243 1 87.31 293 LEU A O 1
ATOM 2270 N N . ILE A 1 294 ? 2.66 -23.438 0.026 1 82.5 294 ILE A N 1
ATOM 2271 C CA . ILE A 1 294 ? 2.018 -24.484 -0.765 1 82.5 294 ILE A CA 1
ATOM 2272 C C . ILE A 1 294 ? 1.1 -25.328 0.129 1 82.5 294 ILE A C 1
ATOM 2274 O O . ILE A 1 294 ? -0.066 -25.547 -0.205 1 82.5 294 ILE A O 1
ATOM 2278 N N . ASP A 1 295 ? 1.699 -25.703 1.268 1 79.19 295 ASP A N 1
ATOM 2279 C CA . ASP A 1 295 ? 0.895 -26.406 2.262 1 79.19 295 ASP A CA 1
ATOM 2280 C C . ASP A 1 295 ? 0.043 -25.438 3.07 1 79.19 295 ASP A C 1
ATOM 2282 O O . ASP A 1 295 ? 0.56 -24.469 3.619 1 79.19 295 ASP A O 1
ATOM 2286 N N . LYS A 1 296 ? -1.207 -25.672 3.049 1 75.5 296 LYS A N 1
ATOM 2287 C CA . LYS A 1 296 ? -2.131 -24.703 3.627 1 75.5 296 LYS A CA 1
ATOM 2288 C C . LYS A 1 296 ? -2.283 -24.906 5.129 1 75.5 296 LYS A C 1
ATOM 2290 O O . LYS A 1 296 ? -3.143 -24.297 5.766 1 75.5 296 LYS A O 1
ATOM 2295 N N . SER A 1 297 ? -1.378 -25.688 5.734 1 76.88 297 SER A N 1
ATOM 2296 C CA . SER A 1 297 ? -1.406 -25.891 7.18 1 76.88 297 SER A CA 1
ATOM 2297 C C . SER A 1 297 ? -1.056 -24.594 7.922 1 76.88 297 SER A C 1
ATOM 2299 O O . SER A 1 297 ? -1.501 -24.391 9.055 1 76.88 297 SER A O 1
ATOM 2301 N N . HIS A 1 298 ? -0.273 -23.766 7.309 1 79.44 298 HIS A N 1
ATOM 2302 C CA . HIS A 1 298 ? 0.124 -22.5 7.922 1 79.44 298 HIS A CA 1
ATOM 2303 C C . HIS A 1 298 ? -0.454 -21.312 7.164 1 79.44 298 HIS A C 1
ATOM 2305 O O . HIS A 1 298 ? 0.201 -20.281 7.031 1 79.44 298 HIS A O 1
ATOM 2311 N N . MET A 1 299 ? -1.639 -21.547 6.809 1 86.62 299 MET A N 1
ATOM 2312 C CA . MET A 1 299 ? -2.242 -20.469 6.02 1 86.62 299 MET A CA 1
ATOM 2313 C C . MET A 1 299 ? -2.518 -19.25 6.887 1 86.62 299 MET A C 1
ATOM 2315 O O . MET A 1 299 ? -2.768 -19.375 8.086 1 86.62 299 MET A O 1
ATOM 2319 N N . THR A 1 300 ? -2.463 -18.094 6.328 1 92.62 300 THR A N 1
ATOM 2320 C CA . THR A 1 300 ? -2.748 -16.844 7.008 1 92.62 300 THR A CA 1
ATOM 2321 C C . THR A 1 300 ? -4.234 -16.5 6.922 1 92.62 300 THR A C 1
ATOM 2323 O O . THR A 1 300 ? -4.984 -17.156 6.195 1 92.62 300 THR A O 1
ATOM 2326 N N . MET A 1 301 ? -4.621 -15.555 7.695 1 92.19 301 MET A N 1
ATOM 2327 C CA . MET A 1 301 ? -6.02 -15.148 7.766 1 92.19 301 MET A CA 1
ATOM 2328 C C . MET A 1 301 ? -6.5 -14.609 6.418 1 92.19 301 MET A C 1
ATOM 2330 O O . MET A 1 301 ? -7.664 -14.789 6.055 1 92.19 301 MET A O 1
ATOM 2334 N N . SER A 1 302 ? -5.652 -13.898 5.695 1 91.69 302 SER A N 1
ATOM 2335 C CA . SER A 1 302 ? -6.035 -13.406 4.375 1 91.69 302 SER A CA 1
ATOM 2336 C C . SER A 1 302 ? -6.398 -14.547 3.436 1 91.69 302 SER A C 1
ATOM 2338 O O . SER A 1 302 ? -7.41 -14.484 2.734 1 91.69 302 SER A O 1
ATOM 2340 N N . LEU A 1 303 ? -5.609 -15.57 3.432 1 87.62 303 LEU A N 1
ATOM 2341 C CA . LEU A 1 303 ? -5.875 -16.734 2.604 1 87.62 303 LEU A CA 1
ATOM 2342 C C . LEU A 1 303 ? -7.121 -17.469 3.086 1 87.62 303 LEU A C 1
ATOM 2344 O O . LEU A 1 303 ? -7.918 -17.953 2.275 1 87.62 303 LEU A O 1
ATOM 2348 N N . TYR A 1 304 ? -7.195 -17.594 4.387 1 87.56 304 TYR A N 1
ATOM 2349 C CA . TYR A 1 304 ? -8.375 -18.219 4.977 1 87.56 304 TYR A CA 1
ATOM 2350 C C . TYR A 1 304 ? -9.648 -17.531 4.504 1 87.56 304 TYR A C 1
ATOM 2352 O O . TYR A 1 304 ? -10.594 -18.188 4.066 1 87.56 304 TYR A O 1
ATOM 2360 N N . LEU A 1 305 ? -9.672 -16.25 4.613 1 88.19 305 LEU A N 1
ATOM 2361 C CA . LEU A 1 305 ? -10.828 -15.469 4.184 1 88.19 305 LEU A CA 1
ATOM 2362 C C . LEU A 1 305 ? -11.086 -15.656 2.691 1 88.19 305 LEU A C 1
ATOM 2364 O O . LEU A 1 305 ? -12.234 -15.773 2.268 1 88.19 305 LEU A O 1
ATOM 2368 N N . PHE A 1 306 ? -10.055 -15.633 1.954 1 82.19 306 PHE A N 1
ATOM 2369 C CA . PHE A 1 306 ? -10.188 -15.812 0.513 1 82.19 306 PHE A CA 1
ATOM 2370 C C . PHE A 1 306 ? -10.844 -17.141 0.191 1 82.19 306 PHE A C 1
ATOM 2372 O O . PHE A 1 306 ? -11.766 -17.203 -0.628 1 82.19 306 PHE A O 1
ATOM 2379 N N . PHE A 1 307 ? -10.438 -18.188 0.771 1 79.94 307 PHE A N 1
ATOM 2380 C CA . PHE A 1 307 ? -10.953 -19.516 0.488 1 79.94 307 PHE A CA 1
ATOM 2381 C C . PHE A 1 307 ? -12.391 -19.656 0.966 1 79.94 307 PHE A C 1
ATOM 2383 O O . PHE A 1 307 ? -13.211 -20.297 0.309 1 79.94 307 PHE A O 1
ATOM 2390 N N . VAL A 1 308 ? -12.648 -19.062 2.07 1 81.19 308 VAL A N 1
ATOM 2391 C CA . VAL A 1 308 ? -14.023 -19.078 2.564 1 81.19 308 VAL A CA 1
ATOM 2392 C C . VAL A 1 308 ? -14.938 -18.344 1.585 1 81.19 308 VAL A C 1
ATOM 2394 O O . VAL A 1 308 ? -16.078 -18.75 1.375 1 81.19 308 VAL A O 1
ATOM 2397 N N . ALA A 1 309 ? -14.469 -17.359 0.977 1 79.62 309 ALA A N 1
ATOM 2398 C CA . ALA A 1 309 ? -15.258 -16.516 0.069 1 79.62 309 ALA A CA 1
ATOM 2399 C C . ALA A 1 309 ? -15.43 -17.203 -1.285 1 79.62 309 ALA A C 1
ATOM 2401 O O . ALA A 1 309 ? -16.359 -16.891 -2.031 1 79.62 309 ALA A O 1
ATOM 2402 N N . GLN A 1 310 ? -14.5 -18 -1.754 1 70.06 310 GLN A N 1
ATOM 2403 C CA . GLN A 1 310 ? -14.555 -18.641 -3.066 1 70.06 310 GLN A CA 1
ATOM 2404 C C . GLN A 1 310 ? -15.461 -19.875 -3.045 1 70.06 310 GLN A C 1
ATOM 2406 O O . GLN A 1 310 ? -15.82 -20.391 -4.098 1 70.06 310 GLN A O 1
ATOM 2411 N N . ASP A 1 311 ? -15.797 -20.375 -1.953 1 56.59 311 ASP A N 1
ATOM 2412 C CA . ASP A 1 311 ? -16.609 -21.594 -1.941 1 56.59 311 ASP A CA 1
ATOM 2413 C C . ASP A 1 311 ? -17.969 -21.344 -2.607 1 56.59 311 ASP A C 1
ATOM 2415 O O . ASP A 1 311 ? -18.75 -20.516 -2.145 1 56.59 311 ASP A O 1
ATOM 2419 N N . ASN A 1 312 ? -18.062 -21.578 -3.93 1 47.72 312 ASN A N 1
ATOM 2420 C CA . ASN A 1 312 ? -19.156 -21.422 -4.883 1 47.72 312 ASN A CA 1
ATOM 2421 C C . ASN A 1 312 ? -20.375 -22.25 -4.484 1 47.72 312 ASN A C 1
ATOM 2423 O O . ASN A 1 312 ? -21.438 -22.109 -5.074 1 47.72 312 ASN A O 1
ATOM 2427 N N . MET A 1 313 ? -20.328 -23.406 -3.887 1 46.19 313 MET A N 1
ATOM 2428 C CA . MET A 1 313 ? -21.5 -24.266 -3.77 1 46.19 313 MET A CA 1
ATOM 2429 C C . MET A 1 313 ? -22.5 -23.703 -2.777 1 46.19 313 MET A C 1
ATOM 2431 O O . MET A 1 313 ? -22.594 -24.172 -1.643 1 46.19 313 MET A O 1
ATOM 2435 N N . GLY A 1 314 ? -22.891 -22.328 -3.051 1 57.34 314 GLY A N 1
ATOM 2436 C CA . GLY A 1 314 ? -23.906 -21.688 -2.252 1 57.34 314 GLY A CA 1
ATOM 2437 C C . GLY A 1 314 ? -23.344 -20.797 -1.164 1 57.34 314 GLY A C 1
ATOM 2438 O O . GLY A 1 314 ? -23.266 -21.188 -0.002 1 57.34 314 GLY A O 1
ATOM 2439 N N . ALA A 1 315 ? -22.859 -19.734 -1.484 1 61.69 315 ALA A N 1
ATOM 2440 C CA . ALA A 1 315 ? -22.047 -18.859 -0.642 1 61.69 315 ALA A CA 1
ATOM 2441 C C . ALA A 1 315 ? -22.797 -18.453 0.62 1 61.69 315 ALA A C 1
ATOM 2443 O O . ALA A 1 315 ? -23.953 -18 0.546 1 61.69 315 ALA A O 1
ATOM 2444 N N . ASP A 1 316 ? -22.422 -19.047 1.816 1 79.81 316 ASP A N 1
ATOM 2445 C CA . ASP A 1 316 ? -22.859 -18.594 3.131 1 79.81 316 ASP A CA 1
ATOM 2446 C C . ASP A 1 316 ? -22.328 -17.188 3.436 1 79.81 316 ASP A C 1
ATOM 2448 O O . ASP A 1 316 ? -21.297 -17.047 4.113 1 79.81 316 ASP A O 1
ATOM 2452 N N . TYR A 1 317 ? -23.109 -16.219 2.998 1 83.19 317 TYR A N 1
ATOM 2453 C CA . TYR A 1 317 ? -22.656 -14.828 3.105 1 83.19 317 TYR A CA 1
ATOM 2454 C C . TYR A 1 317 ? -22.547 -14.406 4.566 1 83.19 317 TYR A C 1
ATOM 2456 O O . TYR A 1 317 ? -21.734 -13.539 4.898 1 83.19 317 TYR A O 1
ATOM 2464 N N . GLY A 1 318 ? -23.312 -15.039 5.387 1 86.5 318 GLY A N 1
ATOM 2465 C CA . GLY A 1 318 ? -23.203 -14.75 6.809 1 86.5 318 GLY A CA 1
ATOM 2466 C C . GLY A 1 318 ? -21.875 -15.172 7.406 1 86.5 318 GLY A C 1
ATOM 2467 O O . GLY A 1 318 ? -21.25 -14.398 8.133 1 86.5 318 GLY A O 1
ATOM 2468 N N . MET A 1 319 ? -21.484 -16.328 7.039 1 86.25 319 MET A N 1
ATOM 2469 C CA . MET A 1 319 ? -20.219 -16.828 7.551 1 86.25 319 MET A CA 1
ATOM 2470 C C . MET A 1 319 ? -19.047 -16.031 6.977 1 86.25 319 MET A C 1
ATOM 2472 O O . MET A 1 319 ? -18.094 -15.719 7.691 1 86.25 319 MET A O 1
ATOM 2476 N N . ILE A 1 320 ? -19.109 -15.781 5.715 1 87.56 320 ILE A N 1
ATOM 2477 C CA . ILE A 1 320 ? -18.062 -14.992 5.078 1 87.56 320 ILE A CA 1
ATOM 2478 C C . ILE A 1 320 ? -17.938 -13.633 5.766 1 87.56 320 ILE A C 1
ATOM 2480 O O . ILE A 1 320 ? -16.828 -13.18 6.066 1 87.56 320 ILE A O 1
ATOM 2484 N N . ALA A 1 321 ? -19.094 -13.062 6.023 1 90.06 321 ALA A N 1
ATOM 2485 C CA . ALA A 1 321 ? -19.109 -11.766 6.699 1 90.06 321 ALA A CA 1
ATOM 2486 C C . ALA A 1 321 ? -18.547 -11.875 8.109 1 90.06 321 ALA A C 1
ATOM 2488 O O . ALA A 1 321 ? -17.797 -11 8.547 1 90.06 321 ALA A O 1
ATOM 2489 N N . ALA A 1 322 ? -18.906 -12.922 8.781 1 91.56 322 ALA A N 1
ATOM 2490 C CA . ALA A 1 322 ? -18.406 -13.125 10.148 1 91.56 322 ALA A CA 1
ATOM 2491 C C . ALA A 1 322 ? -16.891 -13.305 10.156 1 91.56 322 ALA A C 1
ATOM 2493 O O . ALA A 1 322 ? -16.203 -12.727 11 1 91.56 322 ALA A O 1
ATOM 2494 N N . VAL A 1 323 ? -16.375 -14.094 9.25 1 90.62 323 VAL A N 1
ATOM 2495 C CA . VAL A 1 323 ? -14.938 -14.273 9.133 1 90.62 323 VAL A CA 1
ATOM 2496 C C . VAL A 1 323 ? -14.273 -12.93 8.812 1 90.62 323 VAL A C 1
ATOM 2498 O O . VAL A 1 323 ? -13.211 -12.617 9.344 1 90.62 323 VAL A O 1
ATOM 2501 N N . GLY A 1 324 ? -14.914 -12.141 7.938 1 92.31 324 GLY A N 1
ATOM 2502 C CA . GLY A 1 324 ? -14.43 -10.805 7.621 1 92.31 324 GLY A CA 1
ATOM 2503 C C . GLY A 1 324 ? -14.336 -9.906 8.836 1 92.31 324 GLY A C 1
ATOM 2504 O O . GLY A 1 324 ? -13.375 -9.148 8.977 1 92.31 324 GLY A O 1
ATOM 2505 N N . VAL A 1 325 ? -15.289 -9.984 9.672 1 92.62 325 VAL A N 1
ATOM 2506 C CA . VAL A 1 325 ? -15.297 -9.164 10.875 1 92.62 325 VAL A CA 1
ATOM 2507 C C . VAL A 1 325 ? -14.125 -9.562 11.773 1 92.62 325 VAL A C 1
ATOM 2509 O O . VAL A 1 325 ? -13.43 -8.703 12.312 1 92.62 325 VAL A O 1
ATOM 2512 N N . VAL A 1 326 ? -13.938 -10.836 11.914 1 93.06 326 VAL A N 1
ATOM 2513 C CA . VAL A 1 326 ? -12.82 -11.312 12.727 1 93.06 326 VAL A CA 1
ATOM 2514 C C . VAL A 1 326 ? -11.5 -10.852 12.117 1 93.06 326 VAL A C 1
ATOM 2516 O O . VAL A 1 326 ? -10.57 -10.484 12.836 1 93.06 326 VAL A O 1
ATOM 2519 N N . TYR A 1 327 ? -11.445 -10.906 10.805 1 93.62 327 TYR A N 1
ATOM 2520 C CA . TYR A 1 327 ? -10.266 -10.469 10.062 1 93.62 327 TYR A CA 1
ATOM 2521 C C . TYR A 1 327 ? -9.992 -8.984 10.305 1 93.62 327 TYR A C 1
ATOM 2523 O O . TYR A 1 327 ? -8.836 -8.562 10.32 1 93.62 327 TYR A O 1
ATOM 2531 N N . LEU A 1 328 ? -10.969 -8.203 10.617 1 92.62 328 LEU A N 1
ATOM 2532 C CA . LEU A 1 328 ? -10.859 -6.754 10.773 1 92.62 328 LEU A CA 1
ATOM 2533 C C . LEU A 1 328 ? -10.43 -6.391 12.188 1 92.62 328 LEU A C 1
ATOM 2535 O O . LEU A 1 328 ? -9.852 -5.324 12.414 1 92.62 328 LEU A O 1
ATOM 2539 N N . LEU A 1 329 ? -10.625 -7.211 13.125 1 92.06 329 LEU A N 1
ATOM 2540 C CA . LEU A 1 329 ? -10.5 -6.887 14.539 1 92.06 329 LEU A CA 1
ATOM 2541 C C . LEU A 1 329 ? -9.062 -6.492 14.875 1 92.06 329 LEU A C 1
ATOM 2543 O O . LEU A 1 329 ? -8.836 -5.477 15.531 1 92.06 329 LEU A O 1
ATOM 2547 N N . PRO A 1 330 ? -8.07 -7.219 14.406 1 92.94 330 PRO A N 1
ATOM 2548 C CA . PRO A 1 330 ? -6.703 -6.824 14.75 1 92.94 330 PRO A CA 1
ATOM 2549 C C . PRO A 1 330 ? -6.336 -5.441 14.227 1 92.94 330 PRO A C 1
ATOM 2551 O O . PRO A 1 330 ? -5.609 -4.695 14.883 1 92.94 330 PRO A O 1
ATOM 2554 N N . VAL A 1 331 ? -6.809 -5.156 13.086 1 90.62 331 VAL A N 1
ATOM 2555 C CA . VAL A 1 331 ? -6.523 -3.855 12.5 1 90.62 331 VAL A CA 1
ATOM 2556 C C . VAL A 1 331 ? -7.195 -2.756 13.32 1 90.62 331 VAL A C 1
ATOM 2558 O O . VAL A 1 331 ? -6.594 -1.709 13.57 1 90.62 331 VAL A O 1
ATOM 2561 N N . LEU A 1 332 ? -8.383 -3.01 13.766 1 88.94 332 LEU A N 1
ATOM 2562 C CA . LEU A 1 332 ? -9.094 -2.051 14.602 1 88.94 332 LEU A CA 1
ATOM 2563 C C . LEU A 1 332 ? -8.359 -1.828 15.914 1 88.94 332 LEU A C 1
ATOM 2565 O O . LEU A 1 332 ? -8.25 -0.693 16.391 1 88.94 332 LEU A O 1
ATOM 2569 N N . ILE A 1 333 ? -7.91 -2.854 16.469 1 91.31 333 ILE A N 1
ATOM 2570 C CA . ILE A 1 333 ? -7.18 -2.77 17.734 1 91.31 333 ILE A CA 1
ATOM 2571 C C . ILE A 1 333 ? -5.895 -1.973 17.531 1 91.31 333 ILE A C 1
ATOM 2573 O O . ILE A 1 333 ? -5.586 -1.069 18.312 1 91.31 333 ILE A O 1
ATOM 2577 N N . LEU A 1 334 ? -5.199 -2.287 16.484 1 90.88 334 LEU A N 1
ATOM 2578 C CA . LEU A 1 334 ? -3.951 -1.586 16.188 1 90.88 334 LEU A CA 1
ATOM 2579 C C . LEU A 1 334 ? -4.203 -0.101 15.953 1 90.88 334 LEU A C 1
ATOM 2581 O O . LEU A 1 334 ? -3.48 0.748 16.484 1 90.88 334 LEU A O 1
ATOM 2585 N N . TYR A 1 335 ? -5.184 0.141 15.211 1 83.88 335 TYR A N 1
ATOM 2586 C CA . TYR A 1 335 ? -5.496 1.526 14.875 1 83.88 335 TYR A CA 1
ATOM 2587 C C . TYR A 1 335 ? -5.855 2.32 16.125 1 83.88 335 TYR A C 1
ATOM 2589 O O . TYR A 1 335 ? -5.473 3.488 16.266 1 83.88 335 TYR A O 1
ATOM 2597 N N . THR A 1 336 ? -6.613 1.788 17.016 1 83.12 336 THR A N 1
ATOM 2598 C CA . THR A 1 336 ? -7.027 2.471 18.234 1 83.12 336 THR A CA 1
ATOM 2599 C C . THR A 1 336 ? -5.816 2.924 19.047 1 83.12 336 THR A C 1
ATOM 2601 O O . THR A 1 336 ? -5.828 4.004 19.641 1 83.12 336 THR A O 1
ATOM 2604 N N . PHE A 1 337 ? -4.738 2.246 18.906 1 85.12 337 PHE A N 1
ATOM 2605 C CA . PHE A 1 337 ? -3.568 2.572 19.719 1 85.12 337 PHE A CA 1
ATOM 2606 C C . PHE A 1 337 ? -2.613 3.477 18.938 1 85.12 337 PHE A C 1
ATOM 2608 O O . PHE A 1 337 ? -1.782 4.164 19.547 1 85.12 337 PHE A O 1
ATOM 2615 N N . THR A 1 338 ? -2.73 3.498 17.656 1 85.38 338 THR A N 1
ATOM 2616 C CA . THR A 1 338 ? -1.702 4.188 16.891 1 85.38 338 THR A CA 1
ATOM 2617 C C . THR A 1 338 ? -2.273 5.434 16.219 1 85.38 338 THR A C 1
ATOM 2619 O O . THR A 1 338 ? -1.532 6.227 15.633 1 85.38 338 THR A O 1
ATOM 2622 N N . GLN A 1 339 ? -3.527 5.59 16.266 1 79 339 GLN A N 1
ATOM 2623 C CA . GLN A 1 339 ? -4.195 6.648 15.516 1 79 339 GLN A CA 1
ATOM 2624 C C . GLN A 1 339 ? -3.609 8.016 15.852 1 79 339 GLN A C 1
ATOM 2626 O O . GLN A 1 339 ? -3.492 8.875 14.984 1 79 339 GLN A O 1
ATOM 2631 N N . LYS A 1 340 ? -3.197 8.32 17.047 1 75.38 340 LYS A N 1
ATOM 2632 C CA . LYS A 1 340 ? -2.68 9.625 17.438 1 75.38 340 LYS A CA 1
ATOM 2633 C C . LYS A 1 340 ? -1.336 9.914 16.781 1 75.38 340 LYS A C 1
ATOM 2635 O O . LYS A 1 340 ? -1.017 11.062 16.484 1 75.38 340 LYS A O 1
ATOM 2640 N N . TYR A 1 341 ? -0.634 8.867 16.531 1 73.06 341 TYR A N 1
ATOM 2641 C CA . TYR A 1 341 ? 0.688 9.039 15.938 1 73.06 341 TYR A CA 1
ATOM 2642 C C . TYR A 1 341 ? 0.592 9.195 14.43 1 73.06 341 TYR A C 1
ATOM 2644 O O . TYR A 1 341 ? 1.379 9.922 13.82 1 73.06 341 TYR A O 1
ATOM 2652 N N . ILE A 1 342 ? -0.422 8.555 13.906 1 72.81 342 ILE A N 1
ATOM 2653 C CA . ILE A 1 342 ? -0.594 8.586 12.461 1 72.81 342 ILE A CA 1
ATOM 2654 C C . ILE A 1 342 ? -1.09 9.961 12.023 1 72.81 342 ILE A C 1
ATOM 2656 O O . ILE A 1 342 ? -0.61 10.516 11.039 1 72.81 342 ILE A O 1
ATOM 2660 N N . THR A 1 343 ? -1.986 10.5 12.805 1 67.06 343 THR A N 1
ATOM 2661 C CA . THR A 1 343 ? -2.578 11.789 12.453 1 67.06 343 THR A CA 1
ATOM 2662 C C . THR A 1 343 ? -1.584 12.922 12.68 1 67.06 343 THR A C 1
ATOM 2664 O O . THR A 1 343 ? -1.751 14.016 12.141 1 67.06 343 THR A O 1
ATOM 2667 N N . GLN A 1 344 ? -0.552 12.602 13.422 1 63.09 344 GLN A N 1
ATOM 2668 C CA . GLN A 1 344 ? 0.448 13.625 13.695 1 63.09 344 GLN A CA 1
ATOM 2669 C C . GLN A 1 344 ? 1.548 13.617 12.633 1 63.09 344 GLN A C 1
ATOM 2671 O O . GLN A 1 344 ? 2.453 14.453 12.664 1 63.09 344 GLN A O 1
ATOM 2676 N N . MET A 1 345 ? 1.362 12.664 11.75 1 62.84 345 MET A N 1
ATOM 2677 C CA . MET A 1 345 ? 2.344 12.641 10.672 1 62.84 345 MET A CA 1
ATOM 2678 C C . MET A 1 345 ? 2.096 13.773 9.688 1 62.84 345 MET A C 1
ATOM 2680 O O . MET A 1 345 ? 0.947 14.086 9.367 1 62.84 345 MET A O 1
ATOM 2684 N N . SER A 1 346 ? 3.01 14.586 9.578 1 61.19 346 SER A N 1
ATOM 2685 C CA . SER A 1 346 ? 2.934 15.641 8.578 1 61.19 346 SER A CA 1
ATOM 2686 C C . SER A 1 346 ? 3.656 15.242 7.293 1 61.19 346 SER A C 1
ATOM 2688 O O . SER A 1 346 ? 4.695 14.578 7.344 1 61.19 346 SER A O 1
ATOM 2690 N N . PHE A 1 347 ? 2.883 15.297 6.277 1 58.75 347 PHE A N 1
ATOM 2691 C CA . PHE A 1 347 ? 3.494 15.164 4.961 1 58.75 347 PHE A CA 1
ATOM 2692 C C . PHE A 1 347 ? 3.832 16.531 4.379 1 58.75 347 PHE A C 1
ATOM 2694 O O . PHE A 1 347 ? 3.053 17.469 4.512 1 58.75 347 PHE A O 1
ATOM 2701 N N . GLY A 1 348 ? 5.133 16.844 4.23 1 55 348 GLY A N 1
ATOM 2702 C CA . GLY A 1 348 ? 5.523 18.141 3.67 1 55 348 GLY A CA 1
ATOM 2703 C C . GLY A 1 348 ? 6.527 18.016 2.539 1 55 348 GLY A C 1
ATOM 2704 O O . GLY A 1 348 ? 6.973 16.906 2.215 1 55 348 GLY A O 1
ATOM 2705 N N . GLY A 1 349 ? 6.52 18.891 1.495 1 48.16 349 GLY A N 1
ATOM 2706 C CA . GLY A 1 349 ? 7.586 19.031 0.515 1 48.16 349 GLY A CA 1
ATOM 2707 C C . GLY A 1 349 ? 8.852 19.641 1.091 1 48.16 349 GLY A C 1
ATOM 2708 O O . GLY A 1 349 ? 8.797 20.391 2.074 1 48.16 349 GLY A O 1
ATOM 2709 N N . ILE A 1 350 ? 10.047 18.875 0.96 1 43.59 350 ILE A N 1
ATOM 2710 C CA . ILE A 1 350 ? 11.281 19.531 1.371 1 43.59 350 ILE A CA 1
ATOM 2711 C C . ILE A 1 350 ? 11.391 20.906 0.696 1 43.59 350 ILE A C 1
ATOM 2713 O O . ILE A 1 350 ? 11.109 21.031 -0.497 1 43.59 350 ILE A O 1
ATOM 2717 N N . LYS A 1 351 ? 11.273 21.969 1.5 1 40.5 351 LYS A N 1
ATOM 2718 C CA . LYS A 1 351 ? 11.656 23.281 1.007 1 40.5 351 LYS A CA 1
ATOM 2719 C C . LYS A 1 351 ? 13.031 23.25 0.344 1 40.5 351 LYS A C 1
ATOM 2721 O O . LYS A 1 351 ? 14 22.797 0.946 1 40.5 351 LYS A O 1
ATOM 2726 N N . GLY A 1 352 ? 13.242 22.781 -0.977 1 31.97 352 GLY A N 1
ATOM 2727 C CA . GLY A 1 352 ? 14.5 23.188 -1.573 1 31.97 352 GLY A CA 1
ATOM 2728 C C . GLY A 1 352 ? 14.82 24.656 -1.338 1 31.97 352 GLY A C 1
ATOM 2729 O O . GLY A 1 352 ? 13.93 25.453 -1.049 1 31.97 352 GLY A O 1
ATOM 2730 N N . MET B 1 1 ? 38.75 23.359 42.469 1 27.28 1 MET B N 1
ATOM 2731 C CA . MET B 1 1 ? 38.625 24.078 41.188 1 27.28 1 MET B CA 1
ATOM 2732 C C . MET B 1 1 ? 39.594 23.5 40.156 1 27.28 1 MET B C 1
ATOM 2734 O O . MET B 1 1 ? 40.719 23.953 40.031 1 27.28 1 MET B O 1
ATOM 2738 N N . SER B 1 2 ? 39.75 22.203 40.094 1 35.19 2 SER B N 1
ATOM 2739 C CA . SER B 1 2 ? 40.656 21.516 39.188 1 35.19 2 SER B CA 1
ATOM 2740 C C . SER B 1 2 ? 40.375 21.922 37.719 1 35.19 2 SER B C 1
ATOM 2742 O O . SER B 1 2 ? 39.281 21.766 37.219 1 35.19 2 SER B O 1
ATOM 2744 N N . LEU B 1 3 ? 41.125 22.953 37.219 1 35.59 3 LEU B N 1
ATOM 2745 C CA . LEU B 1 3 ? 41.188 23.453 35.844 1 35.59 3 LEU B CA 1
ATOM 2746 C C . LEU B 1 3 ? 41.344 22.312 34.844 1 35.59 3 LEU B C 1
ATOM 2748 O O . LEU B 1 3 ? 42.281 21.516 34.938 1 35.59 3 LEU B O 1
ATOM 2752 N N . SER B 1 4 ? 40.25 21.703 34.375 1 42.5 4 SER B N 1
ATOM 2753 C CA . SER B 1 4 ? 40.281 20.812 33.219 1 42.5 4 SER B CA 1
ATOM 2754 C C . SER B 1 4 ? 41.25 21.328 32.156 1 42.5 4 SER B C 1
ATOM 2756 O O . SER B 1 4 ? 41.188 22.484 31.766 1 42.5 4 SER B O 1
ATOM 2758 N N . HIS B 1 5 ? 42.5 20.859 32.156 1 47.12 5 HIS B N 1
ATOM 2759 C CA . HIS B 1 5 ? 43.531 21.156 31.188 1 47.12 5 HIS B CA 1
ATOM 2760 C C . HIS B 1 5 ? 42.969 21.188 29.766 1 47.12 5 HIS B C 1
ATOM 2762 O O . HIS B 1 5 ? 42.156 20.328 29.406 1 47.12 5 HIS B O 1
ATOM 2768 N N . PRO B 1 6 ? 43.031 22.359 29.047 1 49.53 6 PRO B N 1
ATOM 2769 C CA . PRO B 1 6 ? 42.625 22.469 27.641 1 49.53 6 PRO B CA 1
ATOM 2770 C C . PRO B 1 6 ? 43.156 21.328 26.781 1 49.53 6 PRO B C 1
ATOM 2772 O O . PRO B 1 6 ? 44.281 20.875 26.969 1 49.53 6 PRO B O 1
ATOM 2775 N N . ALA B 1 7 ? 42.344 20.469 26.297 1 53.66 7 ALA B N 1
ATOM 2776 C CA . ALA B 1 7 ? 42.75 19.438 25.359 1 53.66 7 ALA B CA 1
ATOM 2777 C C . ALA B 1 7 ? 43.875 19.953 24.453 1 53.66 7 ALA B C 1
ATOM 2779 O O . ALA B 1 7 ? 43.781 21.047 23.891 1 53.66 7 ALA B O 1
ATOM 2780 N N . THR B 1 8 ? 45.094 19.484 24.547 1 55.31 8 THR B N 1
ATOM 2781 C CA . THR B 1 8 ? 46.25 19.844 23.719 1 55.31 8 THR B CA 1
ATOM 2782 C C . THR B 1 8 ? 45.969 19.547 22.25 1 55.31 8 THR B C 1
ATOM 2784 O O . THR B 1 8 ? 45.031 18.797 21.938 1 55.31 8 THR B O 1
ATOM 2787 N N . SER B 1 9 ? 46.656 20.25 21.25 1 56.59 9 SER B N 1
ATOM 2788 C CA . SER B 1 9 ? 46.562 20.109 19.797 1 56.59 9 SER B CA 1
ATOM 2789 C C . SER B 1 9 ? 46.594 18.641 19.391 1 56.59 9 SER B C 1
ATOM 2791 O O . SER B 1 9 ? 45.938 18.234 18.438 1 56.59 9 SER B O 1
ATOM 2793 N N . ALA B 1 10 ? 47.375 17.891 20.109 1 60.31 10 ALA B N 1
ATOM 2794 C CA . ALA B 1 10 ? 47.5 16.453 19.828 1 60.31 10 ALA B CA 1
ATOM 2795 C C . ALA B 1 10 ? 46.219 15.719 20.188 1 60.31 10 ALA B C 1
ATOM 2797 O O . ALA B 1 10 ? 45.812 14.789 19.484 1 60.31 10 ALA B O 1
ATOM 2798 N N . ASP B 1 11 ? 45.656 16.109 21.266 1 51.38 11 ASP B N 1
ATOM 2799 C CA . ASP B 1 11 ? 44.438 15.477 21.703 1 51.38 11 ASP B CA 1
ATOM 2800 C C . ASP B 1 11 ? 43.281 15.758 20.734 1 51.38 11 ASP B C 1
ATOM 2802 O O . ASP B 1 11 ? 42.469 14.883 20.438 1 51.38 11 ASP B O 1
ATOM 2806 N N . TRP B 1 12 ? 43.344 16.984 20.219 1 51.97 12 TRP B N 1
ATOM 2807 C CA . TRP B 1 12 ? 42.344 17.359 19.219 1 51.97 12 TRP B CA 1
ATOM 2808 C C . TRP B 1 12 ? 42.531 16.547 17.938 1 51.97 12 TRP B C 1
ATOM 2810 O O . TRP B 1 12 ? 41.562 16.109 17.312 1 51.97 12 TRP B O 1
ATOM 2820 N N . LYS B 1 13 ? 43.781 16.375 17.562 1 53.28 13 LYS B N 1
ATOM 2821 C CA . LYS B 1 13 ? 44.031 15.586 16.359 1 53.28 13 LYS B CA 1
ATOM 2822 C C . LYS B 1 13 ? 43.594 14.141 16.531 1 53.28 13 LYS B C 1
ATOM 2824 O O . LYS B 1 13 ? 43.062 13.531 15.594 1 53.28 13 LYS B O 1
ATOM 2829 N N . ARG B 1 14 ? 43.875 13.57 17.625 1 51.75 14 ARG B N 1
ATOM 2830 C CA . ARG B 1 14 ? 43.438 12.203 17.891 1 51.75 14 ARG B CA 1
ATOM 2831 C C . ARG B 1 14 ? 41.906 12.102 17.891 1 51.75 14 ARG B C 1
ATOM 2833 O O . ARG B 1 14 ? 41.344 11.133 17.391 1 51.75 14 ARG B O 1
ATOM 2840 N N . LEU B 1 15 ? 41.312 13.062 18.5 1 50.78 15 LEU B N 1
ATOM 2841 C CA . LEU B 1 15 ? 39.844 13.078 18.531 1 50.78 15 LEU B CA 1
ATOM 2842 C C . LEU B 1 15 ? 39.281 13.273 17.125 1 50.78 15 LEU B C 1
ATOM 2844 O O . LEU B 1 15 ? 38.281 12.656 16.766 1 50.78 15 LEU B O 1
ATOM 2848 N N . GLU B 1 16 ? 40 14.062 16.375 1 51.56 16 GLU B N 1
ATOM 2849 C CA . GLU B 1 16 ? 39.594 14.242 14.977 1 51.56 16 GLU B CA 1
ATOM 2850 C C . GLU B 1 16 ? 39.812 12.969 14.172 1 51.56 16 GLU B C 1
ATOM 2852 O O . GLU B 1 16 ? 38.969 12.602 13.344 1 51.56 16 GLU B O 1
ATOM 2857 N N . SER B 1 17 ? 41 12.406 14.32 1 51.16 17 SER B N 1
ATOM 2858 C CA . SER B 1 17 ? 41.281 11.18 13.586 1 51.16 17 SER B CA 1
ATOM 2859 C C . SER B 1 17 ? 40.312 10.062 13.977 1 51.16 17 SER B C 1
ATOM 2861 O O . SER B 1 17 ? 39.875 9.289 13.117 1 51.16 17 SER B O 1
ATOM 2863 N N . ARG B 1 18 ? 40.094 9.828 15.172 1 49.72 18 ARG B N 1
ATOM 2864 C CA . ARG B 1 18 ? 39.125 8.859 15.633 1 49.72 18 ARG B CA 1
ATOM 2865 C C . ARG B 1 18 ? 37.719 9.203 15.117 1 49.72 18 ARG B C 1
ATOM 2867 O O . ARG B 1 18 ? 36.938 8.312 14.828 1 49.72 18 ARG B O 1
ATOM 2874 N N . GLY B 1 19 ? 37.531 10.414 15.008 1 50.31 19 GLY B N 1
ATOM 2875 C CA . GLY B 1 19 ? 36.312 10.891 14.414 1 50.31 19 GLY B CA 1
ATOM 2876 C C . GLY B 1 19 ? 36.156 10.484 12.961 1 50.31 19 GLY B C 1
ATOM 2877 O O . GLY B 1 19 ? 35.062 10.023 12.555 1 50.31 19 GLY B O 1
ATOM 2878 N N . PHE B 1 20 ? 37.312 10.656 12.281 1 51.34 20 PHE B N 1
ATOM 2879 C CA . PHE B 1 20 ? 37.312 10.297 10.867 1 51.34 20 PHE B CA 1
ATOM 2880 C C . PHE B 1 20 ? 37.25 8.789 10.688 1 51.34 20 PHE B C 1
ATOM 2882 O O . PHE B 1 20 ? 36.531 8.297 9.82 1 51.34 20 PHE B O 1
ATOM 2889 N N . ALA B 1 21 ? 38.094 8.047 11.398 1 49.28 21 ALA B N 1
ATOM 2890 C CA . ALA B 1 21 ? 38.094 6.59 11.32 1 49.28 21 ALA B CA 1
ATOM 2891 C C . ALA B 1 21 ? 36.75 6.016 11.68 1 49.28 21 ALA B C 1
ATOM 2893 O O . ALA B 1 21 ? 36.281 5.066 11.055 1 49.28 21 ALA B O 1
ATOM 2894 N N . ASN B 1 22 ? 36.156 6.531 12.664 1 54.97 22 A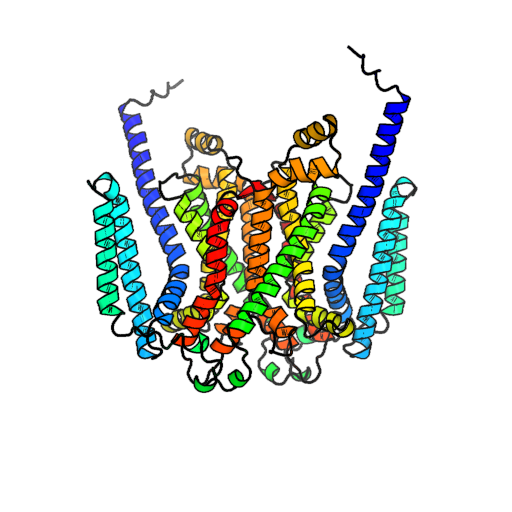SN B N 1
ATOM 2895 C CA . ASN B 1 22 ? 34.812 6.113 13.102 1 54.97 22 ASN B CA 1
ATOM 2896 C C . ASN B 1 22 ? 33.75 6.438 12.055 1 54.97 22 ASN B C 1
ATOM 2898 O O . ASN B 1 22 ? 32.844 5.648 11.828 1 54.97 22 ASN B O 1
ATOM 2902 N N . ARG B 1 23 ? 34.156 7.434 11.375 1 58.28 23 ARG B N 1
ATOM 2903 C CA . ARG B 1 23 ? 33.281 7.789 10.289 1 58.28 23 ARG B CA 1
ATOM 2904 C C . ARG B 1 23 ? 33.406 6.809 9.125 1 58.28 23 ARG B C 1
ATOM 2906 O O . ARG B 1 23 ? 32.406 6.379 8.547 1 58.28 23 ARG B O 1
ATOM 2913 N N . ALA B 1 24 ? 34.75 6.48 8.891 1 58.41 24 ALA B N 1
ATOM 2914 C CA . ALA B 1 24 ? 35 5.559 7.785 1 58.41 24 ALA B CA 1
ATOM 2915 C C . ALA B 1 24 ? 34.438 4.18 8.078 1 58.41 24 ALA B C 1
ATOM 2917 O O . ALA B 1 24 ? 33.812 3.551 7.203 1 58.41 24 ALA B O 1
ATOM 2918 N N . GLY B 1 25 ? 34.688 3.719 9.297 1 58.31 25 GLY B N 1
ATOM 2919 C CA . GLY B 1 25 ? 34.156 2.43 9.68 1 58.31 25 GLY B CA 1
ATOM 2920 C C . GLY B 1 25 ? 32.625 2.408 9.68 1 58.31 25 GLY B C 1
ATOM 2921 O O . GLY B 1 25 ? 32.031 1.452 9.195 1 58.31 25 GLY B O 1
ATOM 2922 N N . PHE B 1 26 ? 32.156 3.441 10.039 1 62.25 26 PHE B N 1
ATOM 2923 C CA . PHE B 1 26 ? 30.703 3.541 10.086 1 62.25 26 PHE B CA 1
ATOM 2924 C C . PHE B 1 26 ? 30.125 3.611 8.68 1 62.25 26 PHE B C 1
ATOM 2926 O O . PHE B 1 26 ? 29.125 2.959 8.391 1 62.25 26 PHE B O 1
ATOM 2933 N N . LEU B 1 27 ? 30.828 4.305 7.898 1 64.75 27 LEU B N 1
ATOM 2934 C CA . LEU B 1 27 ? 30.375 4.391 6.516 1 64.75 27 LEU B CA 1
ATOM 2935 C C . LEU B 1 27 ? 30.422 3.023 5.84 1 64.75 27 LEU B C 1
ATOM 2937 O O . LEU B 1 27 ? 29.5 2.656 5.105 1 64.75 27 LEU B O 1
ATOM 2941 N N . THR B 1 28 ? 31.5 2.336 6.129 1 64.06 28 THR B N 1
ATOM 2942 C CA . THR B 1 28 ? 31.609 1 5.559 1 64.06 28 THR B CA 1
ATOM 2943 C C . THR B 1 28 ? 30.5 0.091 6.074 1 64.06 28 THR B C 1
ATOM 2945 O O . THR B 1 28 ? 29.906 -0.665 5.305 1 64.06 28 THR B O 1
ATOM 2948 N N . ALA B 1 29 ? 30.281 0.21 7.242 1 64.25 29 ALA B N 1
ATOM 2949 C CA . ALA B 1 29 ? 29.25 -0.624 7.848 1 64.25 29 ALA B CA 1
ATOM 2950 C C . ALA B 1 29 ? 27.875 -0.287 7.281 1 64.25 29 ALA B C 1
ATOM 2952 O O . ALA B 1 29 ? 27.078 -1.183 7.016 1 64.25 29 ALA B O 1
ATOM 2953 N N . ILE B 1 30 ? 27.734 0.93 7 1 68 30 ILE B N 1
ATOM 2954 C CA . ILE B 1 30 ? 26.438 1.369 6.508 1 68 30 ILE B CA 1
ATOM 2955 C C . ILE B 1 30 ? 26.25 0.93 5.055 1 68 30 ILE B C 1
ATOM 2957 O O . ILE B 1 30 ? 25.172 0.48 4.664 1 68 30 ILE B O 1
ATOM 2961 N N . ILE B 1 31 ? 27.281 1.068 4.41 1 66.25 31 ILE B N 1
ATOM 2962 C CA . ILE B 1 31 ? 27.219 0.66 3.01 1 66.25 31 ILE B CA 1
ATOM 2963 C C . ILE B 1 31 ? 27 -0.847 2.922 1 66.25 31 ILE B C 1
ATOM 2965 O O . ILE B 1 31 ? 26.188 -1.312 2.113 1 66.25 31 ILE B O 1
ATOM 2969 N N . LEU B 1 32 ? 27.641 -1.526 3.771 1 66.94 32 LEU B N 1
ATOM 2970 C CA . LEU B 1 32 ? 27.453 -2.973 3.816 1 66.94 32 LEU B CA 1
ATOM 2971 C C . LEU B 1 32 ? 26.016 -3.32 4.207 1 66.94 32 LEU B C 1
ATOM 2973 O O . LEU B 1 32 ? 25.406 -4.219 3.619 1 66.94 32 LEU B O 1
ATOM 2977 N N . PHE B 1 33 ? 25.625 -2.602 5.078 1 67.81 33 PHE B N 1
ATOM 2978 C CA . PHE B 1 33 ? 24.266 -2.842 5.562 1 67.81 33 PHE B CA 1
ATOM 2979 C C . PHE B 1 33 ? 23.25 -2.557 4.473 1 67.81 33 PHE B C 1
ATOM 2981 O O . PHE B 1 33 ? 22.375 -3.379 4.207 1 67.81 33 PHE B O 1
ATOM 2988 N N . LEU B 1 34 ? 23.438 -1.472 3.828 1 67.12 34 LEU B N 1
ATOM 2989 C CA . LEU B 1 34 ? 22.516 -1.088 2.775 1 67.12 34 LEU B CA 1
ATOM 2990 C C . LEU B 1 34 ? 22.578 -2.059 1.602 1 67.12 34 LEU B C 1
ATOM 2992 O O . LEU B 1 34 ? 21.562 -2.365 0.978 1 67.12 34 LEU B O 1
ATOM 2996 N N . THR B 1 35 ? 23.75 -2.525 1.445 1 69.19 35 THR B N 1
ATOM 2997 C CA . THR B 1 35 ? 23.938 -3.51 0.386 1 69.19 35 THR B CA 1
ATOM 2998 C C . THR B 1 35 ? 23.219 -4.812 0.72 1 69.19 35 THR B C 1
ATOM 3000 O O . THR B 1 35 ? 22.484 -5.359 -0.115 1 69.19 35 THR B O 1
ATOM 3003 N N . VAL B 1 36 ? 23.359 -5.258 1.857 1 70.06 36 VAL B N 1
ATOM 3004 C CA . VAL B 1 36 ? 22.781 -6.527 2.281 1 70.06 36 VAL B CA 1
ATOM 3005 C C . VAL B 1 36 ? 21.25 -6.434 2.227 1 70.06 36 VAL B C 1
ATOM 3007 O O . VAL B 1 36 ? 20.578 -7.379 1.799 1 70.06 36 VAL B O 1
ATOM 3010 N N . VAL B 1 37 ? 20.812 -5.297 2.516 1 68.44 37 VAL B N 1
ATOM 3011 C CA . VAL B 1 37 ? 19.375 -5.094 2.578 1 68.44 37 VAL B CA 1
ATOM 3012 C C . VAL B 1 37 ? 18.797 -5.035 1.164 1 68.44 37 VAL B C 1
ATOM 3014 O O . VAL B 1 37 ? 17.656 -5.441 0.933 1 68.44 37 VAL B O 1
ATOM 3017 N N . SER B 1 38 ? 19.594 -4.633 0.239 1 73.12 38 SER B N 1
ATOM 3018 C CA . SER B 1 38 ? 19.094 -4.426 -1.119 1 73.12 38 SER B CA 1
ATOM 3019 C C . SER B 1 38 ? 19.188 -5.707 -1.939 1 73.12 38 SER B C 1
ATOM 3021 O O . SER B 1 38 ? 18.469 -5.859 -2.938 1 73.12 38 SER B O 1
ATOM 3023 N N . VAL B 1 39 ? 20.016 -6.648 -1.54 1 75.62 39 VAL B N 1
ATOM 3024 C CA . VAL B 1 39 ? 20.312 -7.84 -2.326 1 75.62 39 VAL B CA 1
ATOM 3025 C C . VAL B 1 39 ? 19.047 -8.68 -2.496 1 75.62 39 VAL B C 1
ATOM 3027 O O . VAL B 1 39 ? 18.703 -9.07 -3.611 1 75.62 39 VAL B O 1
ATOM 3030 N N . PRO B 1 40 ? 18.375 -8.898 -1.454 1 76.06 40 PRO B N 1
ATOM 3031 C CA . PRO B 1 40 ? 17.188 -9.75 -1.617 1 76.06 40 PRO B CA 1
ATOM 3032 C C . PRO B 1 40 ? 16.141 -9.133 -2.531 1 76.06 40 PRO B C 1
ATOM 3034 O O . PRO B 1 40 ? 15.328 -9.852 -3.125 1 76.06 40 PRO B O 1
ATOM 3037 N N . VAL B 1 41 ? 16.109 -7.891 -2.648 1 76.44 41 VAL B N 1
ATOM 3038 C CA . VAL B 1 41 ? 15.133 -7.203 -3.49 1 76.44 41 VAL B CA 1
ATOM 3039 C C . VAL B 1 41 ? 15.617 -7.191 -4.938 1 76.44 41 VAL B C 1
ATOM 3041 O O . VAL B 1 41 ? 14.828 -7.379 -5.867 1 76.44 41 VAL B O 1
ATOM 3044 N N . LEU B 1 42 ? 16.891 -7.051 -5.137 1 81.06 42 LEU B N 1
ATOM 3045 C CA . LEU B 1 42 ? 17.469 -6.867 -6.469 1 81.06 42 LEU B CA 1
ATOM 3046 C C . LEU B 1 42 ? 17.578 -8.203 -7.195 1 81.06 42 LEU B C 1
ATOM 3048 O O . LEU B 1 42 ? 17.453 -8.258 -8.422 1 81.06 42 LEU B O 1
ATOM 3052 N N . LEU B 1 43 ? 17.719 -9.234 -6.488 1 83.62 43 LEU B N 1
ATOM 3053 C CA . LEU B 1 43 ? 17.969 -10.531 -7.098 1 83.62 43 LEU B CA 1
ATOM 3054 C C . LEU B 1 43 ? 16.766 -10.984 -7.93 1 83.62 43 LEU B C 1
ATOM 3056 O O . LEU B 1 43 ? 16.922 -11.391 -9.078 1 83.62 43 LEU B O 1
ATOM 3060 N N . PRO B 1 44 ? 15.562 -10.867 -7.363 1 86.31 44 PRO B N 1
ATOM 3061 C CA . PRO B 1 44 ? 14.414 -11.281 -8.18 1 86.31 44 PRO B CA 1
ATOM 3062 C C . PRO B 1 44 ? 14.242 -10.422 -9.43 1 86.31 44 PRO B C 1
ATOM 3064 O O . PRO B 1 44 ? 13.828 -10.922 -10.477 1 86.31 44 PRO B O 1
ATOM 3067 N N . TYR B 1 45 ? 14.547 -9.211 -9.312 1 86.12 45 TYR B N 1
ATOM 3068 C CA . TYR B 1 45 ? 14.43 -8.344 -10.477 1 86.12 45 TYR B CA 1
ATOM 3069 C C . TYR B 1 45 ? 15.469 -8.703 -11.531 1 86.12 45 TYR B C 1
ATOM 3071 O O . TYR B 1 45 ? 15.18 -8.703 -12.734 1 86.12 45 TYR B O 1
ATOM 3079 N N . LEU B 1 46 ? 16.641 -8.93 -11.07 1 85.44 46 LEU B N 1
ATOM 3080 C CA . LEU B 1 46 ? 17.703 -9.336 -11.984 1 85.44 46 LEU B CA 1
ATOM 3081 C C . LEU B 1 46 ? 17.359 -10.648 -12.68 1 85.44 46 LEU B C 1
ATOM 3083 O O . LEU B 1 46 ? 17.562 -10.789 -13.891 1 85.44 46 LEU B O 1
ATOM 3087 N N . TRP B 1 47 ? 16.875 -11.539 -11.961 1 86.56 47 TRP B N 1
ATOM 3088 C CA . TRP B 1 47 ? 16.453 -12.812 -12.547 1 86.56 47 TRP B CA 1
ATOM 3089 C C . TRP B 1 47 ? 15.391 -12.609 -13.609 1 86.56 47 TRP B C 1
ATOM 3091 O O . TRP B 1 47 ? 15.445 -13.211 -14.68 1 86.56 47 TRP B O 1
ATOM 3101 N N . LEU B 1 48 ? 14.469 -11.836 -13.219 1 88.06 48 LEU B N 1
ATOM 3102 C CA . LEU B 1 48 ? 13.367 -11.562 -14.133 1 88.06 48 LEU B CA 1
ATOM 3103 C C . LEU B 1 48 ? 13.883 -10.984 -15.445 1 88.06 48 LEU B C 1
ATOM 3105 O O . LEU B 1 48 ? 13.469 -11.406 -16.516 1 88.06 48 LEU B O 1
ATOM 3109 N N . ALA B 1 49 ? 14.766 -10.07 -15.391 1 88.31 49 ALA B N 1
ATOM 3110 C CA . ALA B 1 49 ? 15.305 -9.398 -16.578 1 88.31 49 ALA B CA 1
ATOM 3111 C C . ALA B 1 49 ? 16.125 -10.367 -17.422 1 88.31 49 ALA B C 1
ATOM 3113 O O . ALA B 1 49 ? 15.977 -10.414 -18.641 1 88.31 49 ALA B O 1
ATOM 3114 N N . VAL B 1 50 ? 16.922 -11.156 -16.797 1 88.5 50 VAL B N 1
ATOM 3115 C CA . VAL B 1 50 ? 17.812 -12.055 -17.516 1 88.5 50 VAL B CA 1
ATOM 3116 C C . VAL B 1 50 ? 17.031 -13.242 -18.062 1 88.5 50 VAL B C 1
ATOM 3118 O O . VAL B 1 50 ? 17.219 -13.648 -19.219 1 88.5 50 VAL B O 1
ATOM 3121 N N . LYS B 1 51 ? 16.125 -13.734 -17.281 1 88.94 51 LYS B N 1
ATOM 3122 C CA . LYS B 1 51 ? 15.336 -14.891 -17.703 1 88.94 51 LYS B CA 1
ATOM 3123 C C . LYS B 1 51 ? 14.43 -14.539 -18.875 1 88.94 51 LYS B C 1
ATOM 3125 O O . LYS B 1 51 ? 14.141 -15.391 -19.719 1 88.94 51 LYS B O 1
ATOM 3130 N N . SER B 1 52 ? 13.945 -13.367 -18.906 1 90.94 52 SER B N 1
ATOM 3131 C CA . SER B 1 52 ? 13.094 -12.953 -20 1 90.94 52 SER B CA 1
ATOM 3132 C C . SER B 1 52 ? 13.836 -13.023 -21.344 1 90.94 52 SER B C 1
ATOM 3134 O O . SER B 1 52 ? 13.211 -13.086 -22.406 1 90.94 52 SER B O 1
ATOM 3136 N N . LEU B 1 53 ? 15.203 -13.055 -21.266 1 91.88 53 LEU B N 1
ATOM 3137 C CA . LEU B 1 53 ? 16.016 -13.023 -22.469 1 91.88 53 LEU B CA 1
ATOM 3138 C C . LEU B 1 53 ? 16.766 -14.336 -22.656 1 91.88 53 LEU B C 1
ATOM 3140 O O . LEU B 1 53 ? 17.688 -14.414 -23.469 1 91.88 53 LEU B O 1
ATOM 3144 N N . THR B 1 54 ? 16.438 -15.305 -21.859 1 89.38 54 THR B N 1
ATOM 3145 C CA . THR B 1 54 ? 17.125 -16.594 -21.984 1 89.38 54 THR B CA 1
ATOM 3146 C C . THR B 1 54 ? 16.109 -17.719 -22.188 1 89.38 54 THR B C 1
ATOM 3148 O O . THR B 1 54 ? 14.914 -17.547 -21.984 1 89.38 54 THR B O 1
ATOM 3151 N N . SER B 1 55 ? 16.656 -18.844 -22.547 1 85.5 55 SER B N 1
ATOM 3152 C CA . SER B 1 55 ? 15.797 -19.984 -22.875 1 85.5 55 SER B CA 1
ATOM 3153 C C . SER B 1 55 ? 15.016 -20.453 -21.656 1 85.5 55 SER B C 1
ATOM 3155 O O . SER B 1 55 ? 15.492 -20.344 -20.516 1 85.5 55 SER B O 1
ATOM 3157 N N . SER B 1 56 ? 13.844 -20.969 -21.859 1 78.12 56 SER B N 1
ATOM 3158 C CA . SER B 1 56 ? 12.891 -21.312 -20.812 1 78.12 56 SER B CA 1
ATOM 3159 C C . SER B 1 56 ? 13.188 -22.688 -20.219 1 78.12 56 SER B C 1
ATOM 3161 O O . SER B 1 56 ? 12.5 -23.125 -19.297 1 78.12 56 SER B O 1
ATOM 3163 N N . ASP B 1 57 ? 14.211 -23.219 -20.562 1 74.94 57 ASP B N 1
ATOM 3164 C CA . ASP B 1 57 ? 14.555 -24.531 -20.031 1 74.94 57 ASP B CA 1
ATOM 3165 C C . ASP B 1 57 ? 14.883 -24.453 -18.531 1 74.94 57 ASP B C 1
ATOM 3167 O O . ASP B 1 57 ? 15.5 -23.5 -18.078 1 74.94 57 ASP B O 1
ATOM 3171 N N . ASP B 1 58 ? 14.352 -25.406 -17.781 1 72.19 58 ASP B N 1
ATOM 3172 C CA . ASP B 1 58 ? 14.5 -25.438 -16.328 1 72.19 58 ASP B CA 1
ATOM 3173 C C . ASP B 1 58 ? 15.969 -25.391 -15.922 1 72.19 58 ASP B C 1
ATOM 3175 O O . ASP B 1 58 ? 16.344 -24.688 -14.977 1 72.19 58 ASP B O 1
ATOM 3179 N N . ALA B 1 59 ? 16.719 -26.172 -16.625 1 70.88 59 ALA B N 1
ATOM 3180 C CA . ALA B 1 59 ? 18.141 -26.203 -16.312 1 70.88 59 ALA B CA 1
ATOM 3181 C C . ALA B 1 59 ? 18.781 -24.844 -16.5 1 70.88 59 ALA B C 1
ATOM 3183 O O . ALA B 1 59 ? 19.641 -24.422 -15.711 1 70.88 59 ALA B O 1
ATOM 3184 N N . VAL B 1 60 ? 18.297 -24.172 -17.391 1 74.38 60 VAL B N 1
ATOM 3185 C CA . VAL B 1 60 ? 18.844 -22.844 -17.703 1 74.38 60 VAL B CA 1
ATOM 3186 C C . VAL B 1 60 ? 18.375 -21.844 -16.656 1 74.38 60 VAL B C 1
ATOM 3188 O O . VAL B 1 60 ? 19.109 -20.906 -16.312 1 74.38 60 VAL B O 1
ATOM 3191 N N . SER B 1 61 ? 17.25 -22.141 -16.109 1 75.31 61 SER B N 1
ATOM 3192 C CA . SER B 1 61 ? 16.719 -21.219 -15.125 1 75.31 61 SER B CA 1
ATOM 3193 C C . SER B 1 61 ? 17.578 -21.203 -13.859 1 75.31 61 SER B C 1
ATOM 3195 O O . SER B 1 61 ? 17.828 -20.141 -13.281 1 75.31 61 SER B O 1
ATOM 3197 N N . ARG B 1 62 ? 17.969 -22.297 -13.469 1 76.44 62 ARG B N 1
ATOM 3198 C CA . ARG B 1 62 ? 18.844 -22.375 -12.312 1 76.44 62 ARG B CA 1
ATOM 3199 C C . ARG B 1 62 ? 20.203 -21.734 -12.602 1 76.44 62 ARG B C 1
ATOM 3201 O O . ARG B 1 62 ? 20.719 -20.984 -11.773 1 76.44 62 ARG B O 1
ATOM 3208 N N . LEU B 1 63 ? 20.641 -22.047 -13.711 1 76.62 63 LEU B N 1
ATOM 3209 C CA . LEU B 1 63 ? 21.938 -21.516 -14.125 1 76.62 63 LEU B CA 1
ATOM 3210 C C . LEU B 1 63 ? 21.906 -20 -14.219 1 76.62 63 LEU B C 1
ATOM 3212 O O . LEU B 1 63 ? 22.812 -19.312 -13.742 1 76.62 63 LEU B O 1
ATOM 3216 N N . VAL B 1 64 ? 20.859 -19.516 -14.742 1 78.75 64 VAL B N 1
ATOM 3217 C CA . VAL B 1 64 ? 20.719 -18.078 -14.953 1 78.75 64 VAL B CA 1
ATOM 3218 C C . VAL B 1 64 ? 20.625 -17.359 -13.609 1 78.75 64 VAL B C 1
ATOM 3220 O O . VAL B 1 64 ? 21.203 -16.281 -13.438 1 78.75 64 VAL B O 1
ATOM 3223 N N . LEU B 1 65 ? 19.969 -18 -12.711 1 78.12 65 LEU B N 1
ATOM 3224 C CA . LEU B 1 65 ? 19.844 -17.391 -11.391 1 78.12 65 LEU B CA 1
ATOM 3225 C C . LEU B 1 65 ? 21.219 -17.234 -10.742 1 78.12 65 LEU B C 1
ATOM 3227 O O . LEU B 1 65 ? 21.578 -16.141 -10.305 1 78.12 65 LEU B O 1
ATOM 3231 N N . TRP B 1 66 ? 21.938 -18.219 -10.695 1 81.88 66 TRP B N 1
ATOM 3232 C CA . TRP B 1 66 ? 23.219 -18.219 -9.992 1 81.88 66 TRP B CA 1
ATOM 3233 C C . TRP B 1 66 ? 24.266 -17.406 -10.766 1 81.88 66 TRP B C 1
ATOM 3235 O O . TRP B 1 66 ? 25.031 -16.656 -10.164 1 81.88 66 TRP B O 1
ATOM 3245 N N . ARG B 1 67 ? 24.219 -17.531 -12.031 1 82.31 67 ARG B N 1
ATOM 3246 C CA . ARG B 1 67 ? 25.203 -16.797 -12.828 1 82.31 67 ARG B CA 1
ATOM 3247 C C . ARG B 1 67 ? 24.906 -15.297 -12.812 1 82.31 67 ARG B C 1
ATOM 3249 O O . ARG B 1 67 ? 25.828 -14.477 -12.719 1 82.31 67 ARG B O 1
ATOM 3256 N N . SER B 1 68 ? 23.672 -15 -12.938 1 83.25 68 SER B N 1
ATOM 3257 C CA . SER B 1 68 ? 23.328 -13.578 -12.883 1 83.25 68 SER B CA 1
ATOM 3258 C C . SER B 1 68 ? 23.656 -12.984 -11.516 1 83.25 68 SER B C 1
ATOM 3260 O O . SER B 1 68 ? 24.141 -11.852 -11.422 1 83.25 68 SER B O 1
ATOM 3262 N N . THR B 1 69 ? 23.406 -13.719 -10.5 1 81.62 69 THR B N 1
ATOM 3263 C CA . THR B 1 69 ? 23.734 -13.273 -9.156 1 81.62 69 THR B CA 1
ATOM 3264 C C . THR B 1 69 ? 25.25 -13.102 -9 1 81.62 69 THR B C 1
ATOM 3266 O O . THR B 1 69 ? 25.703 -12.125 -8.398 1 81.62 69 THR B O 1
ATOM 3269 N N . GLY B 1 70 ? 25.922 -14.047 -9.477 1 83.25 70 GLY B N 1
ATOM 3270 C CA . GLY B 1 70 ? 27.375 -13.93 -9.445 1 83.25 70 GLY B CA 1
ATOM 3271 C C . GLY B 1 70 ? 27.906 -12.711 -10.18 1 83.25 70 GLY B C 1
ATOM 3272 O O . GLY B 1 70 ? 28.766 -12 -9.672 1 83.25 70 GLY B O 1
ATOM 3273 N N . ILE B 1 71 ? 27.422 -12.492 -11.312 1 84.94 71 ILE B N 1
ATOM 3274 C CA . ILE B 1 71 ? 27.844 -11.352 -12.117 1 84.94 71 ILE B CA 1
ATOM 3275 C C . ILE B 1 71 ? 27.469 -10.055 -11.406 1 84.94 71 ILE B C 1
ATOM 3277 O O . ILE B 1 71 ? 28.266 -9.109 -11.359 1 84.94 71 ILE B O 1
ATOM 3281 N N . ALA B 1 72 ? 26.266 -10.047 -10.898 1 82.06 72 ALA B N 1
ATOM 3282 C CA . ALA B 1 72 ? 25.844 -8.867 -10.148 1 82.06 72 ALA B CA 1
ATOM 3283 C C . ALA B 1 72 ? 26.734 -8.625 -8.945 1 82.06 72 ALA B C 1
ATOM 3285 O O . ALA B 1 72 ? 27.031 -7.477 -8.594 1 82.06 72 ALA B O 1
ATOM 3286 N N . GLY B 1 73 ? 27.078 -9.688 -8.359 1 82.12 73 GLY B N 1
ATOM 3287 C CA . GLY B 1 73 ? 28.016 -9.57 -7.25 1 82.12 73 GLY B CA 1
ATOM 3288 C C . GLY B 1 73 ? 29.344 -8.953 -7.645 1 82.12 73 GLY B C 1
ATOM 3289 O O . GLY B 1 73 ? 29.859 -8.078 -6.941 1 82.12 73 GLY B O 1
ATOM 3290 N N . VAL B 1 74 ? 29.859 -9.367 -8.734 1 83.19 74 VAL B N 1
ATOM 3291 C CA . VAL B 1 74 ? 31.109 -8.828 -9.25 1 83.19 74 VAL B CA 1
ATOM 3292 C C . VAL B 1 74 ? 30.938 -7.348 -9.586 1 83.19 74 VAL B C 1
ATOM 3294 O O . VAL B 1 74 ? 31.797 -6.527 -9.258 1 83.19 74 VAL B O 1
ATOM 3297 N N . ALA B 1 75 ? 29.875 -7.07 -10.211 1 81.75 75 ALA B N 1
ATOM 3298 C CA . ALA B 1 75 ? 29.594 -5.688 -10.57 1 81.75 75 ALA B CA 1
ATOM 3299 C C . ALA B 1 75 ? 29.484 -4.805 -9.328 1 81.75 75 ALA B C 1
ATOM 3301 O O . ALA B 1 75 ? 30.062 -3.709 -9.289 1 81.75 75 ALA B O 1
ATOM 3302 N N . TYR B 1 76 ? 28.812 -5.27 -8.422 1 77.38 76 TYR B N 1
ATOM 3303 C CA . TYR B 1 76 ? 28.609 -4.5 -7.195 1 77.38 76 TYR B CA 1
ATOM 3304 C C . TYR B 1 76 ? 29.922 -4.309 -6.441 1 77.38 76 TYR B C 1
ATOM 3306 O O . TYR B 1 76 ? 30.234 -3.197 -6.012 1 77.38 76 TYR B O 1
ATOM 3314 N N . LEU B 1 77 ? 30.609 -5.371 -6.227 1 79.62 77 LEU B N 1
ATOM 3315 C CA . LEU B 1 77 ? 31.891 -5.301 -5.551 1 79.62 77 LEU B CA 1
ATOM 3316 C C . LEU B 1 77 ? 32.875 -4.402 -6.316 1 79.62 77 LEU B C 1
ATOM 3318 O O . LEU B 1 77 ? 33.594 -3.627 -5.711 1 79.62 77 LEU B O 1
ATOM 3322 N N . GLY B 1 78 ? 32.844 -4.59 -7.609 1 80.06 78 GLY B N 1
ATOM 3323 C CA . GLY B 1 78 ? 33.688 -3.715 -8.43 1 80.06 78 GLY B CA 1
ATOM 3324 C C . GLY B 1 78 ? 33.344 -2.246 -8.266 1 80.06 78 GLY B C 1
ATOM 3325 O O . GLY B 1 78 ? 34.219 -1.398 -8.188 1 80.06 78 GLY B O 1
ATOM 3326 N N . ALA B 1 79 ? 32.094 -1.96 -8.242 1 76.81 79 ALA B N 1
ATOM 3327 C CA . ALA B 1 79 ? 31.641 -0.583 -8.086 1 76.81 79 ALA B CA 1
ATOM 3328 C C . ALA B 1 79 ? 32.062 -0.01 -6.738 1 76.81 79 ALA B C 1
ATOM 3330 O O . ALA B 1 79 ? 32.469 1.152 -6.652 1 76.81 79 ALA B O 1
ATOM 3331 N N . ILE B 1 80 ? 32 -0.783 -5.746 1 73.19 80 ILE B N 1
ATOM 3332 C CA . ILE B 1 80 ? 32.406 -0.359 -4.41 1 73.19 80 ILE B CA 1
ATOM 3333 C C . ILE B 1 80 ? 33.906 -0.065 -4.398 1 73.19 80 ILE B C 1
ATOM 3335 O O . ILE B 1 80 ? 34.344 0.949 -3.85 1 73.19 80 ILE B O 1
ATOM 3339 N N . VAL B 1 81 ? 34.594 -0.951 -4.988 1 76.5 81 VAL B N 1
ATOM 3340 C CA . VAL B 1 81 ? 36.062 -0.79 -5.043 1 76.5 81 VAL B CA 1
ATOM 3341 C C . VAL B 1 81 ? 36.406 0.498 -5.785 1 76.5 81 VAL B C 1
ATOM 3343 O O . VAL B 1 81 ? 37.25 1.272 -5.332 1 76.5 81 VAL B O 1
ATOM 3346 N N . ILE B 1 82 ? 35.781 0.747 -6.844 1 77.88 82 ILE B N 1
ATOM 3347 C CA . ILE B 1 82 ? 36.031 1.946 -7.633 1 77.88 82 ILE B CA 1
ATOM 3348 C C . ILE B 1 82 ? 35.625 3.186 -6.836 1 77.88 82 ILE B C 1
ATOM 3350 O O . ILE B 1 82 ? 36.344 4.195 -6.855 1 77.88 82 ILE B O 1
ATOM 3354 N N . ALA B 1 83 ? 34.562 3.117 -6.191 1 70.69 83 ALA B N 1
ATOM 3355 C CA . ALA B 1 83 ? 34.094 4.25 -5.402 1 70.69 83 ALA B CA 1
ATOM 3356 C C . ALA B 1 83 ? 35.062 4.578 -4.273 1 70.69 83 ALA B C 1
ATOM 3358 O O . ALA B 1 83 ? 35.281 5.75 -3.971 1 70.69 83 ALA B O 1
ATOM 3359 N N . ILE B 1 84 ? 35.562 3.602 -3.699 1 69.94 84 ILE B N 1
ATOM 3360 C CA . ILE B 1 84 ? 36.5 3.783 -2.594 1 69.94 84 ILE B CA 1
ATOM 3361 C C . ILE B 1 84 ? 37.812 4.348 -3.121 1 69.94 84 ILE B C 1
ATOM 3363 O O . ILE B 1 84 ? 38.438 5.219 -2.49 1 69.94 84 ILE B O 1
ATOM 3367 N N . LEU B 1 85 ? 38.094 3.871 -4.277 1 73.38 85 LEU B N 1
ATOM 3368 C CA . LEU B 1 85 ? 39.406 4.262 -4.824 1 73.38 85 LEU B CA 1
ATOM 3369 C C . LEU B 1 85 ? 39.25 5.492 -5.719 1 73.38 85 LEU B C 1
ATOM 3371 O O . LEU B 1 85 ? 40.25 5.922 -6.336 1 73.38 85 LEU B O 1
ATOM 3375 N N . ALA B 1 86 ? 38.062 5.914 -5.832 1 68.75 86 ALA B N 1
ATOM 3376 C CA . ALA B 1 86 ? 37.75 6.98 -6.777 1 68.75 86 ALA B CA 1
ATOM 3377 C C . ALA B 1 86 ? 38.688 8.164 -6.605 1 68.75 86 ALA B C 1
ATOM 3379 O O . ALA B 1 86 ? 39.125 8.758 -7.59 1 68.75 86 ALA B O 1
ATOM 3380 N N . ASP B 1 87 ? 38.938 8.523 -5.32 1 67.44 87 ASP B N 1
ATOM 3381 C CA . ASP B 1 87 ? 39.812 9.672 -5.066 1 67.44 87 ASP B CA 1
ATOM 3382 C C . ASP B 1 87 ? 41.25 9.391 -5.516 1 67.44 87 ASP B C 1
ATOM 3384 O O . ASP B 1 87 ? 42 10.32 -5.832 1 67.44 87 ASP B O 1
ATOM 3388 N N . ARG B 1 88 ? 41.531 8.148 -5.523 1 70.5 88 ARG B N 1
ATOM 3389 C CA . ARG B 1 88 ? 42.906 7.777 -5.863 1 70.5 88 ARG B CA 1
ATOM 3390 C C . ARG B 1 88 ? 43.031 7.531 -7.363 1 70.5 88 ARG B C 1
ATOM 3392 O O . ARG B 1 88 ? 44.156 7.52 -7.891 1 70.5 88 ARG B O 1
ATOM 3399 N N . LEU B 1 89 ? 41.844 7.293 -7.914 1 70.62 89 LEU B N 1
ATOM 3400 C CA . LEU B 1 89 ? 41.875 6.945 -9.328 1 70.62 89 LEU B CA 1
ATOM 3401 C C . LEU B 1 89 ? 41.969 8.195 -10.195 1 70.62 89 LEU B C 1
ATOM 3403 O O . LEU B 1 89 ? 41.344 9.211 -9.906 1 70.62 89 LEU B O 1
ATOM 3407 N N . ARG B 1 90 ? 43.031 8.375 -10.969 1 67.56 90 ARG B N 1
ATOM 3408 C CA . ARG B 1 90 ? 43.281 9.508 -11.852 1 67.56 90 ARG B CA 1
ATOM 3409 C C . ARG B 1 90 ? 42.062 9.758 -12.766 1 67.56 90 ARG B C 1
ATOM 3411 O O . ARG B 1 90 ? 41.688 10.906 -13 1 67.56 90 ARG B O 1
ATOM 3418 N N . ARG B 1 91 ? 41.562 8.68 -13.344 1 78.75 91 ARG B N 1
ATOM 3419 C CA . ARG B 1 91 ? 40.406 8.797 -14.258 1 78.75 91 ARG B CA 1
ATOM 3420 C C . ARG B 1 91 ? 39.312 7.805 -13.891 1 78.75 91 ARG B C 1
ATOM 3422 O O . ARG B 1 91 ? 39.25 6.715 -14.461 1 78.75 91 ARG B O 1
ATOM 3429 N N . PRO B 1 92 ? 38.469 8.109 -13.047 1 79.44 92 PRO B N 1
ATOM 3430 C CA . PRO B 1 92 ? 37.438 7.176 -12.562 1 79.44 92 PRO B CA 1
ATOM 3431 C C . PRO B 1 92 ? 36.5 6.715 -13.672 1 79.44 92 PRO B C 1
ATOM 3433 O O . PRO B 1 92 ? 35.938 5.617 -13.594 1 79.44 92 PRO B O 1
ATOM 3436 N N . VAL B 1 93 ? 36.531 7.469 -14.742 1 80.81 93 VAL B N 1
ATOM 3437 C CA . VAL B 1 93 ? 35.656 7.109 -15.852 1 80.81 93 VAL B CA 1
ATOM 3438 C C . VAL B 1 93 ? 36.156 5.836 -16.516 1 80.81 93 VAL B C 1
ATOM 3440 O O . VAL B 1 93 ? 35.375 4.98 -16.922 1 80.81 93 VAL B O 1
ATOM 3443 N N . PHE B 1 94 ? 37.438 5.766 -16.562 1 85.88 94 PHE B N 1
ATOM 3444 C CA . PHE B 1 94 ? 38 4.59 -17.219 1 85.88 94 PHE B CA 1
ATOM 3445 C C . PHE B 1 94 ? 37.781 3.348 -16.359 1 85.88 94 PHE B C 1
ATOM 3447 O O . PHE B 1 94 ? 37.594 2.252 -16.891 1 85.88 94 PHE B O 1
ATOM 3454 N N . ALA B 1 95 ? 37.844 3.508 -15.055 1 85 95 ALA B N 1
ATOM 3455 C CA . ALA B 1 95 ? 37.594 2.385 -14.156 1 85 95 ALA B CA 1
ATOM 3456 C C . ALA B 1 95 ? 36.156 1.9 -14.258 1 85 95 ALA B C 1
ATOM 3458 O O . ALA B 1 95 ? 35.875 0.694 -14.25 1 85 95 ALA B O 1
ATOM 3459 N N . TRP B 1 96 ? 35.312 2.785 -14.469 1 85.56 96 TRP B N 1
ATOM 3460 C CA . TRP B 1 96 ? 33.906 2.424 -14.633 1 85.56 96 TRP B CA 1
ATOM 3461 C C . TRP B 1 96 ? 33.688 1.701 -15.961 1 85.56 96 TRP B C 1
ATOM 3463 O O . TRP B 1 96 ? 32.906 0.73 -16.016 1 85.56 96 TRP B O 1
ATOM 3473 N N . ALA B 1 97 ? 34.281 2.219 -16.922 1 88.25 97 ALA B N 1
ATOM 3474 C CA . ALA B 1 97 ? 34.188 1.585 -18.234 1 88.25 97 ALA B CA 1
ATOM 3475 C C . ALA B 1 97 ? 34.75 0.169 -18.219 1 88.25 97 ALA B C 1
ATOM 3477 O O . ALA B 1 97 ? 34.188 -0.741 -18.828 1 88.25 97 ALA B O 1
ATOM 3478 N N . ALA B 1 98 ? 35.844 0.042 -17.5 1 89.25 98 ALA B N 1
ATOM 3479 C CA . ALA B 1 98 ? 36.438 -1.277 -17.375 1 89.25 98 ALA B CA 1
ATOM 3480 C C . ALA B 1 98 ? 35.531 -2.244 -16.641 1 89.25 98 ALA B C 1
ATOM 3482 O O . ALA B 1 98 ? 35.406 -3.406 -17.031 1 89.25 98 ALA B O 1
ATOM 3483 N N . LEU B 1 99 ? 34.969 -1.788 -15.664 1 88.12 99 LEU B N 1
ATOM 3484 C CA . LEU B 1 99 ? 34.031 -2.617 -14.93 1 88.12 99 LEU B CA 1
ATOM 3485 C C . LEU B 1 99 ? 32.844 -3.012 -15.812 1 88.12 99 LEU B C 1
ATOM 3487 O O . LEU B 1 99 ? 32.406 -4.16 -15.789 1 88.12 99 LEU B O 1
ATOM 3491 N N . GLY B 1 100 ? 32.375 -2.064 -16.516 1 87.81 100 GLY B N 1
ATOM 3492 C CA . GLY B 1 100 ? 31.312 -2.359 -17.469 1 87.81 100 GLY B CA 1
ATOM 3493 C C . GLY B 1 100 ? 31.688 -3.434 -18.469 1 87.81 100 GLY B C 1
ATOM 3494 O O . GLY B 1 100 ? 30.875 -4.324 -18.75 1 87.81 100 GLY B O 1
ATOM 3495 N N . LEU B 1 101 ? 32.844 -3.27 -18.906 1 89.12 101 LEU B N 1
ATOM 3496 C CA . LEU B 1 101 ? 33.344 -4.246 -19.875 1 89.12 101 LEU B CA 1
ATOM 3497 C C . LEU B 1 101 ? 33.438 -5.629 -19.25 1 89.12 101 LEU B C 1
ATOM 3499 O O . LEU B 1 101 ? 33.094 -6.633 -19.875 1 89.12 101 LEU B O 1
ATOM 3503 N N . VAL B 1 102 ? 33.906 -5.715 -18.078 1 89.31 102 VAL B N 1
ATOM 3504 C CA . VAL B 1 102 ? 34.031 -6.984 -17.359 1 89.31 102 VAL B CA 1
ATOM 3505 C C . VAL B 1 102 ? 32.625 -7.602 -17.203 1 89.31 102 VAL B C 1
ATOM 3507 O O . VAL B 1 102 ? 32.469 -8.805 -17.406 1 89.31 102 VAL B O 1
ATOM 3510 N N . VAL B 1 103 ? 31.734 -6.84 -16.891 1 87.81 103 VAL B N 1
ATOM 3511 C CA . VAL B 1 103 ? 30.375 -7.309 -16.672 1 87.81 103 VAL B CA 1
ATOM 3512 C C . VAL B 1 103 ? 29.781 -7.824 -18 1 87.81 103 VAL B C 1
ATOM 3514 O O . VAL B 1 103 ? 29.141 -8.867 -18.031 1 87.81 103 VAL B O 1
ATOM 3517 N N . VAL B 1 104 ? 30.062 -7.105 -19.016 1 86.06 104 VAL B N 1
ATOM 3518 C CA . VAL B 1 104 ? 29.562 -7.484 -20.328 1 86.06 104 VAL B CA 1
ATOM 3519 C C . VAL B 1 104 ? 30.203 -8.805 -20.766 1 86.06 104 VAL B C 1
ATOM 3521 O O . VAL B 1 104 ? 29.531 -9.672 -21.328 1 86.06 104 VAL B O 1
ATOM 3524 N N . ILE B 1 105 ? 31.438 -8.914 -20.516 1 88.56 105 ILE B N 1
ATOM 3525 C CA . ILE B 1 105 ? 32.156 -10.125 -20.875 1 88.56 105 ILE B CA 1
ATOM 3526 C C . ILE B 1 105 ? 31.641 -11.312 -20.062 1 88.56 105 ILE B C 1
ATOM 3528 O O . ILE B 1 105 ? 31.391 -12.383 -20.609 1 88.56 105 ILE B O 1
ATOM 3532 N N . LEU B 1 106 ? 31.516 -11.094 -18.828 1 87.31 106 LEU B N 1
ATOM 3533 C CA . LEU B 1 106 ? 30.984 -12.156 -17.984 1 87.31 106 LEU B CA 1
ATOM 3534 C C . LEU B 1 106 ? 29.562 -12.547 -18.422 1 87.31 106 LEU B C 1
ATOM 3536 O O . LEU B 1 106 ? 29.219 -13.727 -18.438 1 87.31 106 LEU B O 1
ATOM 3540 N N . GLY B 1 107 ? 28.797 -11.594 -18.734 1 84.38 107 GLY B N 1
ATOM 3541 C CA . GLY B 1 107 ? 27.469 -11.844 -19.266 1 84.38 107 GLY B CA 1
ATOM 3542 C C . GLY B 1 107 ? 27.484 -12.578 -20.594 1 84.38 107 GLY B C 1
ATOM 3543 O O . GLY B 1 107 ? 26.672 -13.469 -20.828 1 84.38 107 GLY B O 1
ATOM 3544 N N . GLY B 1 108 ? 28.344 -12.109 -21.406 1 82.31 108 GLY B N 1
ATOM 3545 C CA . GLY B 1 108 ? 28.5 -12.742 -22.703 1 82.31 108 GLY B CA 1
ATOM 3546 C C . GLY B 1 108 ? 28.844 -14.219 -22.609 1 82.31 108 GLY B C 1
ATOM 3547 O O . GLY B 1 108 ? 28.281 -15.047 -23.312 1 82.31 108 GLY B O 1
ATOM 3548 N N . ILE B 1 109 ? 29.703 -14.539 -21.672 1 81.44 109 ILE B N 1
ATOM 3549 C CA . ILE B 1 109 ? 30.156 -15.914 -21.484 1 81.44 109 ILE B CA 1
ATOM 3550 C C . ILE B 1 109 ? 29.094 -16.719 -20.734 1 81.44 109 ILE B C 1
ATOM 3552 O O . ILE B 1 109 ? 28.781 -17.859 -21.094 1 81.44 109 ILE B O 1
ATOM 3556 N N . GLY B 1 110 ? 28.562 -16.156 -19.875 1 80.62 110 GLY B N 1
ATOM 3557 C CA . GLY B 1 110 ? 27.703 -16.906 -18.969 1 80.62 110 GLY B CA 1
ATOM 3558 C C . GLY B 1 110 ? 26.234 -16.906 -19.391 1 80.62 110 GLY B C 1
ATOM 3559 O O . GLY B 1 110 ? 25.516 -17.875 -19.125 1 80.62 110 GLY B O 1
ATOM 3560 N N . LEU B 1 111 ? 25.812 -15.891 -20.172 1 84.19 111 LEU B N 1
ATOM 3561 C CA . LEU B 1 111 ? 24.391 -15.734 -20.391 1 84.19 111 LEU B CA 1
ATOM 3562 C C . LEU B 1 111 ? 24.062 -15.688 -21.875 1 84.19 111 LEU B C 1
ATOM 3564 O O . LEU B 1 111 ? 23.016 -16.172 -22.312 1 84.19 111 LEU B O 1
ATOM 3568 N N . PHE B 1 112 ? 24.953 -15.305 -22.672 1 81.75 112 PHE B N 1
ATOM 3569 C CA . PHE B 1 112 ? 24.703 -15.023 -24.078 1 81.75 112 PHE B CA 1
ATOM 3570 C C . PHE B 1 112 ? 24.391 -16.312 -24.844 1 81.75 112 PHE B C 1
ATOM 3572 O O . PHE B 1 112 ? 23.562 -16.312 -25.75 1 81.75 112 PHE B O 1
ATOM 3579 N N . PRO B 1 113 ? 25.031 -17.438 -24.5 1 82.38 113 PRO B N 1
ATOM 3580 C CA . PRO B 1 113 ? 24.703 -18.672 -25.219 1 82.38 113 PRO B CA 1
ATOM 3581 C C . PRO B 1 113 ? 23.25 -19.078 -25.062 1 82.38 113 PRO B C 1
ATOM 3583 O O . PRO B 1 113 ? 22.719 -19.844 -25.875 1 82.38 113 PRO B O 1
ATOM 3586 N N . HIS B 1 114 ? 22.641 -18.578 -24.172 1 85.94 114 HIS B N 1
ATOM 3587 C CA . HIS B 1 114 ? 21.25 -18.953 -23.891 1 85.94 114 HIS B CA 1
ATOM 3588 C C . HIS B 1 114 ? 20.297 -17.828 -24.25 1 85.94 114 HIS B C 1
ATOM 3590 O O . HIS B 1 114 ? 19.109 -17.891 -23.922 1 85.94 114 HIS B O 1
ATOM 3596 N N . LEU B 1 115 ? 20.797 -16.828 -24.922 1 88.62 115 LEU B N 1
ATOM 3597 C CA . LEU B 1 115 ? 19.984 -15.664 -25.234 1 88.62 115 LEU B CA 1
ATOM 3598 C C . LEU B 1 115 ? 18.922 -16.016 -26.297 1 88.62 115 LEU B C 1
ATOM 3600 O O . LEU B 1 115 ? 19.219 -16.734 -27.25 1 88.62 115 LEU B O 1
ATOM 3604 N N . THR B 1 116 ? 17.719 -15.719 -26.031 1 89.62 116 THR B N 1
ATOM 3605 C CA . THR B 1 116 ? 16.625 -15.891 -26.984 1 89.62 116 THR B CA 1
ATOM 3606 C C . THR B 1 116 ? 15.578 -14.797 -26.812 1 89.62 116 THR B C 1
ATOM 3608 O O . THR B 1 116 ? 15.422 -14.242 -25.719 1 89.62 116 THR B O 1
ATOM 3611 N N . PHE B 1 117 ? 14.945 -14.438 -27.891 1 90.38 117 PHE B N 1
ATOM 3612 C CA . PHE B 1 117 ? 13.867 -13.453 -27.844 1 90.38 117 PHE B CA 1
ATOM 3613 C C . PHE B 1 117 ? 12.516 -14.125 -28.062 1 90.38 117 PHE B C 1
ATOM 3615 O O . PHE B 1 117 ? 11.492 -13.445 -28.172 1 90.38 117 PHE B O 1
ATOM 3622 N N . GLU B 1 118 ? 12.547 -15.43 -28.047 1 88.12 118 GLU B N 1
ATOM 3623 C CA . GLU B 1 118 ? 11.336 -16.203 -28.312 1 88.12 118 GLU B CA 1
ATOM 3624 C C . GLU B 1 118 ? 10.328 -16.031 -27.172 1 88.12 118 GLU B C 1
ATOM 3626 O O . GLU B 1 118 ? 9.125 -16.234 -27.375 1 88.12 118 GLU B O 1
ATOM 3631 N N . ASN B 1 119 ? 10.875 -15.656 -25.984 1 89.12 119 ASN B N 1
ATOM 3632 C CA . ASN B 1 119 ? 9.984 -15.484 -24.844 1 89.12 119 ASN B CA 1
ATOM 3633 C C . ASN B 1 119 ? 9.008 -14.328 -25.062 1 89.12 119 ASN B C 1
ATOM 3635 O O . ASN B 1 119 ? 7.988 -14.234 -24.391 1 89.12 119 ASN B O 1
ATOM 3639 N N . TYR B 1 120 ? 9.359 -13.453 -26.016 1 90.81 120 TYR B N 1
ATOM 3640 C CA . TYR B 1 120 ? 8.547 -12.266 -26.266 1 90.81 120 TYR B CA 1
ATOM 3641 C C . TYR B 1 120 ? 7.574 -12.508 -27.422 1 90.81 120 TYR B C 1
ATOM 3643 O O . TYR B 1 120 ? 6.996 -11.562 -27.953 1 90.81 120 TYR B O 1
ATOM 3651 N N . ARG B 1 121 ? 7.285 -13.703 -27.766 1 86.88 121 ARG B N 1
ATOM 3652 C CA . ARG B 1 121 ? 6.41 -14.078 -28.875 1 86.88 121 ARG B CA 1
ATOM 3653 C C . ARG B 1 121 ? 4.965 -13.672 -28.594 1 86.88 121 ARG B C 1
ATOM 3655 O O . ARG B 1 121 ? 4.184 -13.453 -29.516 1 86.88 121 ARG B O 1
ATOM 3662 N N . PHE B 1 122 ? 4.621 -13.578 -27.297 1 85 122 PHE B N 1
ATOM 3663 C CA . PHE B 1 122 ? 3.256 -13.242 -26.906 1 85 122 PHE B CA 1
ATOM 3664 C C . PHE B 1 122 ? 2.887 -11.836 -27.375 1 85 122 PHE B C 1
ATOM 3666 O O . PHE B 1 122 ? 1.706 -11.484 -27.422 1 85 122 PHE B O 1
ATOM 3673 N N . LEU B 1 123 ? 3.824 -10.984 -27.703 1 87.75 123 LEU B N 1
ATOM 3674 C CA . LEU B 1 123 ? 3.564 -9.625 -28.172 1 87.75 123 LEU B CA 1
ATOM 3675 C C . LEU B 1 123 ? 2.908 -9.641 -29.547 1 87.75 123 LEU B C 1
ATOM 3677 O O . LEU B 1 123 ? 2.156 -8.727 -29.891 1 87.75 123 LEU B O 1
ATOM 3681 N N . TRP B 1 124 ? 3.205 -10.57 -30.297 1 82.94 124 TRP B N 1
ATOM 3682 C CA . TRP B 1 124 ? 2.713 -10.617 -31.672 1 82.94 124 TRP B CA 1
ATOM 3683 C C . TRP B 1 124 ? 1.684 -11.727 -31.844 1 82.94 124 TRP B C 1
ATOM 3685 O O . TRP B 1 124 ? 0.858 -11.68 -32.75 1 82.94 124 TRP B O 1
ATOM 3695 N N . ASN B 1 125 ? 1.752 -12.828 -31.172 1 72.12 125 ASN B N 1
ATOM 3696 C CA . ASN B 1 125 ? 0.846 -13.969 -31.297 1 72.12 125 ASN B CA 1
ATOM 3697 C C . ASN B 1 125 ? -0.076 -14.094 -30.094 1 72.12 125 ASN B C 1
ATOM 3699 O O . ASN B 1 125 ? 0.38 -14.031 -28.953 1 72.12 125 ASN B O 1
ATOM 3703 N N . ARG B 1 126 ? -1.348 -13.727 -30.328 1 62.28 126 ARG B N 1
ATOM 3704 C CA . ARG B 1 126 ? -2.314 -13.844 -29.234 1 62.28 126 ARG B CA 1
ATOM 3705 C C . ARG B 1 126 ? -2.271 -15.234 -28.609 1 62.28 126 ARG B C 1
ATOM 3707 O O . ARG B 1 126 ? -2.652 -15.406 -27.453 1 62.28 126 ARG B O 1
ATOM 3714 N N . ASP B 1 127 ? -2.049 -16.234 -29.594 1 51.47 127 ASP B N 1
ATOM 3715 C CA . ASP B 1 127 ? -2.229 -17.625 -29.172 1 51.47 127 ASP B CA 1
ATOM 3716 C C . ASP B 1 127 ? -1.235 -18 -28.078 1 51.47 127 ASP B C 1
ATOM 3718 O O . ASP B 1 127 ? -0.125 -18.438 -28.359 1 51.47 127 ASP B O 1
ATOM 3722 N N . ILE B 1 128 ? -1.486 -17.375 -27.062 1 50.31 128 ILE B N 1
ATOM 3723 C CA . ILE B 1 128 ? -0.718 -17.984 -25.984 1 50.31 128 ILE B CA 1
ATOM 3724 C C . ILE B 1 128 ? -0.983 -19.484 -25.922 1 50.31 128 ILE B C 1
ATOM 3726 O O . ILE B 1 128 ? -0.524 -20.172 -25.016 1 50.31 128 ILE B O 1
ATOM 3730 N N . ALA B 1 129 ? -2.037 -19.984 -26.641 1 46.12 129 ALA B N 1
ATOM 3731 C CA . ALA B 1 129 ? -2.322 -21.406 -26.812 1 46.12 129 ALA B CA 1
ATOM 3732 C C . ALA B 1 129 ? -1.039 -22.203 -27.031 1 46.12 129 ALA B C 1
ATOM 3734 O O . ALA B 1 129 ? -0.909 -23.328 -26.562 1 46.12 129 ALA B O 1
ATOM 3735 N N . GLY B 1 130 ? -0.377 -21.812 -28.016 1 42.69 130 GLY B N 1
ATOM 3736 C CA . GLY B 1 130 ? 0.822 -22.609 -28.188 1 42.69 130 GLY B CA 1
ATOM 3737 C C . GLY B 1 130 ? 1.636 -22.75 -26.906 1 42.69 130 GLY B C 1
ATOM 3738 O O . GLY B 1 130 ? 2.664 -23.422 -26.891 1 42.69 130 GLY B O 1
ATOM 3739 N N . THR B 1 131 ? 1.429 -21.844 -26.125 1 42 131 THR B N 1
ATOM 3740 C CA . THR B 1 131 ? 2.359 -21.875 -25 1 42 131 THR B CA 1
ATOM 3741 C C . THR B 1 131 ? 1.872 -22.844 -23.938 1 42 131 THR B C 1
ATOM 3743 O O . THR B 1 131 ? 2.463 -22.938 -22.859 1 42 131 THR B O 1
ATOM 3746 N N . GLY B 1 132 ? 0.833 -23.75 -24.25 1 41.22 132 GLY B N 1
ATOM 3747 C CA . GLY B 1 132 ? 0.449 -24.891 -23.453 1 41.22 132 GLY B CA 1
ATOM 3748 C C . GLY B 1 132 ? -0.61 -24.578 -22.422 1 41.22 132 GLY B C 1
ATOM 3749 O O . GLY B 1 132 ? -0.882 -25.391 -21.531 1 41.22 132 GLY B O 1
ATOM 3750 N N . THR B 1 133 ? -0.795 -23.391 -22.031 1 45.62 133 THR B N 1
ATOM 3751 C CA . THR B 1 133 ? -1.701 -23.312 -20.891 1 45.62 133 THR B CA 1
ATOM 3752 C C . THR B 1 133 ? -3.15 -23.5 -21.328 1 45.62 133 THR B C 1
ATOM 3754 O O . THR B 1 133 ? -3.541 -23.016 -22.406 1 45.62 133 THR B O 1
ATOM 3757 N N . THR B 1 134 ? -3.855 -24.578 -21.016 1 46.94 134 THR B N 1
ATOM 3758 C CA . THR B 1 134 ? -5.262 -24.891 -21.234 1 46.94 134 THR B CA 1
ATOM 3759 C C . THR B 1 134 ? -6.137 -23.688 -20.906 1 46.94 134 THR B C 1
ATOM 3761 O O . THR B 1 134 ? -7.25 -23.562 -21.438 1 46.94 134 THR B O 1
ATOM 3764 N N . ARG B 1 135 ? -6.105 -23.062 -19.828 1 48.41 135 ARG B N 1
ATOM 3765 C CA . ARG B 1 135 ? -7.023 -22 -19.438 1 48.41 135 ARG B CA 1
ATOM 3766 C C . ARG B 1 135 ? -6.766 -20.734 -20.25 1 48.41 135 ARG B C 1
ATOM 3768 O O . ARG B 1 135 ? -7.469 -19.734 -20.078 1 48.41 135 ARG B O 1
ATOM 3775 N N . MET B 1 136 ? -5.75 -20.656 -21.125 1 49.41 136 MET B N 1
ATOM 3776 C CA . MET B 1 136 ? -5.16 -19.625 -21.969 1 49.41 136 MET B CA 1
ATOM 3777 C C . MET B 1 136 ? -6.078 -19.281 -23.141 1 49.41 136 MET B C 1
ATOM 3779 O O . MET B 1 136 ? -6.031 -18.172 -23.672 1 49.41 136 MET B O 1
ATOM 3783 N N . ASP B 1 137 ? -6.68 -20.312 -23.562 1 53.78 137 ASP B N 1
ATOM 3784 C CA . ASP B 1 137 ? -7.555 -19.984 -24.688 1 53.78 137 ASP B CA 1
ATOM 3785 C C . ASP B 1 137 ? -8.461 -18.797 -24.344 1 53.78 137 ASP B C 1
ATOM 3787 O O . ASP B 1 137 ? -8.984 -18.141 -25.234 1 53.78 137 ASP B O 1
ATOM 3791 N N . LEU B 1 138 ? -8.312 -18.516 -23.062 1 62.06 138 LEU B N 1
ATOM 3792 C CA . LEU B 1 138 ? -9.281 -17.5 -22.656 1 62.06 138 LEU B CA 1
ATOM 3793 C C . LEU B 1 138 ? -8.594 -16.188 -22.297 1 62.06 138 LEU B C 1
ATOM 3795 O O . LEU B 1 138 ? -9.258 -15.219 -21.922 1 62.06 138 LEU B O 1
ATOM 3799 N N . LEU B 1 139 ? -7.215 -16.203 -22.734 1 75.69 139 LEU B N 1
ATOM 3800 C CA . LEU B 1 139 ? -6.578 -14.945 -22.359 1 75.69 139 LEU B CA 1
ATOM 3801 C C . LEU B 1 139 ? -6.637 -13.938 -23.5 1 75.69 139 LEU B C 1
ATOM 3803 O O . LEU B 1 139 ? -6.43 -14.305 -24.656 1 75.69 139 LEU B O 1
ATOM 3807 N N . PRO B 1 140 ? -6.957 -12.75 -23.25 1 80.62 140 PRO B N 1
ATOM 3808 C CA . PRO B 1 140 ? -6.898 -11.703 -24.266 1 80.62 140 PRO B CA 1
ATOM 3809 C C . PRO B 1 140 ? -5.469 -11.375 -24.703 1 80.62 140 PRO B C 1
ATOM 3811 O O . PRO B 1 140 ? -4.516 -11.938 -24.156 1 80.62 140 PRO B O 1
ATOM 3814 N N . SER B 1 141 ? -5.375 -10.586 -25.812 1 84.38 141 SER B N 1
ATOM 3815 C CA . SER B 1 141 ? -4.055 -10.086 -26.188 1 84.38 141 SER B CA 1
ATOM 3816 C C . SER B 1 141 ? -3.426 -9.281 -25.062 1 84.38 141 SER B C 1
ATOM 3818 O O . SER B 1 141 ? -4.133 -8.68 -24.234 1 84.38 141 SER B O 1
ATOM 3820 N N . ILE B 1 142 ? -2.1 -9.344 -25.047 1 89.31 142 ILE B N 1
ATOM 3821 C CA . ILE B 1 142 ? -1.38 -8.594 -24.031 1 89.31 142 ILE B CA 1
ATOM 3822 C C . ILE B 1 142 ? -1.701 -7.109 -24.156 1 89.31 142 ILE B C 1
ATOM 3824 O O . ILE B 1 142 ? -1.769 -6.391 -23.156 1 89.31 142 ILE B O 1
ATOM 3828 N N . TRP B 1 143 ? -1.977 -6.676 -25.328 1 90.62 143 TRP B N 1
ATOM 3829 C CA . TRP B 1 143 ? -2.262 -5.27 -25.578 1 90.62 143 TRP B CA 1
ATOM 3830 C C . TRP B 1 143 ? -3.617 -4.875 -25 1 90.62 143 TRP B C 1
ATOM 3832 O O . TRP B 1 143 ? -3.793 -3.754 -24.516 1 90.62 143 TRP B O 1
ATOM 3842 N N . THR B 1 144 ? -4.547 -5.801 -25.078 1 89.06 144 THR B N 1
ATOM 3843 C CA . THR B 1 144 ? -5.848 -5.562 -24.453 1 89.06 144 THR B CA 1
ATOM 3844 C C . THR B 1 144 ? -5.711 -5.477 -22.938 1 89.06 144 THR B C 1
ATOM 3846 O O . THR B 1 144 ? -6.305 -4.598 -22.312 1 89.06 144 THR B O 1
ATOM 3849 N N . ALA B 1 145 ? -4.938 -6.379 -22.375 1 91.75 145 ALA B N 1
ATOM 3850 C CA . ALA B 1 145 ? -4.707 -6.363 -20.938 1 91.75 145 ALA B CA 1
ATOM 3851 C C . ALA B 1 145 ? -3.986 -5.09 -20.5 1 91.75 145 ALA B C 1
ATOM 3853 O O . ALA B 1 145 ? -4.34 -4.477 -19.5 1 91.75 145 ALA B O 1
ATOM 3854 N N . LEU B 1 146 ? -2.986 -4.738 -21.312 1 94.06 146 LEU B N 1
ATOM 3855 C CA . LEU B 1 146 ? -2.252 -3.506 -21.047 1 94.06 146 LEU B CA 1
ATOM 3856 C C . LEU B 1 146 ? -3.172 -2.293 -21.141 1 94.06 146 LEU B C 1
ATOM 3858 O O . LEU B 1 146 ? -3.129 -1.411 -20.281 1 94.06 146 LEU B O 1
ATOM 3862 N N . GLY B 1 147 ? -3.953 -2.262 -22.141 1 94 147 GLY B N 1
ATOM 3863 C CA . GLY B 1 147 ? -4.902 -1.173 -22.312 1 94 147 GLY B CA 1
ATOM 3864 C C . GLY B 1 147 ? -5.895 -1.062 -21.172 1 94 147 GLY B C 1
ATOM 3865 O O . GLY B 1 147 ? -6.137 0.031 -20.656 1 94 147 GLY B O 1
ATOM 3866 N N . SER B 1 148 ? -6.457 -2.186 -20.766 1 93.88 148 SER B N 1
ATOM 3867 C CA . SER B 1 148 ? -7.406 -2.201 -19.656 1 93.88 148 SER B CA 1
ATOM 3868 C C . SER B 1 148 ? -6.754 -1.719 -18.375 1 93.88 148 SER B C 1
ATOM 3870 O O . SER B 1 148 ? -7.363 -0.967 -17.609 1 93.88 148 SER B O 1
ATOM 3872 N N . SER B 1 149 ? -5.535 -2.146 -18.156 1 96.12 149 SER B N 1
ATOM 3873 C CA . SER B 1 149 ? -4.809 -1.733 -16.953 1 96.12 149 SER B CA 1
ATOM 3874 C C . SER B 1 149 ? -4.547 -0.231 -16.969 1 96.12 149 SER B C 1
ATOM 3876 O O . SER B 1 149 ? -4.695 0.434 -15.938 1 96.12 149 SER B O 1
ATOM 3878 N N . LEU B 1 150 ? -4.148 0.263 -18.125 1 96.69 150 LEU B N 1
ATOM 3879 C CA . LEU B 1 150 ? -3.852 1.688 -18.234 1 96.69 150 LEU B CA 1
ATOM 3880 C C . LEU B 1 150 ? -5.113 2.521 -18.047 1 96.69 150 LEU B C 1
ATOM 3882 O O . LEU B 1 150 ? -5.105 3.516 -17.328 1 96.69 150 LEU B O 1
ATOM 3886 N N . VAL B 1 151 ? -6.141 2.105 -18.688 1 96.38 151 VAL B N 1
ATOM 3887 C CA . VAL B 1 151 ? -7.402 2.82 -18.547 1 96.38 151 VAL B CA 1
ATOM 3888 C C . VAL B 1 151 ? -7.84 2.807 -17.078 1 96.38 151 VAL B C 1
ATOM 3890 O O . VAL B 1 151 ? -8.25 3.834 -16.547 1 96.38 151 VAL B O 1
ATOM 3893 N N . PHE B 1 152 ? -7.727 1.684 -16.453 1 96.75 152 PHE B N 1
ATOM 3894 C CA . PHE B 1 152 ? -8.094 1.519 -15.062 1 96.75 152 PHE B CA 1
ATOM 3895 C C . PHE B 1 152 ? -7.25 2.422 -14.164 1 96.75 152 PHE B C 1
ATOM 3897 O O . PHE B 1 152 ? -7.789 3.254 -13.43 1 96.75 152 PHE B O 1
ATOM 3904 N N . ALA B 1 153 ? -6 2.314 -14.273 1 97.25 153 ALA B N 1
ATOM 3905 C CA . ALA B 1 153 ? -5.094 3.029 -13.383 1 97.25 153 ALA B CA 1
ATOM 3906 C C . ALA B 1 153 ? -5.172 4.535 -13.609 1 97.25 153 ALA B C 1
ATOM 3908 O O . ALA B 1 153 ? -5.164 5.316 -12.656 1 97.25 153 ALA B O 1
ATOM 3909 N N . ILE B 1 154 ? -5.262 4.965 -14.844 1 97.69 154 ILE B N 1
ATOM 3910 C CA . ILE B 1 154 ? -5.316 6.391 -15.164 1 97.69 154 ILE B CA 1
ATOM 3911 C C . ILE B 1 154 ? -6.652 6.969 -14.695 1 97.69 154 ILE B C 1
ATOM 3913 O O . ILE B 1 154 ? -6.695 8.055 -14.117 1 97.69 154 ILE B O 1
ATOM 3917 N N . SER B 1 155 ? -7.719 6.238 -14.984 1 97.94 155 SER B N 1
ATOM 3918 C CA . SER B 1 155 ? -9.039 6.719 -14.578 1 97.94 155 SER B CA 1
ATOM 3919 C C . SER B 1 155 ? -9.125 6.863 -13.062 1 97.94 155 SER B C 1
ATOM 3921 O O . SER B 1 155 ? -9.602 7.887 -12.555 1 97.94 155 SER B O 1
ATOM 3923 N N . GLN B 1 156 ? -8.719 5.867 -12.375 1 97.06 156 GLN B N 1
ATOM 3924 C CA . GLN B 1 156 ? -8.75 5.934 -10.922 1 97.06 156 GLN B CA 1
ATOM 3925 C C . GLN B 1 156 ? -7.898 7.09 -10.406 1 97.06 156 GLN B C 1
ATOM 3927 O O . GLN B 1 156 ? -8.297 7.789 -9.469 1 97.06 156 GLN B O 1
ATOM 3932 N N . THR B 1 157 ? -6.715 7.258 -11 1 97.81 157 THR B N 1
ATOM 3933 C CA . THR B 1 157 ? -5.812 8.328 -10.586 1 97.81 157 THR B CA 1
ATOM 3934 C C . THR B 1 157 ? -6.465 9.695 -10.789 1 97.81 157 THR B C 1
ATOM 3936 O O . THR B 1 157 ? -6.41 10.547 -9.906 1 97.81 157 THR B O 1
ATOM 3939 N N . LEU B 1 158 ? -7.109 9.883 -11.898 1 98 158 LEU B N 1
ATOM 3940 C CA . LEU B 1 158 ? -7.773 11.141 -12.211 1 98 158 LEU B CA 1
ATOM 3941 C C . LEU B 1 158 ? -8.914 11.406 -11.227 1 98 158 LEU B C 1
ATOM 3943 O O . LEU B 1 158 ? -9.023 12.508 -10.68 1 98 158 LEU B O 1
ATOM 3947 N N . ILE B 1 159 ? -9.688 10.453 -10.984 1 95.94 159 ILE B N 1
ATOM 3948 C CA . ILE B 1 159 ? -10.828 10.609 -10.094 1 95.94 159 ILE B CA 1
ATOM 3949 C C . ILE B 1 159 ? -10.344 10.93 -8.68 1 95.94 159 ILE B C 1
ATOM 3951 O O . ILE B 1 159 ? -10.812 11.883 -8.055 1 95.94 159 ILE B O 1
ATOM 3955 N N . VAL B 1 160 ? -9.406 10.141 -8.195 1 96.06 160 VAL B N 1
ATOM 3956 C CA . VAL B 1 160 ? -8.922 10.289 -6.824 1 96.06 160 VAL B CA 1
ATOM 3957 C C . VAL B 1 160 ? -8.25 11.648 -6.656 1 96.06 160 VAL B C 1
ATOM 3959 O O . VAL B 1 160 ? -8.508 12.367 -5.688 1 96.06 160 VAL B O 1
ATOM 3962 N N . THR B 1 161 ? -7.395 12.039 -7.609 1 96.75 161 THR B N 1
ATOM 3963 C CA . THR B 1 161 ? -6.684 13.312 -7.508 1 96.75 161 THR B CA 1
ATOM 3964 C C . THR B 1 161 ? -7.656 14.484 -7.598 1 96.75 161 THR B C 1
ATOM 3966 O O . THR B 1 161 ? -7.562 15.438 -6.816 1 96.75 161 THR B O 1
ATOM 3969 N N . LEU B 1 162 ? -8.602 14.422 -8.469 1 94.12 162 LEU B N 1
ATOM 3970 C CA . LEU B 1 162 ? -9.555 15.508 -8.688 1 94.12 162 LEU B CA 1
ATOM 3971 C C . LEU B 1 162 ? -10.484 15.656 -7.484 1 94.12 162 LEU B C 1
ATOM 3973 O O . LEU B 1 162 ? -10.844 16.781 -7.113 1 94.12 162 LEU B O 1
ATOM 3977 N N . VAL B 1 163 ? -10.828 14.578 -6.891 1 91.62 163 VAL B N 1
ATOM 3978 C CA . VAL B 1 163 ? -11.766 14.625 -5.777 1 91.62 163 VAL B CA 1
ATOM 3979 C C . VAL B 1 163 ? -11.016 14.93 -4.48 1 91.62 163 VAL B C 1
ATOM 3981 O O . VAL B 1 163 ? -11.484 15.711 -3.65 1 91.62 163 VAL B O 1
ATOM 3984 N N . ALA B 1 164 ? -9.883 14.352 -4.332 1 93.31 164 ALA B N 1
ATOM 3985 C CA . ALA B 1 164 ? -9.125 14.508 -3.092 1 93.31 164 ALA B CA 1
ATOM 3986 C C . ALA B 1 164 ? -8.602 15.938 -2.951 1 93.31 164 ALA B C 1
ATOM 3988 O O . ALA B 1 164 ? -8.469 16.453 -1.836 1 93.31 164 ALA B O 1
ATOM 3989 N N . THR B 1 165 ? -8.258 16.578 -4.047 1 93.69 165 THR B N 1
ATOM 3990 C CA . THR B 1 165 ? -7.609 17.875 -4.016 1 93.69 165 THR B CA 1
ATOM 3991 C C . THR B 1 165 ? -8.516 18.922 -3.359 1 93.69 165 THR B C 1
ATOM 3993 O O . THR B 1 165 ? -8.148 19.531 -2.354 1 93.69 165 THR B O 1
ATOM 3996 N N . PRO B 1 166 ? -9.727 19.156 -3.83 1 88.69 166 PRO B N 1
ATOM 3997 C CA . PRO B 1 166 ? -10.578 20.125 -3.143 1 88.69 166 PRO B CA 1
ATOM 3998 C C . PRO B 1 166 ? -10.945 19.688 -1.726 1 88.69 166 PRO B C 1
ATOM 4000 O O . PRO B 1 166 ? -11.109 20.531 -0.84 1 88.69 166 PRO B O 1
ATOM 4003 N N . ALA B 1 167 ? -11.086 18.375 -1.484 1 87.12 167 ALA B N 1
ATOM 4004 C CA . ALA B 1 167 ? -11.398 17.891 -0.145 1 87.12 167 ALA B CA 1
ATOM 4005 C C . ALA B 1 167 ? -10.266 18.188 0.828 1 87.12 167 ALA B C 1
ATOM 4007 O O . ALA B 1 167 ? -10.5 18.672 1.938 1 87.12 167 ALA B O 1
ATOM 4008 N N . ALA B 1 168 ? -9.086 17.891 0.393 1 89.69 168 ALA B N 1
ATOM 4009 C CA . ALA B 1 168 ? -7.914 18.141 1.224 1 89.69 168 ALA B CA 1
ATOM 4010 C C . ALA B 1 168 ? -7.742 19.625 1.491 1 89.69 168 ALA B C 1
ATOM 4012 O O . ALA B 1 168 ? -7.395 20.031 2.605 1 89.69 168 ALA B O 1
ATOM 4013 N N . TYR B 1 169 ? -7.934 20.438 0.494 1 88.88 169 TYR B N 1
ATOM 4014 C CA . TYR B 1 169 ? -7.859 21.891 0.635 1 88.88 169 TYR B CA 1
ATOM 4015 C C . TYR B 1 169 ? -8.852 22.391 1.676 1 88.88 169 TYR B C 1
ATOM 4017 O O . TYR B 1 169 ? -8.508 23.203 2.541 1 88.88 169 TYR B O 1
ATOM 4025 N N . ALA B 1 170 ? -10.016 21.906 1.536 1 84 170 ALA B N 1
ATOM 4026 C CA . ALA B 1 170 ? -11.062 22.328 2.469 1 84 170 ALA B CA 1
ATOM 4027 C C . ALA B 1 170 ? -10.719 21.906 3.896 1 84 170 ALA B C 1
ATOM 4029 O O . ALA B 1 170 ? -10.906 22.688 4.836 1 84 170 ALA B O 1
ATOM 4030 N N . LEU B 1 171 ? -10.234 20.766 4.043 1 83.88 171 LEU B N 1
ATOM 4031 C CA . LEU B 1 171 ? -9.906 20.25 5.367 1 83.88 171 LEU B CA 1
ATOM 4032 C C . LEU B 1 171 ? -8.719 21 5.957 1 83.88 171 LEU B C 1
ATOM 4034 O O . LEU B 1 171 ? -8.602 21.141 7.176 1 83.88 171 LEU B O 1
ATOM 4038 N N . SER B 1 172 ? -7.879 21.422 5.105 1 85.81 172 SER B N 1
ATOM 4039 C CA . SER B 1 172 ? -6.727 22.203 5.555 1 85.81 172 SER B CA 1
ATOM 4040 C C . SER B 1 172 ? -7.137 23.609 5.965 1 85.81 172 SER B C 1
ATOM 4042 O O . SER B 1 172 ? -6.652 24.141 6.969 1 85.81 172 SER B O 1
ATOM 4044 N N . ARG B 1 173 ? -7.965 24.25 5.281 1 82.44 173 ARG B N 1
ATOM 4045 C CA . ARG B 1 173 ? -8.25 25.672 5.445 1 82.44 173 ARG B CA 1
ATOM 4046 C C . ARG B 1 173 ? -9.391 25.891 6.43 1 82.44 173 ARG B C 1
ATOM 4048 O O . ARG B 1 173 ? -9.438 26.922 7.113 1 82.44 173 ARG B O 1
ATOM 4055 N N . PHE B 1 174 ? -10.211 24.984 6.418 1 73.5 174 PHE B N 1
ATOM 4056 C CA . PHE B 1 174 ? -11.391 25.281 7.23 1 73.5 174 PHE B CA 1
ATOM 4057 C C . PHE B 1 174 ? -11.352 24.5 8.539 1 73.5 174 PHE B C 1
ATOM 4059 O O . PHE B 1 174 ? -11.141 23.281 8.531 1 73.5 174 PHE B O 1
ATOM 4066 N N . ALA B 1 175 ? -11.305 25.25 9.57 1 66.12 175 ALA B N 1
ATOM 4067 C CA . ALA B 1 175 ? -11.289 24.656 10.906 1 66.12 175 ALA B CA 1
ATOM 4068 C C . ALA B 1 175 ? -12.703 24.438 11.43 1 66.12 175 ALA B C 1
ATOM 4070 O O . ALA B 1 175 ? -13.5 25.359 11.5 1 66.12 175 ALA B O 1
ATOM 4071 N N . PHE B 1 176 ? -13.188 23.297 11.305 1 64.44 176 PHE B N 1
ATOM 4072 C CA . PHE B 1 176 ? -14.469 23.016 11.945 1 64.44 176 PHE B CA 1
ATOM 4073 C C . PHE B 1 176 ? -14.305 21.969 13.055 1 64.44 176 PHE B C 1
ATOM 4075 O O . PHE B 1 176 ? -13.289 21.281 13.109 1 64.44 176 PHE B O 1
ATOM 4082 N N . ALA B 1 177 ? -15.117 21.922 14.195 1 59.97 177 ALA B N 1
ATOM 4083 C CA . ALA B 1 177 ? -15.008 21.172 15.445 1 59.97 177 ALA B CA 1
ATOM 4084 C C . ALA B 1 177 ? -14.867 19.688 15.172 1 59.97 177 ALA B C 1
ATOM 4086 O O . ALA B 1 177 ? -14.172 18.969 15.914 1 59.97 177 ALA B O 1
ATOM 4087 N N . GLY B 1 178 ? -15.133 19.141 14.039 1 66.56 178 GLY B N 1
ATOM 4088 C CA . GLY B 1 178 ? -15.086 17.719 13.734 1 66.56 178 GLY B CA 1
ATOM 4089 C C . GLY B 1 178 ? -14.055 17.359 12.68 1 66.56 178 GLY B C 1
ATOM 4090 O O . GLY B 1 178 ? -13.969 16.219 12.234 1 66.56 178 GLY B O 1
ATOM 4091 N N . ARG B 1 179 ? -13.203 18.25 12.547 1 72.94 179 ARG B N 1
ATOM 4092 C CA . ARG B 1 179 ? -12.234 18.078 11.469 1 72.94 179 ARG B CA 1
ATOM 4093 C C . ARG B 1 179 ? -11.25 16.953 11.797 1 72.94 179 ARG B C 1
ATOM 4095 O O . ARG B 1 179 ? -11.008 16.078 10.969 1 72.94 179 ARG B O 1
ATOM 4102 N N . GLU B 1 180 ? -10.82 17.016 12.984 1 72.25 180 GLU B N 1
ATOM 4103 C CA . GLU B 1 180 ? -9.844 16.016 13.406 1 72.25 180 GLU B CA 1
ATOM 4104 C C . GLU B 1 180 ? -10.461 14.617 13.445 1 72.25 180 GLU B C 1
ATOM 4106 O O . GLU B 1 180 ? -9.836 13.641 13.039 1 72.25 180 GLU B O 1
ATOM 4111 N N . ASN B 1 181 ? -11.641 14.586 13.93 1 72.75 181 ASN B N 1
ATOM 4112 C CA . ASN B 1 181 ? -12.328 13.297 13.992 1 72.75 181 ASN B CA 1
ATOM 4113 C C . ASN B 1 181 ? -12.625 12.75 12.602 1 72.75 181 ASN B C 1
ATOM 4115 O O . ASN B 1 181 ? -12.578 11.539 12.375 1 72.75 181 ASN B O 1
ATOM 4119 N N . PHE B 1 182 ? -12.906 13.617 11.773 1 74.06 182 PHE B N 1
ATOM 4120 C CA . PHE B 1 182 ? -13.156 13.203 10.406 1 74.06 182 PHE B CA 1
ATOM 4121 C C . PHE B 1 182 ? -11.898 12.633 9.766 1 74.06 182 PHE B C 1
ATOM 4123 O O . PHE B 1 182 ? -11.93 11.586 9.125 1 74.06 182 PHE B O 1
ATOM 4130 N N . LEU B 1 183 ? -10.875 13.32 9.992 1 74.62 183 LEU B N 1
ATOM 4131 C CA . LEU B 1 183 ? -9.609 12.875 9.422 1 74.62 183 LEU B CA 1
ATOM 4132 C C . LEU B 1 183 ? -9.203 11.523 10 1 74.62 183 LEU B C 1
ATOM 4134 O O . LEU B 1 183 ? -8.773 10.633 9.258 1 74.62 183 LEU B O 1
ATOM 4138 N N . ARG B 1 184 ? -9.414 11.367 11.219 1 76.69 184 ARG B N 1
ATOM 4139 C CA . ARG B 1 184 ? -9.117 10.102 11.875 1 76.69 184 ARG B CA 1
ATOM 4140 C C . ARG B 1 184 ? -10 8.984 11.336 1 76.69 184 ARG B C 1
ATOM 4142 O O . ARG B 1 184 ? -9.539 7.859 11.133 1 76.69 184 ARG B O 1
ATOM 4149 N N . GLY B 1 185 ? -11.211 9.328 11.172 1 77.94 185 GLY B N 1
ATOM 4150 C CA . GLY B 1 185 ? -12.141 8.359 10.617 1 77.94 185 GLY B CA 1
ATOM 4151 C C . GLY B 1 185 ? -11.773 7.914 9.211 1 77.94 185 GLY B C 1
ATOM 4152 O O . GLY B 1 185 ? -11.859 6.727 8.891 1 77.94 185 GLY B O 1
ATOM 4153 N N . LEU B 1 186 ? -11.344 8.883 8.461 1 74.75 186 LEU B N 1
ATOM 4154 C CA . LEU B 1 186 ? -10.938 8.57 7.098 1 74.75 186 LEU B CA 1
ATOM 4155 C C . LEU B 1 186 ? -9.75 7.609 7.086 1 74.75 186 LEU B C 1
ATOM 4157 O O . LEU B 1 186 ? -9.734 6.637 6.332 1 74.75 186 LEU B O 1
ATOM 4161 N N . LEU B 1 187 ? -8.852 7.832 7.93 1 75.62 187 LEU B N 1
ATOM 4162 C CA . LEU B 1 187 ? -7.641 7.016 7.973 1 75.62 187 LEU B CA 1
ATOM 4163 C C . LEU B 1 187 ? -7.953 5.617 8.492 1 75.62 187 LEU B C 1
ATOM 4165 O O . LEU B 1 187 ? -7.348 4.637 8.055 1 75.62 187 LEU B O 1
ATOM 4169 N N . LEU B 1 188 ? -8.891 5.621 9.406 1 77.44 188 LEU B N 1
ATOM 4170 C CA . LEU B 1 188 ? -9.328 4.32 9.906 1 77.44 188 LEU B CA 1
ATOM 4171 C C . LEU B 1 188 ? -9.945 3.486 8.789 1 77.44 188 LEU B C 1
ATOM 4173 O O . LEU B 1 188 ? -9.648 2.297 8.664 1 77.44 188 LEU B O 1
ATOM 4177 N N . LEU B 1 189 ? -10.703 4.148 8.047 1 74.94 189 LEU B N 1
ATOM 4178 C CA . LEU B 1 189 ? -11.367 3.453 6.949 1 74.94 189 LEU B CA 1
ATOM 4179 C C . LEU B 1 189 ? -10.352 2.955 5.93 1 74.94 189 LEU B C 1
ATOM 4181 O O . LEU B 1 189 ? -10.523 1.879 5.352 1 74.94 189 LEU B O 1
ATOM 4185 N N . HIS B 1 190 ? -9.336 3.68 5.727 1 75.75 190 HIS B N 1
ATOM 4186 C CA . HIS B 1 190 ? -8.305 3.287 4.773 1 75.75 190 HIS B CA 1
ATOM 4187 C C . HIS B 1 190 ? -7.441 2.16 5.328 1 75.75 190 HIS B C 1
ATOM 4189 O O . HIS B 1 190 ? -6.977 1.301 4.574 1 75.75 190 HIS B O 1
ATOM 4195 N N . ALA B 1 191 ? -7.277 2.174 6.629 1 75.38 191 ALA B N 1
ATOM 4196 C CA . ALA B 1 191 ? -6.41 1.188 7.27 1 75.38 191 ALA B CA 1
ATOM 4197 C C . ALA B 1 191 ? -7.059 -0.192 7.277 1 75.38 191 ALA B C 1
ATOM 4199 O O . ALA B 1 191 ? -6.375 -1.206 7.438 1 75.38 191 ALA B O 1
ATOM 4200 N N . PHE B 1 192 ? -8.305 -0.229 7.035 1 80 192 PHE B N 1
ATOM 4201 C CA . PHE B 1 192 ? -9.031 -1.496 7.055 1 80 192 PHE B CA 1
ATOM 4202 C C . PHE B 1 192 ? -8.648 -2.355 5.855 1 80 192 PHE B C 1
ATOM 4204 O O . PHE B 1 192 ? -8.477 -1.844 4.75 1 80 192 PHE B O 1
ATOM 4211 N N . PRO B 1 193 ? -8.469 -3.623 6.125 1 83.19 193 PRO B N 1
ATOM 4212 C CA . PRO B 1 193 ? -8.117 -4.535 5.035 1 83.19 193 PRO B CA 1
ATOM 4213 C C . PRO B 1 193 ? -9.203 -4.629 3.967 1 83.19 193 PRO B C 1
ATOM 4215 O O . PRO B 1 193 ? -10.32 -5.086 4.25 1 83.19 193 PRO B O 1
ATOM 4218 N N . ALA B 1 194 ? -8.852 -4.289 2.852 1 83.38 194 ALA B N 1
ATOM 4219 C CA . ALA B 1 194 ? -9.805 -4.203 1.747 1 83.38 194 ALA B CA 1
ATOM 4220 C C . ALA B 1 194 ? -10.305 -5.59 1.347 1 83.38 194 ALA B C 1
ATOM 4222 O O . ALA B 1 194 ? -11.43 -5.738 0.861 1 83.38 194 ALA B O 1
ATOM 4223 N N . LEU B 1 195 ? -9.438 -6.574 1.582 1 85.25 195 LEU B N 1
ATOM 4224 C CA . LEU B 1 195 ? -9.82 -7.934 1.218 1 85.25 195 LEU B CA 1
ATOM 4225 C C . LEU B 1 195 ? -11.109 -8.336 1.917 1 85.25 195 LEU B C 1
ATOM 4227 O O . LEU B 1 195 ? -11.922 -9.07 1.348 1 85.25 195 LEU B O 1
ATOM 4231 N N . ALA B 1 196 ? -11.266 -7.852 3.086 1 85.88 196 ALA B N 1
ATOM 4232 C CA . ALA B 1 196 ? -12.453 -8.188 3.869 1 85.88 196 ALA B CA 1
ATOM 4233 C C . ALA B 1 196 ? -13.719 -7.652 3.211 1 85.88 196 ALA B C 1
ATOM 4235 O O . ALA B 1 196 ? -14.812 -8.156 3.463 1 85.88 196 ALA B O 1
ATOM 4236 N N . LEU B 1 197 ? -13.531 -6.742 2.354 1 88.94 197 LEU B N 1
ATOM 4237 C CA . LEU B 1 197 ? -14.688 -6.055 1.785 1 88.94 197 LEU B CA 1
ATOM 4238 C C . LEU B 1 197 ? -15.062 -6.645 0.431 1 88.94 197 LEU B C 1
ATOM 4240 O O . LEU B 1 197 ? -16.062 -6.242 -0.172 1 88.94 197 LEU B O 1
ATOM 4244 N N . THR B 1 198 ? -14.305 -7.582 0.026 1 87.62 198 THR B N 1
ATOM 4245 C CA . THR B 1 198 ? -14.445 -8.07 -1.341 1 87.62 198 THR B CA 1
ATOM 4246 C C . THR B 1 198 ? -15.859 -8.602 -1.582 1 87.62 198 THR B C 1
ATOM 4248 O O . THR B 1 198 ? -16.5 -8.234 -2.566 1 87.62 198 THR B O 1
ATOM 4251 N N . VAL B 1 199 ? -16.344 -9.367 -0.696 1 83.44 199 VAL B N 1
ATOM 4252 C CA . VAL B 1 199 ? -17.656 -9.992 -0.882 1 83.44 199 VAL B CA 1
ATOM 4253 C C . VAL B 1 199 ? -18.75 -8.938 -0.762 1 83.44 199 VAL B C 1
ATOM 4255 O O . VAL B 1 199 ? -19.703 -8.922 -1.552 1 83.44 199 VAL B O 1
ATOM 4258 N N . ALA B 1 200 ? -18.594 -8.086 0.226 1 85.12 200 ALA B N 1
ATOM 4259 C CA . ALA B 1 200 ? -19.578 -7.008 0.388 1 85.12 200 ALA B CA 1
ATOM 4260 C C . ALA B 1 200 ? -19.625 -6.133 -0.86 1 85.12 200 ALA B C 1
ATOM 4262 O O . ALA B 1 200 ? -20.719 -5.777 -1.325 1 85.12 200 ALA B O 1
ATOM 4263 N N . ILE B 1 201 ? -18.531 -5.824 -1.385 1 89.06 201 ILE B N 1
ATOM 4264 C CA . ILE B 1 201 ? -18.453 -4.984 -2.574 1 89.06 201 ILE B CA 1
ATOM 4265 C C . ILE B 1 201 ? -19.031 -5.727 -3.771 1 89.06 201 ILE B C 1
ATOM 4267 O O . ILE B 1 201 ? -19.719 -5.129 -4.609 1 89.06 201 ILE B O 1
ATOM 4271 N N . PHE B 1 202 ? -18.766 -7.008 -3.828 1 87.81 202 PHE B N 1
ATOM 4272 C CA . PHE B 1 202 ? -19.328 -7.836 -4.887 1 87.81 202 PHE B CA 1
ATOM 4273 C C . PHE B 1 202 ? -20.859 -7.754 -4.883 1 87.81 202 PHE B C 1
ATOM 4275 O O . PHE B 1 202 ? -21.469 -7.504 -5.926 1 87.81 202 PHE B O 1
ATOM 4282 N N . ILE B 1 203 ? -21.375 -7.945 -3.76 1 82.31 203 ILE B N 1
ATOM 4283 C CA . ILE B 1 203 ? -22.812 -7.949 -3.621 1 82.31 203 ILE B CA 1
ATOM 4284 C C . ILE B 1 203 ? -23.375 -6.562 -3.947 1 82.31 203 ILE B C 1
ATOM 4286 O O . ILE B 1 203 ? -24.375 -6.441 -4.652 1 82.31 203 ILE B O 1
ATOM 4290 N N . GLN B 1 204 ? -22.75 -5.562 -3.467 1 83.56 204 GLN B N 1
ATOM 4291 C CA . GLN B 1 204 ? -23.172 -4.195 -3.738 1 83.56 204 GLN B CA 1
ATOM 4292 C C . GLN B 1 204 ? -23.156 -3.896 -5.234 1 83.56 204 GLN B C 1
ATOM 4294 O O . GLN B 1 204 ? -24.125 -3.369 -5.781 1 83.56 204 GLN B O 1
ATOM 4299 N N . LEU B 1 205 ? -22.094 -4.211 -5.867 1 87.81 205 LEU B N 1
ATOM 4300 C CA . LEU B 1 205 ? -21.984 -3.941 -7.293 1 87.81 205 LEU B CA 1
ATOM 4301 C C . LEU B 1 205 ? -22.969 -4.781 -8.094 1 87.81 205 LEU B C 1
ATOM 4303 O O . LEU B 1 205 ? -23.484 -4.336 -9.125 1 87.81 205 LEU B O 1
ATOM 4307 N N . HIS B 1 206 ? -23.141 -6.004 -7.605 1 85.5 206 HIS B N 1
ATOM 4308 C CA . HIS B 1 206 ? -24.141 -6.863 -8.25 1 85.5 206 HIS B CA 1
ATOM 4309 C C . HIS B 1 206 ? -25.5 -6.191 -8.289 1 85.5 206 HIS B C 1
ATOM 4311 O O . HIS B 1 206 ? -26.125 -6.098 -9.352 1 85.5 206 HIS B O 1
ATOM 4317 N N . TYR B 1 207 ? -25.906 -5.602 -7.195 1 79.88 207 TYR B N 1
ATOM 4318 C CA . TYR B 1 207 ? -27.234 -5 -7.105 1 79.88 207 TYR B CA 1
ATOM 4319 C C . TYR B 1 207 ? -27.266 -3.654 -7.816 1 79.88 207 TYR B C 1
ATOM 4321 O O . TYR B 1 207 ? -28.328 -3.213 -8.266 1 79.88 207 TYR B O 1
ATOM 4329 N N . MET B 1 208 ? -26.156 -3 -8.039 1 84.12 208 MET B N 1
ATOM 4330 C CA . MET B 1 208 ? -26.078 -1.719 -8.734 1 84.12 208 MET B CA 1
ATOM 4331 C C . MET B 1 208 ? -25.938 -1.925 -10.242 1 84.12 208 MET B C 1
ATOM 4333 O O . MET B 1 208 ? -26.016 -0.967 -11.016 1 84.12 208 MET B O 1
ATOM 4337 N N . GLY B 1 209 ? -25.734 -3.115 -10.672 1 89.06 209 GLY B N 1
ATOM 4338 C CA . GLY B 1 209 ? -25.562 -3.422 -12.078 1 89.06 209 GLY B CA 1
ATOM 4339 C C . GLY B 1 209 ? -24.188 -3.027 -12.609 1 89.06 209 GLY B C 1
ATOM 4340 O O . GLY B 1 209 ? -24.031 -2.764 -13.797 1 89.06 209 GLY B O 1
ATOM 4341 N N . LEU B 1 210 ? -23.266 -2.926 -11.688 1 91.06 210 LEU B N 1
ATOM 4342 C CA . LEU B 1 210 ? -21.922 -2.488 -12.078 1 91.06 210 LEU B CA 1
ATOM 4343 C C . LEU B 1 210 ? -20.922 -3.635 -11.977 1 91.06 210 LEU B C 1
ATOM 4345 O O . LEU B 1 210 ? -19.719 -3.434 -12.172 1 91.06 210 LEU B O 1
ATOM 4349 N N . LEU B 1 211 ? -21.422 -4.852 -11.703 1 89.94 211 LEU B N 1
ATOM 4350 C CA . LEU B 1 211 ? -20.547 -6.02 -11.656 1 89.94 211 LEU B CA 1
ATOM 4351 C C . LEU B 1 211 ? -20.031 -6.367 -13.055 1 89.94 211 LEU B C 1
ATOM 4353 O O . LEU B 1 211 ? -20.703 -6.086 -14.055 1 89.94 211 LEU B O 1
ATOM 4357 N N . ASN B 1 212 ? -18.844 -6.898 -13.094 1 91.19 212 ASN B N 1
ATOM 4358 C CA . ASN B 1 212 ? -18.203 -7.332 -14.336 1 91.19 212 ASN B CA 1
ATOM 4359 C C . ASN B 1 212 ? -17.953 -6.16 -15.281 1 91.19 212 ASN B C 1
ATOM 4361 O O . ASN B 1 212 ? -18.234 -6.246 -16.484 1 91.19 212 ASN B O 1
ATOM 4365 N N . SER B 1 213 ? -17.656 -5.113 -14.711 1 91.31 213 SER B N 1
ATOM 4366 C CA . SER B 1 213 ? -17.312 -3.926 -15.492 1 91.31 213 SER B CA 1
ATOM 4367 C C . SER B 1 213 ? -16.078 -3.225 -14.914 1 91.31 213 SER B C 1
ATOM 4369 O O . SER B 1 213 ? -15.914 -3.146 -13.695 1 91.31 213 SER B O 1
ATOM 4371 N N . LEU B 1 214 ? -15.312 -2.689 -15.867 1 91.81 214 LEU B N 1
ATOM 4372 C CA . LEU B 1 214 ? -14.117 -1.96 -15.445 1 91.81 214 LEU B CA 1
ATOM 4373 C C . LEU B 1 214 ? -14.5 -0.694 -14.688 1 91.81 214 LEU B C 1
ATOM 4375 O O . LEU B 1 214 ? -13.805 -0.294 -13.75 1 91.81 214 LEU B O 1
ATOM 4379 N N . THR B 1 215 ? -15.602 -0.112 -15.047 1 92.5 215 THR B N 1
ATOM 4380 C CA . THR B 1 215 ? -16.078 1.095 -14.383 1 92.5 215 THR B CA 1
ATOM 4381 C C . THR B 1 215 ? -16.375 0.818 -12.914 1 92.5 215 THR B C 1
ATOM 4383 O O . THR B 1 215 ? -16.062 1.632 -12.039 1 92.5 215 THR B O 1
ATOM 4386 N N . GLY B 1 216 ? -17 -0.334 -12.672 1 92.06 216 GLY B N 1
ATOM 4387 C CA . GLY B 1 216 ? -17.266 -0.708 -11.289 1 92.06 216 GLY B CA 1
ATOM 4388 C C . GLY B 1 216 ? -16 -0.841 -10.453 1 92.06 216 GLY B C 1
ATOM 4389 O O . GLY B 1 216 ? -15.945 -0.346 -9.328 1 92.06 216 GLY B O 1
ATOM 4390 N N . VAL B 1 217 ? -15.016 -1.444 -11.016 1 93.06 217 VAL B N 1
ATOM 4391 C CA . VAL B 1 217 ? -13.758 -1.643 -10.305 1 93.06 217 VAL B CA 1
ATOM 4392 C C . VAL B 1 217 ? -13.086 -0.295 -10.062 1 93.06 217 VAL B C 1
ATOM 4394 O O . VAL B 1 217 ? -12.57 -0.034 -8.977 1 93.06 217 VAL B O 1
ATOM 4397 N N . VAL B 1 218 ? -13.125 0.562 -11.062 1 95.19 218 VAL B N 1
ATOM 4398 C CA . VAL B 1 218 ? -12.516 1.887 -10.969 1 95.19 218 VAL B CA 1
ATOM 4399 C C . VAL B 1 218 ? -13.164 2.67 -9.828 1 95.19 218 VAL B C 1
ATOM 4401 O O . VAL B 1 218 ? -12.469 3.279 -9.016 1 95.19 218 VAL B O 1
ATOM 4404 N N . LEU B 1 219 ? -14.414 2.619 -9.766 1 92.12 219 LEU B N 1
ATOM 4405 C CA . LEU B 1 219 ? -15.141 3.377 -8.758 1 92.12 219 LEU B CA 1
ATOM 4406 C C . LEU B 1 219 ? -14.828 2.85 -7.359 1 92.12 219 LEU B C 1
ATOM 4408 O O . LEU B 1 219 ? -14.617 3.633 -6.43 1 92.12 219 LEU B O 1
ATOM 4412 N N . VAL B 1 220 ? -14.805 1.559 -7.246 1 90.88 220 VAL B N 1
ATOM 4413 C CA . VAL B 1 220 ? -14.516 0.928 -5.961 1 90.88 220 VAL B CA 1
ATOM 4414 C C . VAL B 1 220 ? -13.109 1.302 -5.496 1 90.88 220 VAL B C 1
ATOM 4416 O O . VAL B 1 220 ? -12.922 1.77 -4.371 1 90.88 220 VAL B O 1
ATOM 4419 N N . MET B 1 221 ? -12.18 1.15 -6.375 1 93.19 221 MET B N 1
ATOM 4420 C CA . MET B 1 221 ? -10.789 1.406 -6.02 1 93.19 221 MET B CA 1
ATOM 4421 C C . MET B 1 221 ? -10.562 2.891 -5.75 1 93.19 221 MET B C 1
ATOM 4423 O O . MET B 1 221 ? -9.75 3.252 -4.895 1 93.19 221 MET B O 1
ATOM 4427 N N . SER B 1 222 ? -11.219 3.713 -6.469 1 93.94 222 SER B N 1
ATOM 4428 C CA . SER B 1 222 ? -11.125 5.148 -6.211 1 93.94 222 SER B CA 1
ATOM 4429 C C . SER B 1 222 ? -11.633 5.492 -4.82 1 93.94 222 SER B C 1
ATOM 4431 O O . SER B 1 222 ? -10.984 6.234 -4.078 1 93.94 222 SER B O 1
ATOM 4433 N N . ALA B 1 223 ? -12.75 4.945 -4.512 1 89.44 223 ALA B N 1
ATOM 4434 C CA . ALA B 1 223 ? -13.352 5.211 -3.205 1 89.44 223 ALA B CA 1
ATOM 4435 C C . ALA B 1 223 ? -12.43 4.758 -2.076 1 89.44 223 ALA B C 1
ATOM 4437 O O . ALA B 1 223 ? -12.273 5.457 -1.074 1 89.44 223 ALA B O 1
ATOM 4438 N N . LEU B 1 224 ? -11.828 3.654 -2.273 1 89.38 224 LEU B N 1
ATOM 4439 C CA . LEU B 1 224 ? -11 3.068 -1.229 1 89.38 224 LEU B CA 1
ATOM 4440 C C . LEU B 1 224 ? -9.695 3.844 -1.077 1 89.38 224 LEU B C 1
ATOM 4442 O O . LEU B 1 224 ? -9.086 3.846 -0.003 1 89.38 224 LEU B O 1
ATOM 4446 N N . GLU B 1 225 ? -9.273 4.508 -2.127 1 91.62 225 GLU B N 1
ATOM 4447 C CA . GLU B 1 225 ? -8 5.219 -2.113 1 91.62 225 GLU B CA 1
ATOM 4448 C C . GLU B 1 225 ? -8.18 6.668 -1.668 1 91.62 225 GLU B C 1
ATOM 4450 O O . GLU B 1 225 ? -7.219 7.316 -1.248 1 91.62 225 GLU B O 1
ATOM 4455 N N . LEU B 1 226 ? -9.328 7.215 -1.678 1 90.38 226 LEU B N 1
ATOM 4456 C CA . LEU B 1 226 ? -9.609 8.633 -1.46 1 90.38 226 LEU B CA 1
ATOM 4457 C C . LEU B 1 226 ? -9.172 9.062 -0.062 1 90.38 226 LEU B C 1
ATOM 4459 O O . LEU B 1 226 ? -8.531 10.102 0.1 1 90.38 226 LEU B O 1
ATOM 4463 N N . PRO B 1 227 ? -9.508 8.273 0.971 1 85.88 227 PRO B N 1
ATOM 4464 C CA . PRO B 1 227 ? -9.133 8.727 2.312 1 85.88 227 PRO B CA 1
ATOM 4465 C C . PRO B 1 227 ? -7.633 8.961 2.451 1 85.88 227 PRO B C 1
ATOM 4467 O O . PRO B 1 227 ? -7.215 9.984 3.012 1 85.88 227 PRO B O 1
ATOM 4470 N N . PHE B 1 228 ? -6.875 8.125 1.926 1 86 228 PHE B N 1
ATOM 4471 C CA . PHE B 1 228 ? -5.426 8.281 1.998 1 86 228 PHE B CA 1
ATOM 4472 C C . PHE B 1 228 ? -4.969 9.484 1.188 1 86 228 PHE B C 1
ATOM 4474 O O . PHE B 1 228 ? -4.125 10.258 1.642 1 86 228 PHE B O 1
ATOM 4481 N N . ALA B 1 229 ? -5.48 9.594 0.033 1 90.88 229 ALA B N 1
ATOM 4482 C CA . ALA B 1 229 ? -5.109 10.711 -0.83 1 90.88 229 ALA B CA 1
ATOM 4483 C C . ALA B 1 229 ? -5.457 12.047 -0.175 1 90.88 229 ALA B C 1
ATOM 4485 O O . ALA B 1 229 ? -4.664 12.992 -0.218 1 90.88 229 ALA B O 1
ATOM 4486 N N . ILE B 1 230 ? -6.613 12.125 0.392 1 88.44 230 ILE B N 1
ATOM 4487 C CA . ILE B 1 230 ? -7.051 13.344 1.062 1 88.44 230 ILE B CA 1
ATOM 4488 C C . ILE B 1 230 ? -6.113 13.656 2.227 1 88.44 230 ILE B C 1
ATOM 4490 O O . ILE B 1 230 ? -5.691 14.805 2.402 1 88.44 230 ILE B O 1
ATOM 4494 N N . PHE B 1 231 ? -5.84 12.672 2.906 1 84 231 PHE B N 1
ATOM 4495 C CA . PHE B 1 231 ? -4.98 12.836 4.074 1 84 231 PHE B CA 1
ATOM 4496 C C . PHE B 1 231 ? -3.609 13.359 3.674 1 84 231 PHE B C 1
ATOM 4498 O O . PHE B 1 231 ? -3.096 14.297 4.281 1 84 231 PHE B O 1
ATOM 4505 N N . VAL B 1 232 ? -2.986 12.758 2.701 1 85.06 232 VAL B N 1
ATOM 4506 C CA . VAL B 1 232 ? -1.652 13.148 2.252 1 85.06 232 VAL B CA 1
ATOM 4507 C C . VAL B 1 232 ? -1.687 14.57 1.707 1 85.06 232 VAL B C 1
ATOM 4509 O O . VAL B 1 232 ? -0.851 15.406 2.072 1 85.06 232 VAL B O 1
ATOM 4512 N N . LEU B 1 233 ? -2.645 14.891 0.906 1 90.38 233 LEU B N 1
ATOM 4513 C CA . LEU B 1 233 ? -2.727 16.203 0.287 1 90.38 233 LEU B CA 1
ATOM 4514 C C . LEU B 1 233 ? -3.027 17.281 1.33 1 90.38 233 LEU B C 1
ATOM 4516 O O . LEU B 1 233 ? -2.559 18.406 1.213 1 90.38 233 LEU B O 1
ATOM 4520 N N . LYS B 1 234 ? -3.846 16.922 2.234 1 88.12 234 LYS B N 1
ATOM 4521 C CA . LYS B 1 234 ? -4.098 17.859 3.318 1 88.12 234 LYS B CA 1
ATOM 4522 C C . LYS B 1 234 ? -2.793 18.281 3.986 1 88.12 234 LYS B C 1
ATOM 4524 O O . LYS B 1 234 ? -2.613 19.469 4.316 1 88.12 234 LYS B O 1
ATOM 4529 N N . GLY B 1 235 ? -1.946 17.312 4.207 1 84.44 235 GLY B N 1
ATOM 4530 C CA . GLY B 1 235 ? -0.645 17.641 4.766 1 84.44 235 GLY B CA 1
ATOM 4531 C C . GLY B 1 235 ? 0.139 18.625 3.926 1 84.44 235 GLY B C 1
ATOM 4532 O O . GLY B 1 235 ? 0.756 19.547 4.457 1 84.44 235 GLY B O 1
ATOM 4533 N N . PHE B 1 236 ? 0.092 18.5 2.684 1 87.56 236 PHE B N 1
ATOM 4534 C CA . PHE B 1 236 ? 0.772 19.406 1.779 1 87.56 236 PHE B CA 1
ATOM 4535 C C . PHE B 1 236 ? 0.125 20.797 1.822 1 87.56 236 PHE B C 1
ATOM 4537 O O . PHE B 1 236 ? 0.819 21.812 1.802 1 87.56 236 PHE B O 1
ATOM 4544 N N . PHE B 1 237 ? -1.149 20.828 1.883 1 90.38 237 PHE B N 1
ATOM 4545 C CA . PHE B 1 237 ? -1.857 22.109 1.941 1 90.38 237 PHE B CA 1
ATOM 4546 C C . PHE B 1 237 ? -1.579 22.812 3.258 1 90.38 237 PHE B C 1
ATOM 4548 O O . PHE B 1 237 ? -1.49 24.047 3.297 1 90.38 237 PHE B O 1
ATOM 4555 N N . ASP B 1 238 ? -1.461 22.062 4.27 1 86.44 238 ASP B N 1
ATOM 4556 C CA . ASP B 1 238 ? -1.162 22.641 5.574 1 86.44 238 ASP B CA 1
ATOM 4557 C C . ASP B 1 238 ? 0.167 23.391 5.551 1 86.44 238 ASP B C 1
ATOM 4559 O O . ASP B 1 238 ? 0.354 24.359 6.297 1 86.44 238 ASP B O 1
ATOM 4563 N N . ASN B 1 239 ? 0.986 23.016 4.707 1 85.12 239 ASN B N 1
ATOM 4564 C CA . ASN B 1 239 ? 2.322 23.594 4.652 1 85.12 239 ASN B CA 1
ATOM 4565 C C . ASN B 1 239 ? 2.342 24.875 3.824 1 85.12 239 ASN B C 1
ATOM 4567 O O . ASN B 1 239 ? 3.359 25.562 3.768 1 85.12 239 ASN B O 1
ATOM 4571 N N . VAL B 1 240 ? 1.263 25.141 3.217 1 88.19 240 VAL B N 1
ATOM 4572 C CA . VAL B 1 240 ? 1.157 26.391 2.482 1 88.19 240 VAL B CA 1
ATOM 4573 C C . VAL B 1 240 ? 0.651 27.484 3.412 1 88.19 240 VAL B C 1
ATOM 4575 O O . VAL B 1 240 ? -0.486 27.438 3.887 1 88.19 240 VAL B O 1
ATOM 4578 N N . PRO B 1 241 ? 1.465 28.453 3.637 1 90.31 241 PRO B N 1
ATOM 4579 C CA . PRO B 1 241 ? 1.053 29.516 4.559 1 90.31 241 PRO B CA 1
ATOM 4580 C C . PRO B 1 241 ? -0.213 30.234 4.102 1 90.31 241 PRO B C 1
ATOM 4582 O O . PRO B 1 241 ? -0.383 30.5 2.908 1 90.31 241 PRO B O 1
ATOM 4585 N N . TRP B 1 242 ? -0.972 30.594 5.031 1 86.06 242 TRP B N 1
ATOM 4586 C CA . TRP B 1 242 ? -2.219 31.312 4.797 1 86.06 242 TRP B CA 1
ATOM 4587 C C . TRP B 1 242 ? -1.95 32.688 4.191 1 86.06 242 TRP B C 1
ATOM 4589 O O . TRP B 1 242 ? -2.734 33.188 3.377 1 86.06 242 TRP B O 1
ATOM 4599 N N . ASP B 1 243 ? -0.836 33.188 4.582 1 89.38 243 ASP B N 1
ATOM 4600 C CA . ASP B 1 243 ? -0.485 34.562 4.188 1 89.38 243 ASP B CA 1
ATOM 4601 C C . ASP B 1 243 ? -0.38 34.656 2.67 1 89.38 243 ASP B C 1
ATOM 4603 O O . ASP B 1 243 ? -0.74 35.719 2.1 1 89.38 243 ASP B O 1
ATOM 4607 N N . ILE B 1 244 ? 0.025 33.625 2.061 1 89.25 244 ILE B N 1
ATOM 4608 C CA . ILE B 1 244 ? 0.194 33.625 0.613 1 89.25 244 ILE B CA 1
ATOM 4609 C C . ILE B 1 244 ? -1.174 33.656 -0.066 1 89.25 244 ILE B C 1
ATOM 4611 O O . ILE B 1 244 ? -1.382 34.375 -1.042 1 89.25 244 ILE B O 1
ATOM 4615 N N . GLU B 1 245 ? -2.055 32.906 0.429 1 88.88 245 GLU B N 1
ATOM 4616 C CA . GLU B 1 245 ? -3.404 32.844 -0.123 1 88.88 245 GLU B CA 1
ATOM 4617 C C . GLU B 1 245 ? -4.18 34.125 0.146 1 88.88 245 GLU B C 1
ATOM 4619 O O . GLU B 1 245 ? -4.84 34.656 -0.749 1 88.88 245 GLU B O 1
ATOM 4624 N N . MET B 1 246 ? -4.035 34.688 1.272 1 87.75 246 MET B N 1
ATOM 4625 C CA . MET B 1 246 ? -4.754 35.906 1.663 1 87.75 246 MET B CA 1
ATOM 4626 C C . MET B 1 246 ? -4.211 37.125 0.93 1 87.75 246 MET B C 1
ATOM 4628 O O . MET B 1 246 ? -4.953 38.062 0.637 1 87.75 246 MET B O 1
ATOM 4632 N N . SER B 1 247 ? -2.939 37.031 0.705 1 90.81 247 SER B N 1
ATOM 4633 C CA . SER B 1 247 ? -2.344 38.125 -0.062 1 90.81 247 SER B CA 1
ATOM 4634 C C . SER B 1 247 ? -2.934 38.219 -1.467 1 90.81 247 SER B C 1
ATOM 4636 O O . SER B 1 247 ? -3.193 39.281 -1.979 1 90.81 247 SER B O 1
ATOM 4638 N N . ALA B 1 248 ? -3.199 37.094 -2.037 1 90.5 248 ALA B N 1
ATOM 4639 C CA . ALA B 1 248 ? -3.795 37.062 -3.369 1 90.5 248 ALA B CA 1
ATOM 4640 C C . ALA B 1 248 ? -5.23 37.594 -3.344 1 90.5 248 ALA B C 1
ATOM 4642 O O . ALA B 1 248 ? -5.648 38.312 -4.242 1 90.5 248 ALA B O 1
ATOM 4643 N N . VAL B 1 249 ? -5.887 37.25 -2.332 1 87.38 249 VAL B N 1
ATOM 4644 C CA . VAL B 1 249 ? -7.266 37.719 -2.184 1 87.38 249 VAL B CA 1
ATOM 4645 C C . VAL B 1 249 ? -7.301 39.219 -1.934 1 87.38 249 VAL B C 1
ATOM 4647 O O . VAL B 1 249 ? -8.156 39.906 -2.473 1 87.38 249 VAL B O 1
ATOM 4650 N N . THR B 1 250 ? -6.359 39.625 -1.216 1 90.06 250 THR B N 1
ATOM 4651 C CA . THR B 1 250 ? -6.258 41.031 -0.939 1 90.06 250 THR B CA 1
ATOM 4652 C C . THR B 1 250 ? -5.914 41.812 -2.209 1 90.06 250 THR B C 1
ATOM 4654 O O . THR B 1 250 ? -6.32 42.969 -2.367 1 90.06 250 THR B O 1
ATOM 4657 N N . ASP B 1 251 ? -5.215 41.219 -3.127 1 92.19 251 ASP B N 1
ATOM 4658 C CA . ASP B 1 251 ? -4.844 41.812 -4.398 1 92.19 251 ASP B CA 1
ATOM 4659 C C . ASP B 1 251 ? -6 41.75 -5.395 1 92.19 251 ASP B C 1
ATOM 4661 O O . ASP B 1 251 ? -5.871 42.219 -6.531 1 92.19 251 ASP B O 1
ATOM 4665 N N . GLY B 1 252 ? -7.082 41.156 -5.004 1 90.5 252 GLY B N 1
ATOM 4666 C CA . GLY B 1 252 ? -8.273 41.219 -5.832 1 90.5 252 GLY B CA 1
ATOM 4667 C C . GLY B 1 252 ? -8.664 39.875 -6.422 1 90.5 252 GLY B C 1
ATOM 4668 O O . GLY B 1 252 ? -9.672 39.781 -7.133 1 90.5 252 GLY B O 1
ATOM 4669 N N . ALA B 1 253 ? -7.902 38.875 -6.125 1 89.75 253 ALA B N 1
ATOM 4670 C CA . ALA B 1 253 ? -8.219 37.562 -6.66 1 89.75 253 ALA B CA 1
ATOM 4671 C C . ALA B 1 253 ? -9.406 36.938 -5.922 1 89.75 253 ALA B C 1
ATOM 4673 O O . ALA B 1 253 ? -9.594 37.156 -4.727 1 89.75 253 ALA B O 1
ATOM 4674 N N . THR B 1 254 ? -10.195 36.188 -6.719 1 89.31 254 THR B N 1
ATOM 4675 C CA . THR B 1 254 ? -11.234 35.375 -6.07 1 89.31 254 THR B CA 1
ATOM 4676 C C . THR B 1 254 ? -10.625 34.188 -5.336 1 89.31 254 THR B C 1
ATOM 4678 O O . THR B 1 254 ? -9.469 33.844 -5.57 1 89.31 254 THR B O 1
ATOM 4681 N N . ARG B 1 255 ? -11.359 33.625 -4.496 1 83.19 255 ARG B N 1
ATOM 4682 C CA . ARG B 1 255 ? -10.867 32.469 -3.744 1 83.19 255 ARG B CA 1
ATOM 4683 C C . ARG B 1 255 ? -10.516 31.312 -4.676 1 83.19 255 ARG B C 1
ATOM 4685 O O . ARG B 1 255 ? -9.531 30.594 -4.457 1 83.19 255 ARG B O 1
ATOM 4692 N N . SER B 1 256 ? -11.344 31.141 -5.656 1 87.19 256 SER B N 1
ATOM 4693 C CA . SER B 1 256 ? -11.086 30.094 -6.625 1 87.19 256 SER B CA 1
ATOM 4694 C C . SER B 1 256 ? -9.82 30.375 -7.43 1 87.19 256 SER B C 1
ATOM 4696 O O . SER B 1 256 ? -9.062 29.453 -7.754 1 87.19 256 SER B O 1
ATOM 4698 N N . GLN B 1 257 ? -9.625 31.609 -7.719 1 91.12 257 GLN B N 1
ATOM 4699 C CA . GLN B 1 257 ? -8.414 32.031 -8.422 1 91.12 257 GLN B CA 1
ATOM 4700 C C . GLN B 1 257 ? -7.176 31.844 -7.547 1 91.12 257 GLN B C 1
ATOM 4702 O O . GLN B 1 257 ? -6.137 31.375 -8.016 1 91.12 257 GLN B O 1
ATOM 4707 N N . ALA B 1 258 ? -7.367 32.25 -6.277 1 91.69 258 ALA B N 1
ATOM 4708 C CA . ALA B 1 258 ? -6.262 32.094 -5.336 1 91.69 258 ALA B CA 1
ATOM 4709 C C . ALA B 1 258 ? -5.883 30.625 -5.168 1 91.69 258 ALA B C 1
ATOM 4711 O O . ALA B 1 258 ? -4.699 30.281 -5.113 1 91.69 258 ALA B O 1
ATOM 4712 N N . PHE B 1 259 ? -6.902 29.844 -5.16 1 91.62 259 PHE B N 1
ATOM 4713 C CA . PHE B 1 259 ? -6.672 28.406 -5.047 1 91.62 259 PHE B CA 1
ATOM 4714 C C . PHE B 1 259 ? -5.941 27.875 -6.273 1 91.62 259 PHE B C 1
ATOM 4716 O O . PHE B 1 259 ? -4.914 27.203 -6.148 1 91.62 259 PHE B O 1
ATOM 4723 N N . ARG B 1 260 ? -6.406 28.141 -7.445 1 92.44 260 ARG B N 1
ATOM 4724 C CA . ARG B 1 260 ? -5.91 27.562 -8.688 1 92.44 260 ARG B CA 1
ATOM 4725 C C . ARG B 1 260 ? -4.555 28.156 -9.07 1 92.44 260 ARG B C 1
ATOM 4727 O O . ARG B 1 260 ? -3.678 27.438 -9.555 1 92.44 260 ARG B O 1
ATOM 4734 N N . MET B 1 261 ? -4.312 29.422 -8.719 1 93.5 261 MET B N 1
ATOM 4735 C CA . MET B 1 261 ? -3.143 30.109 -9.266 1 93.5 261 MET B CA 1
ATOM 4736 C C . MET B 1 261 ? -2.045 30.234 -8.211 1 93.5 261 MET B C 1
ATOM 4738 O O . MET B 1 261 ? -0.867 30.359 -8.547 1 93.5 261 MET B O 1
ATOM 4742 N N . VAL B 1 262 ? -2.412 30.172 -6.941 1 93.06 262 VAL B N 1
ATOM 4743 C CA . VAL B 1 262 ? -1.413 30.453 -5.914 1 93.06 262 VAL B CA 1
ATOM 4744 C C . VAL B 1 262 ? -1.191 29.203 -5.062 1 93.06 262 VAL B C 1
ATOM 4746 O O . VAL B 1 262 ? -0.056 28.75 -4.895 1 93.06 262 VAL B O 1
ATOM 4749 N N . VAL B 1 263 ? -2.234 28.641 -4.602 1 93.69 263 VAL B N 1
ATOM 4750 C CA . VAL B 1 263 ? -2.117 27.562 -3.627 1 93.69 263 VAL B CA 1
ATOM 4751 C C . VAL B 1 263 ? -1.78 26.25 -4.344 1 93.69 263 VAL B C 1
ATOM 4753 O O . VAL B 1 263 ? -0.841 25.547 -3.959 1 93.69 263 VAL B O 1
ATOM 4756 N N . LEU B 1 264 ? -2.426 25.938 -5.441 1 94.31 264 LEU B N 1
ATOM 4757 C CA . LEU B 1 264 ? -2.312 24.656 -6.137 1 94.31 264 LEU B CA 1
ATOM 4758 C C . LEU B 1 264 ? -0.894 24.453 -6.656 1 94.31 264 LEU B C 1
ATOM 4760 O O . LEU B 1 264 ? -0.331 23.359 -6.52 1 94.31 264 LEU B O 1
ATOM 4764 N N . PRO B 1 265 ? -0.293 25.484 -7.195 1 93.56 265 PRO B N 1
ATOM 4765 C CA . PRO B 1 265 ? 1.082 25.281 -7.664 1 93.56 265 PRO B CA 1
ATOM 4766 C C . PRO B 1 265 ? 2.051 24.969 -6.531 1 93.56 265 PRO B C 1
ATOM 4768 O O . PRO B 1 265 ? 3.082 24.328 -6.758 1 93.56 265 PRO B O 1
ATOM 4771 N N . GLN B 1 266 ? 1.702 25.375 -5.355 1 91.06 266 GLN B N 1
ATOM 4772 C CA . GLN B 1 266 ? 2.582 25.156 -4.215 1 91.06 266 GLN B CA 1
ATOM 4773 C C . GLN B 1 266 ? 2.502 23.719 -3.725 1 91.06 266 GLN B C 1
ATOM 4775 O O . GLN B 1 266 ? 3.389 23.25 -3.012 1 91.06 266 GLN B O 1
ATOM 4780 N N . VAL B 1 267 ? 1.489 23.047 -4.105 1 91.56 267 VAL B N 1
ATOM 4781 C CA . VAL B 1 267 ? 1.34 21.672 -3.637 1 91.56 267 VAL B CA 1
ATOM 4782 C C . VAL B 1 267 ? 1.539 20.703 -4.801 1 91.56 267 VAL B C 1
ATOM 4784 O O . VAL B 1 267 ? 1.081 19.562 -4.75 1 91.56 267 VAL B O 1
ATOM 4787 N N . ARG B 1 268 ? 2.178 21.125 -5.832 1 90.5 268 ARG B N 1
ATOM 4788 C CA . ARG B 1 268 ? 2.398 20.328 -7.031 1 90.5 268 ARG B CA 1
ATOM 4789 C C . ARG B 1 268 ? 3.123 19.031 -6.695 1 90.5 268 ARG B C 1
ATOM 4791 O O . ARG B 1 268 ? 2.812 17.969 -7.254 1 90.5 268 ARG B O 1
ATOM 4798 N N . GLY B 1 269 ? 4.07 19.094 -5.871 1 87.06 269 GLY B N 1
ATOM 4799 C CA . GLY B 1 269 ? 4.781 17.891 -5.457 1 87.06 269 GLY B CA 1
ATOM 4800 C C . GLY B 1 269 ? 3.877 16.859 -4.805 1 87.06 269 GLY B C 1
ATOM 4801 O O . GLY B 1 269 ? 3.988 15.664 -5.082 1 87.06 269 GLY B O 1
ATOM 4802 N N . GLY B 1 270 ? 3.012 17.375 -3.959 1 88.56 270 GLY B N 1
ATOM 4803 C CA . GLY B 1 270 ? 2.059 16.484 -3.318 1 88.56 270 GLY B CA 1
ATOM 4804 C C . GLY B 1 270 ? 1.069 15.867 -4.289 1 88.56 270 GLY B C 1
ATOM 4805 O O . GLY B 1 270 ? 0.729 14.688 -4.176 1 88.56 270 GLY B O 1
ATOM 4806 N N . LEU B 1 271 ? 0.685 16.656 -5.273 1 93.5 271 LEU B N 1
ATOM 4807 C CA . LEU B 1 271 ? -0.251 16.188 -6.285 1 93.5 271 LEU B CA 1
ATOM 4808 C C . LEU B 1 271 ? 0.378 15.086 -7.133 1 93.5 271 LEU B C 1
ATOM 4810 O O . LEU B 1 271 ? -0.248 14.055 -7.379 1 93.5 271 LEU B O 1
ATOM 4814 N N . ILE B 1 272 ? 1.594 15.281 -7.496 1 91.62 272 ILE B N 1
ATOM 4815 C CA . ILE B 1 272 ? 2.301 14.305 -8.312 1 91.62 272 ILE B CA 1
ATOM 4816 C C . ILE B 1 272 ? 2.539 13.031 -7.508 1 91.62 272 ILE B C 1
ATOM 4818 O O . ILE B 1 272 ? 2.391 11.922 -8.031 1 91.62 272 ILE B O 1
ATOM 4822 N N . ALA B 1 273 ? 2.875 13.195 -6.277 1 86.38 273 ALA B N 1
ATOM 4823 C CA . ALA B 1 273 ? 3.111 12.039 -5.418 1 86.38 273 ALA B CA 1
ATOM 4824 C C . ALA B 1 273 ? 1.845 11.203 -5.262 1 86.38 273 ALA B C 1
ATOM 4826 O O . ALA B 1 273 ? 1.871 9.984 -5.445 1 86.38 273 ALA B O 1
ATOM 4827 N N . VAL B 1 274 ? 0.752 11.883 -4.938 1 90.88 274 VAL B N 1
ATOM 4828 C CA . VAL B 1 274 ? -0.517 11.195 -4.742 1 90.88 274 VAL B CA 1
ATOM 4829 C C . VAL B 1 274 ? -0.949 10.531 -6.047 1 90.88 274 VAL B C 1
ATOM 4831 O O . VAL B 1 274 ? -1.429 9.391 -6.047 1 90.88 274 VAL B O 1
ATOM 4834 N N . ALA B 1 275 ? -0.803 11.258 -7.113 1 94.75 275 ALA B N 1
ATOM 4835 C CA . ALA B 1 275 ? -1.151 10.703 -8.414 1 94.75 275 ALA B CA 1
ATOM 4836 C C . ALA B 1 275 ? -0.316 9.461 -8.719 1 94.75 275 ALA B C 1
ATOM 4838 O O . ALA B 1 275 ? -0.841 8.453 -9.211 1 94.75 275 ALA B O 1
ATOM 4839 N N . THR B 1 276 ? 0.912 9.531 -8.43 1 91.31 276 THR B N 1
ATOM 4840 C CA . THR B 1 276 ? 1.82 8.422 -8.695 1 91.31 276 THR B CA 1
ATOM 4841 C C . THR B 1 276 ? 1.451 7.207 -7.848 1 91.31 276 THR B C 1
ATOM 4843 O O . THR B 1 276 ? 1.313 6.098 -8.367 1 91.31 276 THR B O 1
ATOM 4846 N N . PHE B 1 277 ? 1.251 7.434 -6.633 1 87.81 277 PHE B N 1
ATOM 4847 C CA . PHE B 1 277 ? 0.928 6.328 -5.734 1 87.81 277 PHE B CA 1
ATOM 4848 C C . PHE B 1 277 ? -0.421 5.715 -6.094 1 87.81 277 PHE B C 1
ATOM 4850 O O . PHE B 1 277 ? -0.594 4.496 -6.027 1 87.81 277 PHE B O 1
ATOM 4857 N N . THR B 1 278 ? -1.333 6.551 -6.418 1 94.31 278 THR B N 1
ATOM 4858 C CA . THR B 1 278 ? -2.65 6.066 -6.812 1 94.31 278 THR B CA 1
ATOM 4859 C C . THR B 1 278 ? -2.562 5.238 -8.086 1 94.31 278 THR B C 1
ATOM 4861 O O . THR B 1 278 ? -3.188 4.18 -8.195 1 94.31 278 THR B O 1
ATOM 4864 N N . PHE B 1 279 ? -1.795 5.75 -9.023 1 95 279 PHE B N 1
ATOM 4865 C CA . PHE B 1 279 ? -1.595 5.004 -10.266 1 95 279 PHE B CA 1
ATOM 4866 C C . PHE B 1 279 ? -1 3.631 -9.977 1 95 279 PHE B C 1
ATOM 4868 O O . PHE B 1 279 ? -1.479 2.621 -10.5 1 95 279 PHE B O 1
ATOM 4875 N N . LEU B 1 280 ? 0.01 3.604 -9.172 1 91.94 280 LEU B N 1
ATOM 4876 C CA . LEU B 1 280 ? 0.688 2.35 -8.859 1 91.94 280 LEU B CA 1
ATOM 4877 C C . LEU B 1 280 ? -0.264 1.374 -8.172 1 91.94 280 LEU B C 1
ATOM 4879 O O . LEU B 1 280 ? -0.24 0.174 -8.453 1 91.94 280 LEU B O 1
ATOM 4883 N N . ARG B 1 281 ? -1.06 1.888 -7.336 1 91.25 281 ARG B N 1
ATOM 4884 C CA . ARG B 1 281 ? -2.035 1.051 -6.645 1 91.25 281 ARG B CA 1
ATOM 4885 C C . ARG B 1 281 ? -3.018 0.427 -7.629 1 91.25 281 ARG B C 1
ATOM 4887 O O . ARG B 1 281 ? -3.33 -0.761 -7.535 1 91.25 281 ARG B O 1
ATOM 4894 N N . GLY B 1 282 ? -3.496 1.221 -8.5 1 94.62 282 GLY B N 1
ATOM 4895 C CA . GLY B 1 282 ? -4.391 0.711 -9.523 1 94.62 282 GLY B CA 1
ATOM 4896 C C . GLY B 1 282 ? -3.717 -0.262 -10.477 1 94.62 282 GLY B C 1
ATOM 4897 O O . GLY B 1 282 ? -4.305 -1.278 -10.852 1 94.62 282 GLY B O 1
ATOM 4898 N N . TRP B 1 283 ? -2.527 0.038 -10.805 1 94.56 283 TRP B N 1
ATOM 4899 C CA . TRP B 1 283 ? -1.76 -0.783 -11.734 1 94.56 283 TRP B CA 1
ATOM 4900 C C . TRP B 1 283 ? -1.526 -2.178 -11.164 1 94.56 283 TRP B C 1
ATOM 4902 O O . TRP B 1 283 ? -1.576 -3.17 -11.898 1 94.56 283 TRP B O 1
ATOM 4912 N N . GLU B 1 284 ? -1.376 -2.273 -9.867 1 91.81 284 GLU B N 1
ATOM 4913 C CA . GLU B 1 284 ? -0.991 -3.531 -9.234 1 91.81 284 GLU B CA 1
ATOM 4914 C C . GLU B 1 284 ? -2.211 -4.277 -8.703 1 91.81 284 GLU B C 1
ATOM 4916 O O . GLU B 1 284 ? -2.098 -5.418 -8.25 1 91.81 284 GLU B O 1
ATOM 4921 N N . GLU B 1 285 ? -3.291 -3.664 -8.812 1 91.56 285 GLU B N 1
ATOM 4922 C CA . GLU B 1 285 ? -4.496 -4.242 -8.227 1 91.56 285 GLU B CA 1
ATOM 4923 C C . GLU B 1 285 ? -4.844 -5.574 -8.883 1 91.56 285 GLU B C 1
ATOM 4925 O O . GLU B 1 285 ? -4.953 -5.664 -10.102 1 91.56 285 GLU B O 1
ATOM 4930 N N . TYR B 1 286 ? -5.027 -6.598 -8.094 1 87.88 286 TYR B N 1
ATOM 4931 C CA . TYR B 1 286 ? -5.32 -7.941 -8.578 1 87.88 286 TYR B CA 1
ATOM 4932 C C . TYR B 1 286 ? -6.59 -8.492 -7.941 1 87.88 286 TYR B C 1
ATOM 4934 O O . TYR B 1 286 ? -7.457 -9.031 -8.633 1 87.88 286 TYR B O 1
ATOM 4942 N N . VAL B 1 287 ? -6.754 -8.281 -6.715 1 84.56 287 VAL B N 1
ATOM 4943 C CA . VAL B 1 287 ? -7.77 -8.969 -5.926 1 84.56 287 VAL B CA 1
ATOM 4944 C C . VAL B 1 287 ? -9.156 -8.531 -6.387 1 84.56 287 VAL B C 1
ATOM 4946 O O . VAL B 1 287 ? -9.992 -9.375 -6.727 1 84.56 287 VAL B O 1
ATOM 4949 N N . PHE B 1 288 ? -9.406 -7.293 -6.473 1 89.38 288 PHE B N 1
ATOM 4950 C CA . PHE B 1 288 ? -10.734 -6.812 -6.844 1 89.38 288 PHE B CA 1
ATOM 4951 C C . PHE B 1 288 ? -11 -7.047 -8.328 1 89.38 288 PHE B C 1
ATOM 4953 O O . PHE B 1 288 ? -12.133 -7.312 -8.727 1 89.38 288 PHE B O 1
ATOM 4960 N N . VAL B 1 289 ? -9.953 -6.945 -9.102 1 89.5 289 VAL B N 1
ATOM 4961 C CA . VAL B 1 289 ? -10.133 -7.199 -10.531 1 89.5 289 VAL B CA 1
ATOM 4962 C C . VAL B 1 289 ? -10.5 -8.664 -10.75 1 89.5 289 VAL B C 1
ATOM 4964 O O . VAL B 1 289 ? -11.406 -8.977 -11.531 1 89.5 289 VAL B O 1
ATOM 4967 N N . GLN B 1 290 ? -9.828 -9.555 -10.078 1 85.56 290 GLN B N 1
ATOM 4968 C CA . GLN B 1 290 ? -10.109 -10.977 -10.195 1 85.56 290 GLN B CA 1
ATOM 4969 C C . GLN B 1 290 ? -11.523 -11.305 -9.727 1 85.56 290 GLN B C 1
ATOM 4971 O O . GLN B 1 290 ? -12.188 -12.164 -10.305 1 85.56 290 GLN B O 1
ATOM 4976 N N . THR B 1 291 ? -11.945 -10.633 -8.727 1 85.19 291 THR B N 1
ATOM 4977 C CA . THR B 1 291 ? -13.219 -10.969 -8.094 1 85.19 291 THR B CA 1
ATOM 4978 C C . THR B 1 291 ? -14.375 -10.289 -8.812 1 85.19 291 THR B C 1
ATOM 4980 O O . THR B 1 291 ? -15.453 -10.867 -8.953 1 85.19 291 THR B O 1
ATOM 4983 N N . LEU B 1 292 ? -14.164 -9.109 -9.297 1 89.81 292 LEU B N 1
ATOM 4984 C CA . LEU B 1 292 ? -15.289 -8.305 -9.766 1 89.81 292 LEU B CA 1
ATOM 4985 C C . LEU B 1 292 ? -15.422 -8.375 -11.281 1 89.81 292 LEU B C 1
ATOM 4987 O O . LEU B 1 292 ? -16.484 -8.062 -11.828 1 89.81 292 LEU B O 1
ATOM 4991 N N . LEU B 1 293 ? -14.305 -8.664 -11.945 1 87.25 293 LEU B N 1
ATOM 4992 C CA . LEU B 1 293 ? -14.359 -8.891 -13.391 1 87.25 293 LEU B CA 1
ATOM 4993 C C . LEU B 1 293 ? -14.516 -10.375 -13.703 1 87.25 293 LEU B C 1
ATOM 4995 O O . LEU B 1 293 ? -13.523 -11.102 -13.797 1 87.25 293 LEU B O 1
ATOM 4999 N N . ILE B 1 294 ? -15.695 -10.742 -13.906 1 82.44 294 ILE B N 1
ATOM 5000 C CA . ILE B 1 294 ? -16 -12.156 -14.094 1 82.44 294 ILE B CA 1
ATOM 5001 C C . ILE B 1 294 ? -15.586 -12.594 -15.492 1 82.44 294 ILE B C 1
ATOM 5003 O O . ILE B 1 294 ? -14.906 -13.609 -15.656 1 82.44 294 ILE B O 1
ATOM 5007 N N . ASP B 1 295 ? -16 -11.742 -16.438 1 79.06 295 ASP B N 1
ATOM 5008 C CA . ASP B 1 295 ? -15.57 -11.984 -17.812 1 79.06 295 ASP B CA 1
ATOM 5009 C C . ASP B 1 295 ? -14.141 -11.484 -18.031 1 79.06 295 ASP B C 1
ATOM 5011 O O . ASP B 1 295 ? -13.82 -10.336 -17.734 1 79.06 295 ASP B O 1
ATOM 5015 N N . LYS B 1 296 ? -13.32 -12.383 -18.453 1 75.25 296 LYS B N 1
ATOM 5016 C CA . LYS B 1 296 ? -11.898 -12.062 -18.516 1 75.25 296 LYS B CA 1
ATOM 5017 C C . LYS B 1 296 ? -11.547 -11.359 -19.828 1 75.25 296 LYS B C 1
ATOM 5019 O O . LYS B 1 296 ? -10.367 -11.164 -20.125 1 75.25 296 LYS B O 1
ATOM 5024 N N . SER B 1 297 ? -12.562 -10.867 -20.547 1 76.75 297 SER B N 1
ATOM 5025 C CA . SER B 1 297 ? -12.312 -10.117 -21.766 1 76.75 297 SER B CA 1
ATOM 5026 C C . SER B 1 297 ? -11.641 -8.781 -21.469 1 76.75 297 SER B C 1
ATOM 5028 O O . SER B 1 297 ? -10.906 -8.25 -22.312 1 76.75 297 SER B O 1
ATOM 5030 N N . HIS B 1 298 ? -11.891 -8.242 -20.312 1 79.06 298 HIS B N 1
ATOM 5031 C CA . HIS B 1 298 ? -11.297 -6.969 -19.922 1 79.06 298 HIS B CA 1
ATOM 5032 C C . HIS B 1 298 ? -10.328 -7.148 -18.766 1 79.06 298 HIS B C 1
ATOM 5034 O O . HIS B 1 298 ? -10.242 -6.289 -17.875 1 79.06 298 HIS B O 1
ATOM 5040 N N . MET B 1 299 ? -9.648 -8.188 -18.906 1 86.56 299 MET B N 1
ATOM 5041 C CA . MET B 1 299 ? -8.734 -8.461 -17.812 1 86.56 299 MET B CA 1
ATOM 5042 C C . MET B 1 299 ? -7.582 -7.457 -17.797 1 86.56 299 MET B C 1
ATOM 5044 O O . MET B 1 299 ? -7.18 -6.949 -18.844 1 86.56 299 MET B O 1
ATOM 5048 N N . THR B 1 300 ? -7.07 -7.156 -16.656 1 92.62 300 THR B N 1
ATOM 5049 C CA . THR B 1 300 ? -5.941 -6.254 -16.469 1 92.62 300 THR B CA 1
ATOM 5050 C C . THR B 1 300 ? -4.621 -7.016 -16.562 1 92.62 300 THR B C 1
ATOM 5052 O O . THR B 1 300 ? -4.609 -8.25 -16.578 1 92.62 300 THR B O 1
ATOM 5055 N N . MET B 1 301 ? -3.574 -6.273 -16.672 1 92.25 301 MET B N 1
ATOM 5056 C CA . MET B 1 301 ? -2.24 -6.848 -16.812 1 92.25 301 MET B CA 1
ATOM 5057 C C . MET B 1 301 ? -1.872 -7.668 -15.57 1 92.25 301 MET B C 1
ATOM 5059 O O . MET B 1 301 ? -1.169 -8.672 -15.68 1 92.25 301 MET B O 1
ATOM 5063 N N . SER B 1 302 ? -2.27 -7.227 -14.398 1 91.69 302 SER B N 1
ATOM 5064 C CA . SER B 1 302 ? -1.991 -7.988 -13.188 1 91.69 302 SER B CA 1
ATOM 5065 C C . SER B 1 302 ? -2.621 -9.375 -13.25 1 91.69 302 SER B C 1
ATOM 5067 O O . SER B 1 302 ? -1.975 -10.375 -12.914 1 91.69 302 SER B O 1
ATOM 5069 N N . LEU B 1 303 ? -3.838 -9.445 -13.664 1 87.62 303 LEU B N 1
ATOM 5070 C CA . LEU B 1 303 ? -4.531 -10.719 -13.805 1 87.62 303 LEU B CA 1
ATOM 5071 C C . LEU B 1 303 ? -3.902 -11.562 -14.914 1 87.62 303 LEU B C 1
ATOM 5073 O O . LEU B 1 303 ? -3.77 -12.781 -14.773 1 87.62 303 LEU B O 1
ATOM 5077 N N . TYR B 1 304 ? -3.604 -10.875 -15.992 1 87.62 304 TYR B N 1
ATOM 5078 C CA . TYR B 1 304 ? -2.934 -11.555 -17.094 1 87.62 304 TYR B CA 1
ATOM 5079 C C . TYR B 1 304 ? -1.658 -12.242 -16.625 1 87.62 304 TYR B C 1
ATOM 5081 O O . TYR B 1 304 ? -1.435 -13.414 -16.906 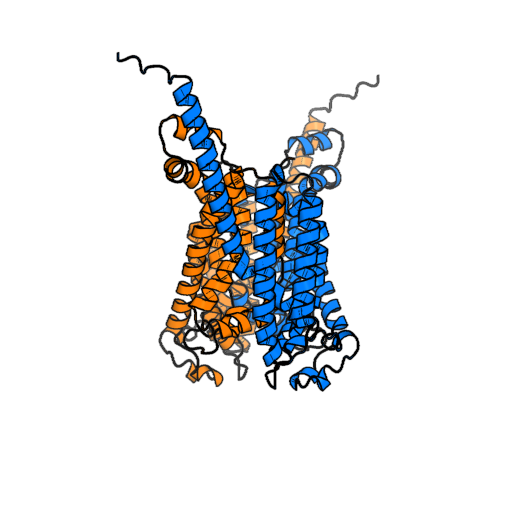1 87.62 304 TYR B O 1
ATOM 5089 N N . LEU B 1 305 ? -0.839 -11.516 -15.938 1 88.19 305 LEU B N 1
ATOM 5090 C CA . LEU B 1 305 ? 0.411 -12.055 -15.414 1 88.19 305 LEU B CA 1
ATOM 5091 C C . LEU B 1 305 ? 0.143 -13.203 -14.453 1 88.19 305 LEU B C 1
ATOM 5093 O O . LEU B 1 305 ? 0.853 -14.219 -14.477 1 88.19 305 LEU B O 1
ATOM 5097 N N . PHE B 1 306 ? -0.817 -13.016 -13.633 1 82.31 306 PHE B N 1
ATOM 5098 C CA . PHE B 1 306 ? -1.17 -14.062 -12.68 1 82.31 306 PHE B CA 1
ATOM 5099 C C . PHE B 1 306 ? -1.537 -15.352 -13.406 1 82.31 306 PHE B C 1
ATOM 5101 O O . PHE B 1 306 ? -1.067 -16.438 -13.039 1 82.31 306 PHE B O 1
ATOM 5108 N N . PHE B 1 307 ? -2.324 -15.312 -14.375 1 80 307 PHE B N 1
ATOM 5109 C CA . PHE B 1 307 ? -2.789 -16.484 -15.094 1 80 307 PHE B CA 1
ATOM 5110 C C . PHE B 1 307 ? -1.651 -17.125 -15.883 1 80 307 PHE B C 1
ATOM 5112 O O . PHE B 1 307 ? -1.564 -18.359 -15.969 1 80 307 PHE B O 1
ATOM 5119 N N . VAL B 1 308 ? -0.839 -16.297 -16.422 1 81.19 308 VAL B N 1
ATOM 5120 C CA . VAL B 1 308 ? 0.319 -16.828 -17.141 1 81.19 308 VAL B CA 1
ATOM 5121 C C . VAL B 1 308 ? 1.223 -17.594 -16.156 1 81.19 308 VAL B C 1
ATOM 5123 O O . VAL B 1 308 ? 1.814 -18.609 -16.516 1 81.19 308 VAL B O 1
ATOM 5126 N N . ALA B 1 309 ? 1.315 -17.172 -14.984 1 79.56 309 ALA B N 1
ATOM 5127 C CA . ALA B 1 309 ? 2.199 -17.75 -13.977 1 79.56 309 ALA B CA 1
ATOM 5128 C C . ALA B 1 309 ? 1.603 -19.031 -13.406 1 79.56 309 ALA B C 1
ATOM 5130 O O . ALA B 1 309 ? 2.326 -19.875 -12.859 1 79.56 309 ALA B O 1
ATOM 5131 N N . GLN B 1 310 ? 0.3 -19.188 -13.297 1 69.94 310 GLN B N 1
ATOM 5132 C CA . GLN B 1 310 ? -0.351 -20.344 -12.688 1 69.94 310 GLN B CA 1
ATOM 5133 C C . GLN B 1 310 ? -0.386 -21.516 -13.664 1 69.94 310 GLN B C 1
ATOM 5135 O O . GLN B 1 310 ? -0.667 -22.656 -13.258 1 69.94 310 GLN B O 1
ATOM 5140 N N . ASP B 1 311 ? -0.136 -21.344 -14.875 1 56.06 311 ASP B N 1
ATOM 5141 C CA . ASP B 1 311 ? -0.235 -22.469 -15.797 1 56.06 311 ASP B CA 1
ATOM 5142 C C . ASP B 1 311 ? 0.787 -23.547 -15.453 1 56.06 311 ASP B C 1
ATOM 5144 O O . ASP B 1 311 ? 1.994 -23.312 -15.492 1 56.06 311 ASP B O 1
ATOM 5148 N N . ASN B 1 312 ? 0.421 -24.516 -14.594 1 47.62 312 ASN B N 1
ATOM 5149 C CA . ASN B 1 312 ? 1.123 -25.656 -14.016 1 47.62 312 ASN B CA 1
ATOM 5150 C C . ASN B 1 312 ? 1.664 -26.578 -15.102 1 47.62 312 ASN B C 1
ATOM 5152 O O . ASN B 1 312 ? 2.439 -27.5 -14.812 1 47.62 312 ASN B O 1
ATOM 5156 N N . MET B 1 313 ? 1.078 -26.844 -16.219 1 46.31 313 MET B N 1
ATOM 5157 C CA . MET B 1 313 ? 1.477 -27.922 -17.109 1 46.31 313 MET B CA 1
ATOM 5158 C C . MET B 1 313 ? 2.811 -27.625 -17.781 1 46.31 313 MET B C 1
ATOM 5160 O O . MET B 1 313 ? 2.865 -27.422 -19 1 46.31 313 MET B O 1
ATOM 5164 N N . GLY B 1 314 ? 3.873 -27.25 -16.859 1 57.78 314 GLY B N 1
ATOM 5165 C CA . GLY B 1 314 ? 5.219 -27.031 -17.359 1 57.78 314 GLY B CA 1
ATOM 5166 C C . GLY B 1 314 ? 5.566 -25.562 -17.531 1 57.78 314 GLY B C 1
ATOM 5167 O O . GLY B 1 314 ? 5.531 -25.031 -18.641 1 57.78 314 GLY B O 1
ATOM 5168 N N . ALA B 1 315 ? 5.742 -24.922 -16.531 1 62 315 ALA B N 1
ATOM 5169 C CA . ALA B 1 315 ? 5.84 -23.453 -16.469 1 62 315 ALA B CA 1
ATOM 5170 C C . ALA B 1 315 ? 6.957 -22.938 -17.359 1 62 315 ALA B C 1
ATOM 5172 O O . ALA B 1 315 ? 8.086 -23.438 -17.312 1 62 315 ALA B O 1
ATOM 5173 N N . ASP B 1 316 ? 6.59 -22.281 -18.531 1 80.12 316 ASP B N 1
ATOM 5174 C CA . ASP B 1 316 ? 7.512 -21.516 -19.359 1 80.12 316 ASP B CA 1
ATOM 5175 C C . ASP B 1 316 ? 8 -20.266 -18.609 1 80.12 316 ASP B C 1
ATOM 5177 O O . ASP B 1 316 ? 7.469 -19.172 -18.797 1 80.12 316 ASP B O 1
ATOM 5181 N N . TYR B 1 317 ? 9.094 -20.5 -17.875 1 83.31 317 TYR B N 1
ATOM 5182 C CA . TYR B 1 317 ? 9.602 -19.438 -17.016 1 83.31 317 TYR B CA 1
ATOM 5183 C C . TYR B 1 317 ? 10.109 -18.266 -17.828 1 83.31 317 TYR B C 1
ATOM 5185 O O . TYR B 1 317 ? 10.094 -17.125 -17.375 1 83.31 317 TYR B O 1
ATOM 5193 N N . GLY B 1 318 ? 10.516 -18.562 -19.031 1 86.69 318 GLY B N 1
ATOM 5194 C CA . GLY B 1 318 ? 10.945 -17.484 -19.906 1 86.69 318 GLY B CA 1
ATOM 5195 C C . GLY B 1 318 ? 9.82 -16.547 -20.297 1 86.69 318 GLY B C 1
ATOM 5196 O O . GLY B 1 318 ? 9.969 -15.328 -20.234 1 86.69 318 GLY B O 1
ATOM 5197 N N . MET B 1 319 ? 8.742 -17.141 -20.641 1 86.19 319 MET B N 1
ATOM 5198 C CA . MET B 1 319 ? 7.59 -16.328 -21.031 1 86.19 319 MET B CA 1
ATOM 5199 C C . MET B 1 319 ? 7.035 -15.562 -19.844 1 86.19 319 MET B C 1
ATOM 5201 O O . MET B 1 319 ? 6.672 -14.398 -19.969 1 86.19 319 MET B O 1
ATOM 5205 N N . ILE B 1 320 ? 6.93 -16.234 -18.734 1 87.56 320 ILE B N 1
ATOM 5206 C CA . ILE B 1 320 ? 6.441 -15.578 -17.531 1 87.56 320 ILE B CA 1
ATOM 5207 C C . ILE B 1 320 ? 7.324 -14.375 -17.203 1 87.56 320 ILE B C 1
ATOM 5209 O O . ILE B 1 320 ? 6.82 -13.297 -16.891 1 87.56 320 ILE B O 1
ATOM 5213 N N . ALA B 1 321 ? 8.617 -14.617 -17.312 1 90.12 321 ALA B N 1
ATOM 5214 C CA . ALA B 1 321 ? 9.562 -13.539 -17.047 1 90.12 321 ALA B CA 1
ATOM 5215 C C . ALA B 1 321 ? 9.391 -12.398 -18.047 1 90.12 321 ALA B C 1
ATOM 5217 O O . ALA B 1 321 ? 9.445 -11.227 -17.672 1 90.12 321 ALA B O 1
ATOM 5218 N N . ALA B 1 322 ? 9.211 -12.75 -19.281 1 91.56 322 ALA B N 1
ATOM 5219 C CA . ALA B 1 322 ? 9.039 -11.742 -20.312 1 91.56 322 ALA B CA 1
ATOM 5220 C C . ALA B 1 322 ? 7.773 -10.922 -20.078 1 91.56 322 ALA B C 1
ATOM 5222 O O . ALA B 1 322 ? 7.789 -9.695 -20.203 1 91.56 322 ALA B O 1
ATOM 5223 N N . VAL B 1 323 ? 6.691 -11.586 -19.75 1 90.69 323 VAL B N 1
ATOM 5224 C CA . VAL B 1 323 ? 5.453 -10.891 -19.422 1 90.69 323 VAL B CA 1
ATOM 5225 C C . VAL B 1 323 ? 5.672 -9.984 -18.219 1 90.69 323 VAL B C 1
ATOM 5227 O O . VAL B 1 323 ? 5.168 -8.859 -18.172 1 90.69 323 VAL B O 1
ATOM 5230 N N . GLY B 1 324 ? 6.41 -10.469 -17.234 1 92.44 324 GLY B N 1
ATOM 5231 C CA . GLY B 1 324 ? 6.762 -9.672 -16.062 1 92.44 324 GLY B CA 1
ATOM 5232 C C . GLY B 1 324 ? 7.516 -8.406 -16.422 1 92.44 324 GLY B C 1
ATOM 5233 O O . GLY B 1 324 ? 7.262 -7.344 -15.844 1 92.44 324 GLY B O 1
ATOM 5234 N N . VAL B 1 325 ? 8.398 -8.516 -17.328 1 92.62 325 VAL B N 1
ATOM 5235 C CA . VAL B 1 325 ? 9.18 -7.352 -17.75 1 92.62 325 VAL B CA 1
ATOM 5236 C C . VAL B 1 325 ? 8.258 -6.32 -18.406 1 92.62 325 VAL B C 1
ATOM 5238 O O . VAL B 1 325 ? 8.359 -5.125 -18.125 1 92.62 325 VAL B O 1
ATOM 5241 N N . VAL B 1 326 ? 7.383 -6.797 -19.25 1 93.06 326 VAL B N 1
ATOM 5242 C CA . VAL B 1 326 ? 6.438 -5.891 -19.891 1 93.06 326 VAL B CA 1
ATOM 5243 C C . VAL B 1 326 ? 5.555 -5.23 -18.828 1 93.06 326 VAL B C 1
ATOM 5245 O O . VAL B 1 326 ? 5.23 -4.047 -18.938 1 93.06 326 VAL B O 1
ATOM 5248 N N . TYR B 1 327 ? 5.168 -6.027 -17.844 1 93.69 327 TYR B N 1
ATOM 5249 C CA . TYR B 1 327 ? 4.352 -5.539 -16.734 1 93.69 327 TYR B CA 1
ATOM 5250 C C . TYR B 1 327 ? 5.078 -4.453 -15.953 1 93.69 327 TYR B C 1
ATOM 5252 O O . TYR B 1 327 ? 4.453 -3.527 -15.43 1 93.69 327 TYR B O 1
ATOM 5260 N N . LEU B 1 328 ? 6.375 -4.426 -15.953 1 92.69 328 LEU B N 1
ATOM 5261 C CA . LEU B 1 328 ? 7.191 -3.504 -15.172 1 92.69 328 LEU B CA 1
ATOM 5262 C C . LEU B 1 328 ? 7.406 -2.195 -15.922 1 92.69 328 LEU B C 1
ATOM 5264 O O . LEU B 1 328 ? 7.652 -1.153 -15.305 1 92.69 328 LEU B O 1
ATOM 5268 N N . LEU B 1 329 ? 7.289 -2.17 -17.172 1 92.12 329 LEU B N 1
ATOM 5269 C CA . LEU B 1 329 ? 7.715 -1.064 -18.016 1 92.12 329 LEU B CA 1
ATOM 5270 C C . LEU B 1 329 ? 6.93 0.203 -17.703 1 92.12 329 LEU B C 1
ATOM 5272 O O . LEU B 1 329 ? 7.516 1.274 -17.531 1 92.12 329 LEU B O 1
ATOM 5276 N N . PRO B 1 330 ? 5.621 0.125 -17.547 1 93 330 PRO B N 1
ATOM 5277 C CA . PRO B 1 330 ? 4.891 1.358 -17.25 1 93 330 PRO B CA 1
ATOM 5278 C C . PRO B 1 330 ? 5.309 1.985 -15.914 1 93 330 PRO B C 1
ATOM 5280 O O . PRO B 1 330 ? 5.359 3.211 -15.797 1 93 330 PRO B O 1
ATOM 5283 N N . VAL B 1 331 ? 5.562 1.156 -15 1 90.75 331 VAL B N 1
ATOM 5284 C CA . VAL B 1 331 ? 5.984 1.65 -13.695 1 90.75 331 VAL B CA 1
ATOM 5285 C C . VAL B 1 331 ? 7.348 2.324 -13.805 1 90.75 331 VAL B C 1
ATOM 5287 O O . VAL B 1 331 ? 7.574 3.387 -13.227 1 90.75 331 VAL B O 1
ATOM 5290 N N . LEU B 1 332 ? 8.219 1.757 -14.578 1 88.81 332 LEU B N 1
ATOM 5291 C CA . LEU B 1 332 ? 9.539 2.34 -14.805 1 88.81 332 LEU B CA 1
ATOM 5292 C C . LEU B 1 332 ? 9.422 3.697 -15.492 1 88.81 332 LEU B C 1
ATOM 5294 O O . LEU B 1 332 ? 10.125 4.645 -15.133 1 88.81 332 LEU B O 1
ATOM 5298 N N . ILE B 1 333 ? 8.594 3.77 -16.438 1 91.44 333 ILE B N 1
ATOM 5299 C CA . ILE B 1 333 ? 8.391 5.016 -17.172 1 91.44 333 ILE B CA 1
ATOM 5300 C C . ILE B 1 333 ? 7.832 6.082 -16.219 1 91.44 333 ILE B C 1
ATOM 5302 O O . ILE B 1 333 ? 8.32 7.211 -16.203 1 91.44 333 ILE B O 1
ATOM 5306 N N . LEU B 1 334 ? 6.852 5.684 -15.453 1 90.94 334 LEU B N 1
ATOM 5307 C CA . LEU B 1 334 ? 6.246 6.621 -14.516 1 90.94 334 LEU B CA 1
ATOM 5308 C C . LEU B 1 334 ? 7.273 7.102 -13.492 1 90.94 334 LEU B C 1
ATOM 5310 O O . LEU B 1 334 ? 7.352 8.297 -13.203 1 90.94 334 LEU B O 1
ATOM 5314 N N . TYR B 1 335 ? 7.992 6.191 -13.016 1 83.88 335 TYR B N 1
ATOM 5315 C CA . TYR B 1 335 ? 8.984 6.527 -12 1 83.88 335 TYR B CA 1
ATOM 5316 C C . TYR B 1 335 ? 10.023 7.492 -12.547 1 83.88 335 TYR B C 1
ATOM 5318 O O . TYR B 1 335 ? 10.461 8.406 -11.852 1 83.88 335 TYR B O 1
ATOM 5326 N N . THR B 1 336 ? 10.5 7.305 -13.727 1 83.06 336 THR B N 1
ATOM 5327 C CA . THR B 1 336 ? 11.516 8.156 -14.336 1 83.06 336 THR B CA 1
ATOM 5328 C C . THR B 1 336 ? 11.047 9.609 -14.383 1 83.06 336 THR B C 1
ATOM 5330 O O . THR B 1 336 ? 11.844 10.531 -14.188 1 83.06 336 THR B O 1
ATOM 5333 N N . PHE B 1 337 ? 9.789 9.805 -14.438 1 85.38 337 PHE B N 1
ATOM 5334 C CA . PHE B 1 337 ? 9.273 11.164 -14.57 1 85.38 337 PHE B CA 1
ATOM 5335 C C . PHE B 1 337 ? 8.906 11.742 -13.211 1 85.38 337 PHE B C 1
ATOM 5337 O O . PHE B 1 337 ? 8.828 12.961 -13.055 1 85.38 337 PHE B O 1
ATOM 5344 N N . THR B 1 338 ? 8.703 10.898 -12.258 1 85.56 338 THR B N 1
ATOM 5345 C CA . THR B 1 338 ? 8.148 11.414 -11.008 1 85.56 338 THR B CA 1
ATOM 5346 C C . THR B 1 338 ? 9.172 11.312 -9.883 1 85.56 338 THR B C 1
ATOM 5348 O O . THR B 1 338 ? 8.945 11.828 -8.781 1 85.56 338 THR B O 1
ATOM 5351 N N . GLN B 1 339 ? 10.242 10.68 -10.125 1 79 339 GLN B N 1
ATOM 5352 C CA . GLN B 1 339 ? 11.211 10.383 -9.078 1 79 339 GLN B CA 1
ATOM 5353 C C . GLN B 1 339 ? 11.664 11.656 -8.367 1 79 339 GLN B C 1
ATOM 5355 O O . GLN B 1 339 ? 11.883 11.648 -7.152 1 79 339 GLN B O 1
ATOM 5360 N N . LYS B 1 340 ? 11.812 12.773 -8.984 1 75.56 340 LYS B N 1
ATOM 5361 C CA . LYS B 1 340 ? 12.297 14.008 -8.375 1 75.56 340 LYS B CA 1
ATOM 5362 C C . LYS B 1 340 ? 11.281 14.562 -7.375 1 75.56 340 LYS B C 1
ATOM 5364 O O . LYS B 1 340 ? 11.664 15.18 -6.375 1 75.56 340 LYS B O 1
ATOM 5369 N N . TYR B 1 341 ? 10.062 14.297 -7.648 1 73.25 341 TYR B N 1
ATOM 5370 C CA . TYR B 1 341 ? 9.016 14.82 -6.781 1 73.25 341 TYR B CA 1
ATOM 5371 C C . TYR B 1 341 ? 8.812 13.93 -5.562 1 73.25 341 TYR B C 1
ATOM 5373 O O . TYR B 1 341 ? 8.508 14.414 -4.473 1 73.25 341 TYR B O 1
ATOM 5381 N N . ILE B 1 342 ? 9.078 12.672 -5.793 1 73.12 342 ILE B N 1
ATOM 5382 C CA . ILE B 1 342 ? 8.891 11.703 -4.715 1 73.12 342 ILE B CA 1
ATOM 5383 C C . ILE B 1 342 ? 9.992 11.867 -3.67 1 73.12 342 ILE B C 1
ATOM 5385 O O . ILE B 1 342 ? 9.719 11.852 -2.467 1 73.12 342 ILE B O 1
ATOM 5389 N N . THR B 1 343 ? 11.18 12.078 -4.152 1 67.31 343 THR B N 1
ATOM 5390 C CA . THR B 1 343 ? 12.32 12.18 -3.246 1 67.31 343 THR B CA 1
ATOM 5391 C C . THR B 1 343 ? 12.297 13.508 -2.496 1 67.31 343 THR B C 1
ATOM 5393 O O . THR B 1 343 ? 12.945 13.656 -1.462 1 67.31 343 THR B O 1
ATOM 5396 N N . GLN B 1 344 ? 11.5 14.406 -3.014 1 63.41 344 GLN B N 1
ATOM 5397 C CA . GLN B 1 344 ? 11.414 15.711 -2.361 1 63.41 344 GLN B CA 1
ATOM 5398 C C . GLN B 1 344 ? 10.32 15.727 -1.304 1 63.41 344 GLN B C 1
ATOM 5400 O O . GLN B 1 344 ? 10.133 16.734 -0.609 1 63.41 344 GLN B O 1
ATOM 5405 N N . MET B 1 345 ? 9.672 14.586 -1.248 1 63.03 345 MET B N 1
ATOM 5406 C CA . MET B 1 345 ? 8.648 14.508 -0.21 1 63.03 345 MET B CA 1
ATOM 5407 C C . MET B 1 345 ? 9.281 14.359 1.169 1 63.03 345 MET B C 1
ATOM 5409 O O . MET B 1 345 ? 10.273 13.641 1.327 1 63.03 345 MET B O 1
ATOM 5413 N N . SER B 1 346 ? 9.039 15.258 1.959 1 61.25 346 SER B N 1
ATOM 5414 C CA . SER B 1 346 ? 9.492 15.156 3.344 1 61.25 346 SER B CA 1
ATOM 5415 C C . SER B 1 346 ? 8.391 14.609 4.246 1 61.25 346 SER B C 1
ATOM 5417 O O . SER B 1 346 ? 7.215 14.914 4.055 1 61.25 346 SER B O 1
ATOM 5419 N N . PHE B 1 347 ? 8.781 13.562 4.871 1 59.16 347 PHE B N 1
ATOM 5420 C CA . PHE B 1 347 ? 7.918 13.062 5.934 1 59.16 347 PHE B CA 1
ATOM 5421 C C . PHE B 1 347 ? 8.328 13.633 7.285 1 59.16 347 PHE B C 1
ATOM 5423 O O . PHE B 1 347 ? 9.523 13.758 7.57 1 59.16 347 PHE B O 1
ATOM 5430 N N . GLY B 1 348 ? 7.508 14.484 7.879 1 54.94 348 GLY B N 1
ATOM 5431 C CA . GLY B 1 348 ? 7.844 15.055 9.172 1 54.94 348 GLY B CA 1
ATOM 5432 C C . GLY B 1 348 ? 6.734 14.898 10.195 1 54.94 348 GLY B C 1
ATOM 5433 O O . GLY B 1 348 ? 5.66 14.383 9.883 1 54.94 348 GLY B O 1
ATOM 5434 N N . GLY B 1 349 ? 7.008 14.711 11.523 1 47.91 349 GLY B N 1
ATOM 5435 C CA . GLY B 1 349 ? 6.051 14.828 12.609 1 47.91 349 GLY B CA 1
ATOM 5436 C C . GLY B 1 349 ? 5.578 16.25 12.836 1 47.91 349 GLY B C 1
ATOM 5437 O O . GLY B 1 349 ? 6.297 17.203 12.539 1 47.91 349 GLY B O 1
ATOM 5438 N N . ILE B 1 350 ? 4.18 16.484 12.773 1 42.91 350 ILE B N 1
ATOM 5439 C CA . ILE B 1 350 ? 3.707 17.812 13.141 1 42.91 350 ILE B CA 1
ATOM 5440 C C . ILE B 1 350 ? 4.285 18.219 14.5 1 42.91 350 ILE B C 1
ATOM 5442 O O . ILE B 1 350 ? 4.332 17.406 15.422 1 42.91 350 ILE B O 1
ATOM 5446 N N . LYS B 1 351 ? 5.199 19.234 14.492 1 41.62 351 LYS B N 1
ATOM 5447 C CA . LYS B 1 351 ? 5.59 19.875 15.742 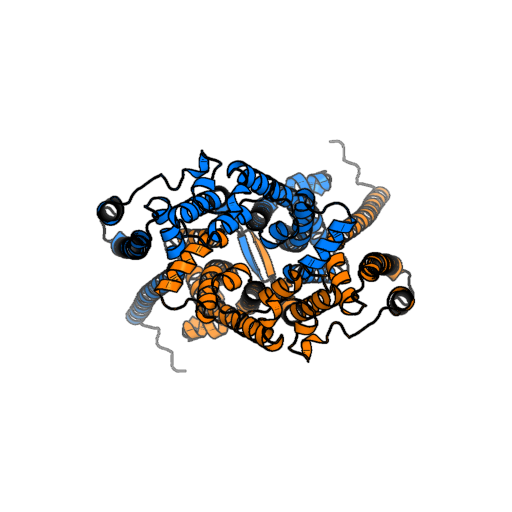1 41.62 351 LYS B CA 1
ATOM 5448 C C . LYS B 1 351 ? 4.367 20.25 16.562 1 41.62 351 LYS B C 1
ATOM 5450 O O . LYS B 1 351 ? 3.463 20.938 16.078 1 41.62 351 LYS B O 1
ATOM 5455 N N . GLY B 1 352 ? 3.674 19.297 17.359 1 33.66 352 GLY B N 1
ATOM 5456 C CA . GLY B 1 352 ? 2.838 19.938 18.375 1 33.66 352 GLY B CA 1
ATOM 5457 C C . GLY B 1 352 ? 3.533 21.062 19.109 1 33.66 352 GLY B C 1
ATOM 5458 O O . GLY B 1 352 ? 4.766 21.141 19.109 1 33.66 352 GLY B O 1
#